Protein AF-0000000075795913 (afdb_homodimer)

Nearest PDB structures (foldseek):
  8dbe-assembly1_A  TM=9.859E-01  e=2.156E-58  Homo sapiens
  8dbo-assembly1_A  TM=9.860E-01  e=2.884E-58  Homo sapiens
  4m0p-assembly1_B-2  TM=9.835E-01  e=2.456E-53  Homo sapiens
  4f8e-assembly1_B  TM=9.807E-01  e=1.372E-53  Homo sapiens
  6asv-assembly1_C  TM=9.650E-01  e=3.425E-38  Escherichia coli O157:H7

Organism: Acinonyx jubatus (NCBI:txid32536)

Structure (mmCIF, N/CA/C/O backbone):
data_AF-0000000075795913-model_v1
#
loop_
_entity.id
_entity.type
_entity.pdbx_description
1 polymer 'Ribose-phosphate pyrophosphokinase 1'
#
loop_
_atom_site.group_PDB
_atom_site.id
_atom_site.type_symbol
_atom_site.label_atom_id
_atom_site.label_alt_id
_atom_site.label_comp_id
_atom_site.label_asym_id
_atom_site.label_entity_id
_atom_site.label_seq_id
_atom_site.pdbx_PDB_ins_code
_atom_site.Cartn_x
_atom_site.Cartn_y
_atom_site.Cartn_z
_atom_site.occupancy
_atom_site.B_iso_or_equiv
_atom_site.auth_seq_id
_atom_site.auth_comp_id
_atom_site.auth_asym_id
_atom_site.auth_atom_id
_atom_site.pdbx_PDB_model_num
ATOM 1 N N . MET A 1 1 ? -26.562 20.828 3.379 1 73.69 1 MET A N 1
ATOM 2 C CA . MET A 1 1 ? -25.797 20.5 2.191 1 73.69 1 MET A CA 1
ATOM 3 C C . MET A 1 1 ? -26.375 19.266 1.489 1 73.69 1 MET A C 1
ATOM 5 O O . MET A 1 1 ? -26.5 18.203 2.096 1 73.69 1 MET A O 1
ATOM 9 N N . ALA A 1 2 ? -26.922 19.422 0.331 1 85.81 2 ALA A N 1
ATOM 10 C CA . ALA A 1 2 ? -27.547 18.344 -0.42 1 85.81 2 ALA A CA 1
ATOM 11 C C . ALA A 1 2 ? -26.516 17.578 -1.257 1 85.81 2 ALA A C 1
ATOM 13 O O . ALA A 1 2 ? -25.516 18.156 -1.686 1 85.81 2 ALA A O 1
ATOM 14 N N . ASN A 1 3 ? -26.578 16.266 -1.287 1 95.12 3 ASN A N 1
ATOM 15 C CA . ASN A 1 3 ? -25.812 15.375 -2.158 1 95.12 3 ASN A CA 1
ATOM 16 C C . ASN A 1 3 ? -24.359 15.305 -1.746 1 95.12 3 ASN A C 1
ATOM 18 O O . ASN A 1 3 ? -23.453 15.383 -2.594 1 95.12 3 ASN A O 1
ATOM 22 N N . ILE A 1 4 ? -24.125 15.422 -0.432 1 98 4 ILE A N 1
ATOM 23 C CA . ILE A 1 4 ? -22.766 15.32 0.092 1 98 4 ILE A CA 1
ATOM 24 C C . ILE A 1 4 ? -22.656 14.094 0.998 1 98 4 ILE A C 1
ATOM 26 O O . ILE A 1 4 ? -23.562 13.797 1.769 1 98 4 ILE A O 1
ATOM 30 N N . LYS A 1 5 ? -21.578 13.312 0.869 1 98.31 5 LYS A N 1
ATOM 31 C CA . LYS A 1 5 ? -21.25 12.203 1.752 1 98.31 5 LYS A CA 1
ATOM 32 C C . LYS A 1 5 ? -19.812 12.297 2.24 1 98.31 5 LYS A C 1
ATOM 34 O O . LYS A 1 5 ? -18.906 12.672 1.478 1 98.31 5 LYS A O 1
ATOM 39 N N . ILE A 1 6 ? -19.641 12.008 3.502 1 98.75 6 ILE A N 1
ATOM 40 C CA . ILE A 1 6 ? -18.297 11.977 4.078 1 98.75 6 ILE A CA 1
ATOM 41 C C . ILE A 1 6 ? -18 10.57 4.602 1 98.75 6 ILE A C 1
ATOM 43 O O . ILE A 1 6 ? -18.781 10 5.352 1 98.75 6 ILE A O 1
ATOM 47 N N . PHE A 1 7 ? -16.953 10.031 4.133 1 98.75 7 PHE A N 1
ATOM 48 C CA . PHE A 1 7 ? -16.469 8.742 4.625 1 98.75 7 PHE A CA 1
ATOM 49 C C . PHE A 1 7 ? -15.148 8.906 5.363 1 98.75 7 PHE A C 1
ATOM 51 O O . PHE A 1 7 ? -14.359 9.805 5.051 1 98.75 7 PHE A O 1
ATOM 58 N N . GLY A 1 8 ? -14.938 8.117 6.336 1 98.56 8 GLY A N 1
ATOM 59 C CA . GLY A 1 8 ? -13.664 8.047 7.035 1 98.56 8 GLY A CA 1
ATOM 60 C C . GLY A 1 8 ? -12.938 6.734 6.824 1 98.56 8 GLY A C 1
ATOM 61 O O . GLY A 1 8 ? -13.531 5.664 6.961 1 98.56 8 GLY A O 1
ATOM 62 N N . GLY A 1 9 ? -11.703 6.832 6.379 1 97.88 9 GLY A N 1
ATOM 63 C CA . GLY A 1 9 ? -10.867 5.645 6.445 1 97.88 9 GLY A CA 1
ATOM 64 C C . GLY A 1 9 ? -10.492 5.262 7.867 1 97.88 9 GLY A C 1
ATOM 65 O O . GLY A 1 9 ? -11.039 5.801 8.828 1 97.88 9 GLY A O 1
ATOM 66 N N . SER A 1 10 ? -9.602 4.344 7.98 1 97.5 10 SER A N 1
ATOM 67 C CA . SER A 1 10 ? -9.328 3.748 9.289 1 97.5 10 SER A CA 1
ATOM 68 C C . SER A 1 10 ? -8.242 4.516 10.031 1 97.5 10 SER A C 1
ATOM 70 O O . SER A 1 10 ? -8.047 4.316 11.234 1 97.5 10 SER A O 1
ATOM 72 N N . SER A 1 11 ? -7.523 5.391 9.406 1 97.31 11 SER A N 1
ATOM 73 C CA . SER A 1 11 ? -6.309 5.965 9.969 1 97.31 11 SER A CA 1
ATOM 74 C C . SER A 1 11 ? -6.629 6.895 11.141 1 97.31 11 SER A C 1
ATOM 76 O O . SER A 1 11 ? -5.805 7.086 12.031 1 97.31 11 SER A O 1
ATOM 78 N N . HIS A 1 12 ? -7.801 7.586 11.078 1 97.88 12 HIS A N 1
ATOM 79 C CA . HIS A 1 12 ? -8.141 8.594 12.07 1 97.88 12 HIS A CA 1
ATOM 80 C C . HIS A 1 12 ? -9.648 8.812 12.141 1 97.88 12 HIS A C 1
ATOM 82 O O . HIS A 1 12 ? -10.141 9.883 11.789 1 97.88 12 HIS A O 1
ATOM 88 N N . GLN A 1 13 ? -10.328 7.957 12.742 1 96.88 13 GLN A N 1
ATOM 89 C CA . GLN A 1 13 ? -11.789 7.949 12.773 1 96.88 13 GLN A CA 1
ATOM 90 C C . GLN A 1 13 ? -12.328 9.133 13.57 1 96.88 13 GLN A C 1
ATOM 92 O O . GLN A 1 13 ? -13.367 9.695 13.227 1 96.88 13 GLN A O 1
ATOM 97 N N . ASP A 1 14 ? -11.625 9.453 14.617 1 98 14 ASP A N 1
ATOM 98 C CA . ASP A 1 14 ? -12.055 10.57 15.453 1 98 14 ASP A CA 1
ATOM 99 C C . ASP A 1 14 ? -12.102 11.867 14.648 1 98 14 ASP A C 1
ATOM 101 O O . ASP A 1 14 ? -13.055 12.641 14.766 1 98 14 ASP A O 1
ATOM 105 N N . LEU A 1 15 ? -11.094 12.148 13.883 1 98.69 15 LEU A N 1
ATOM 106 C CA . LEU A 1 15 ? -11.062 13.352 13.055 1 98.69 15 LEU A CA 1
ATOM 107 C C . LEU A 1 15 ? -12.203 13.352 12.047 1 98.69 15 LEU A C 1
ATOM 109 O O . LEU A 1 15 ? -12.859 14.375 11.844 1 98.69 15 LEU A O 1
ATOM 113 N N . SER A 1 16 ? -12.445 12.172 11.383 1 98.69 16 SER A N 1
ATOM 114 C CA . SER A 1 16 ? -13.547 12.055 10.438 1 98.69 16 SER A CA 1
ATOM 115 C C . SER A 1 16 ? -14.875 12.398 11.102 1 98.69 16 SER A C 1
ATOM 117 O O . SER A 1 16 ? -15.695 13.109 10.516 1 98.69 16 SER A O 1
ATOM 119 N N . GLN A 1 17 ? -15.055 11.883 12.297 1 98.62 17 GLN A N 1
ATOM 120 C CA . GLN A 1 17 ? -16.297 12.133 13.031 1 98.62 17 GLN A CA 1
ATOM 121 C C . GLN A 1 17 ? -16.438 13.617 13.375 1 98.62 17 GLN A C 1
ATOM 123 O O . GLN A 1 17 ? -17.516 14.188 13.242 1 98.62 17 GLN A O 1
ATOM 128 N N . LYS A 1 18 ? -15.383 14.242 13.836 1 98.5 18 LYS A N 1
ATOM 129 C CA . LYS A 1 18 ? -15.406 15.656 14.172 1 98.5 18 LYS A CA 1
ATOM 130 C C . LYS A 1 18 ? -15.781 16.516 12.961 1 98.5 18 LYS A C 1
ATOM 132 O O . LYS A 1 18 ? -16.562 17.453 13.078 1 98.5 18 LYS A O 1
ATOM 137 N N . ILE A 1 19 ? -15.188 16.172 11.82 1 98.56 19 ILE A N 1
ATOM 138 C CA . ILE A 1 19 ? -15.484 16.891 10.586 1 98.56 19 ILE A CA 1
ATOM 139 C C . ILE A 1 19 ? -16.969 16.75 10.25 1 98.56 19 ILE A C 1
ATOM 141 O O . ILE A 1 19 ? -17.641 17.734 9.961 1 98.56 19 ILE A O 1
ATOM 145 N N . ALA A 1 20 ? -17.469 15.477 10.25 1 98.5 20 ALA A N 1
ATOM 146 C CA . ALA A 1 20 ? -18.859 15.211 9.945 1 98.5 20 ALA A CA 1
ATOM 147 C C . ALA A 1 20 ? -19.781 15.977 10.891 1 98.5 20 ALA A C 1
ATOM 149 O O . ALA A 1 20 ? -20.766 16.594 10.453 1 98.5 20 ALA A O 1
ATOM 150 N N . ASP A 1 21 ? -19.453 15.977 12.172 1 98.31 21 ASP A N 1
ATOM 151 C CA . ASP A 1 21 ? -20.266 16.672 13.172 1 98.31 21 ASP A CA 1
ATOM 152 C C . ASP A 1 21 ? -20.328 18.172 12.875 1 98.31 21 ASP A C 1
ATOM 154 O O . ASP A 1 21 ? -21.406 18.766 12.969 1 98.31 21 ASP A O 1
ATOM 158 N N . ARG A 1 22 ? -19.234 18.766 12.547 1 96.88 22 ARG A N 1
ATOM 159 C CA . ARG A 1 22 ? -19.172 20.203 12.266 1 96.88 22 ARG A CA 1
ATOM 160 C C . ARG A 1 22 ? -20.016 20.562 11.047 1 96.88 22 ARG A C 1
ATOM 162 O O . ARG A 1 22 ? -20.547 21.656 10.969 1 96.88 22 ARG A O 1
ATOM 169 N N . LEU A 1 23 ? -20.141 19.578 10.148 1 97.5 23 LEU A N 1
ATOM 170 C CA . LEU A 1 23 ? -20.906 19.812 8.93 1 97.5 23 LEU A CA 1
ATOM 171 C C . LEU A 1 23 ? -22.359 19.406 9.109 1 97.5 23 LEU A C 1
ATOM 173 O O . LEU A 1 23 ? -23.172 19.578 8.195 1 97.5 23 LEU A O 1
ATOM 177 N N . GLY A 1 24 ? -22.672 18.844 10.289 1 97.44 24 GLY A N 1
ATOM 178 C CA . GLY A 1 24 ? -24.031 18.375 10.547 1 97.44 24 GLY A CA 1
ATOM 179 C C . GLY A 1 24 ? -24.391 17.125 9.75 1 97.44 24 GLY A C 1
ATOM 180 O O . GLY A 1 24 ? -25.531 16.969 9.312 1 97.44 24 GLY A O 1
ATOM 181 N N . LEU A 1 25 ? -23.406 16.312 9.469 1 97.94 25 LEU A N 1
ATOM 182 C CA . LEU A 1 25 ? -23.594 15.109 8.672 1 97.94 25 LEU A CA 1
ATOM 183 C C . LEU A 1 25 ? -23.297 13.859 9.484 1 97.94 25 LEU A C 1
ATOM 185 O O . LEU A 1 25 ? -22.625 13.93 10.516 1 97.94 25 LEU A O 1
ATOM 189 N N . GLU A 1 26 ? -23.828 12.805 9.062 1 97.25 26 GLU A N 1
ATOM 190 C CA . GLU A 1 26 ? -23.406 11.492 9.547 1 97.25 26 GLU A CA 1
ATOM 191 C C . GLU A 1 26 ? -22.328 10.898 8.664 1 97.25 26 GLU A C 1
ATOM 193 O O . GLU A 1 26 ? -22.359 11.039 7.438 1 97.25 26 GLU A O 1
ATOM 198 N N . LEU A 1 27 ? -21.391 10.258 9.312 1 97.75 27 LEU A N 1
ATOM 199 C CA . LEU A 1 27 ? -20.391 9.555 8.516 1 97.75 27 LEU A CA 1
ATOM 200 C C . LEU A 1 27 ? -21.016 8.461 7.668 1 97.75 27 LEU A C 1
ATOM 202 O O . LEU A 1 27 ? -21.922 7.75 8.133 1 97.75 27 LEU A O 1
ATOM 206 N N . GLY A 1 28 ? -20.547 8.383 6.473 1 97.69 28 GLY A N 1
ATOM 207 C CA . GLY A 1 28 ? -21.031 7.316 5.609 1 97.69 28 GLY A CA 1
ATOM 208 C C . GLY A 1 28 ? -20.688 5.93 6.129 1 97.69 28 GLY A C 1
ATOM 209 O O . GLY A 1 28 ? -19.75 5.766 6.91 1 97.69 28 GLY A O 1
ATOM 210 N N . LYS A 1 29 ? -21.5 5.023 5.699 1 97.44 29 LYS A N 1
ATOM 211 C CA . LYS A 1 29 ? -21.297 3.631 6.09 1 97.44 29 LYS A CA 1
ATOM 212 C C . LYS A 1 29 ? -20.266 2.959 5.195 1 97.44 29 LYS A C 1
ATOM 214 O O . LYS A 1 29 ? -20.438 2.883 3.977 1 97.44 29 LYS A O 1
ATOM 219 N N . VAL A 1 30 ? -19.188 2.506 5.824 1 97.06 30 VAL A N 1
ATOM 220 C CA . VAL A 1 30 ? -18.141 1.815 5.078 1 97.06 30 VAL A CA 1
ATOM 221 C C . VAL A 1 30 ? -17.531 0.727 5.949 1 97.06 30 VAL A C 1
ATOM 223 O O . VAL A 1 30 ? -17.359 0.912 7.156 1 97.06 30 VAL A O 1
ATOM 226 N N . VAL A 1 31 ? -17.344 -0.398 5.348 1 96.06 31 VAL A N 1
ATOM 227 C CA . VAL A 1 31 ? -16.609 -1.476 6.016 1 96.06 31 VAL A CA 1
ATOM 228 C C . VAL A 1 31 ? -15.172 -1.525 5.512 1 96.06 31 VAL A C 1
ATOM 230 O O . VAL A 1 31 ? -14.938 -1.575 4.305 1 96.06 31 VAL A O 1
ATOM 233 N N . THR A 1 32 ? -14.242 -1.354 6.406 1 95.81 32 THR A N 1
ATOM 234 C CA . THR A 1 32 ? -12.82 -1.49 6.105 1 95.81 32 THR A CA 1
ATOM 235 C C . THR A 1 32 ? -12.195 -2.605 6.938 1 95.81 32 THR A C 1
ATOM 237 O O . THR A 1 32 ? -12.297 -2.602 8.164 1 95.81 32 THR A O 1
ATOM 240 N N . LYS A 1 33 ? -11.672 -3.562 6.309 1 96.12 33 LYS A N 1
ATOM 241 C CA . LYS A 1 33 ? -11.023 -4.672 7.008 1 96.12 33 LYS A CA 1
ATOM 242 C C . LYS A 1 33 ? -9.875 -5.242 6.184 1 96.12 33 LYS A C 1
ATOM 244 O O . LYS A 1 33 ? -9.594 -4.766 5.082 1 96.12 33 LYS A O 1
ATOM 249 N N . LYS A 1 34 ? -9.188 -6.145 6.75 1 95.44 34 LYS A N 1
ATOM 250 C CA . LYS A 1 34 ? -8.156 -6.906 6.055 1 95.44 34 LYS A CA 1
ATOM 251 C C . LYS A 1 34 ? -8.539 -8.383 5.949 1 95.44 34 LYS A C 1
ATOM 253 O O . LYS A 1 34 ? -9.102 -8.953 6.883 1 95.44 34 LYS A O 1
ATOM 258 N N . PHE A 1 35 ? -8.312 -8.977 4.801 1 96 35 PHE A N 1
ATOM 259 C CA . PHE A 1 35 ? -8.445 -10.422 4.664 1 96 35 PHE A CA 1
ATOM 260 C C . PHE A 1 35 ? -7.297 -11.141 5.371 1 96 35 PHE A C 1
ATOM 262 O O . PHE A 1 35 ? -6.34 -10.508 5.816 1 96 35 PHE A O 1
ATOM 269 N N . SER A 1 36 ? -7.418 -12.445 5.504 1 95.12 36 SER A N 1
ATOM 270 C CA . SER A 1 36 ? -6.41 -13.25 6.18 1 95.12 36 SER A CA 1
ATOM 271 C C . SER A 1 36 ? -5.055 -13.141 5.492 1 95.12 36 SER A C 1
ATOM 273 O O . SER A 1 36 ? -4.012 -13.25 6.141 1 95.12 36 SER A O 1
ATOM 275 N N . ASN A 1 37 ? -5.062 -12.875 4.258 1 95.75 37 ASN A N 1
ATOM 276 C CA . ASN A 1 37 ? -3.814 -12.758 3.508 1 95.75 37 ASN A CA 1
ATOM 277 C C . ASN A 1 37 ? -3.266 -11.328 3.555 1 95.75 37 ASN A C 1
ATOM 279 O O . ASN A 1 37 ? -2.361 -10.984 2.793 1 95.75 37 ASN A O 1
ATOM 283 N N . GLN A 1 38 ? -3.877 -10.391 4.281 1 96.69 38 GLN A N 1
ATOM 284 C CA . GLN A 1 38 ? -3.426 -9.039 4.602 1 96.69 38 GLN A CA 1
ATOM 285 C C . GLN A 1 38 ? -3.859 -8.047 3.527 1 96.69 38 GLN A C 1
ATOM 287 O O . GLN A 1 38 ? -3.564 -6.852 3.623 1 96.69 38 GLN A O 1
ATOM 292 N N . GLU A 1 39 ? -4.582 -8.539 2.479 1 97.94 39 GLU A N 1
ATOM 293 C CA . GLU A 1 39 ? -5.152 -7.605 1.51 1 97.94 39 GLU A CA 1
ATOM 294 C C . GLU A 1 39 ? -6.227 -6.73 2.152 1 97.94 39 GLU A C 1
ATOM 296 O O . GLU A 1 39 ? -6.957 -7.184 3.035 1 97.94 39 GLU A O 1
ATOM 301 N N . THR A 1 40 ? -6.246 -5.527 1.72 1 98.06 40 THR A N 1
ATOM 302 C CA . THR A 1 40 ? -7.254 -4.578 2.184 1 98.06 40 THR A CA 1
ATOM 303 C C . THR A 1 40 ? -8.602 -4.852 1.519 1 98.06 40 THR A C 1
ATOM 305 O O . THR A 1 40 ? -8.664 -5.117 0.317 1 98.06 40 THR A O 1
ATOM 308 N N . CYS A 1 41 ? -9.609 -4.891 2.318 1 96.19 41 CYS A N 1
ATOM 309 C CA . CYS A 1 41 ? -10.977 -5.062 1.837 1 96.19 41 CYS A CA 1
ATOM 310 C C . CYS A 1 41 ? -11.844 -3.867 2.209 1 96.19 41 CYS A C 1
ATOM 312 O O . CYS A 1 41 ? -11.906 -3.479 3.377 1 96.19 41 CYS A O 1
ATOM 314 N N . VAL A 1 42 ? -12.492 -3.244 1.243 1 97.06 42 VAL A N 1
ATOM 315 C CA . VAL A 1 42 ? -13.359 -2.088 1.455 1 97.06 42 VAL A CA 1
ATOM 316 C C . VAL A 1 42 ? -14.727 -2.346 0.832 1 97.06 42 VAL A C 1
ATOM 318 O O . VAL A 1 42 ? -14.82 -2.887 -0.273 1 97.06 42 VAL A O 1
ATOM 321 N N . GLU A 1 43 ? -15.742 -2.021 1.509 1 95.75 43 GLU A N 1
ATOM 322 C CA . GLU A 1 43 ? -17.109 -2.074 0.995 1 95.75 43 GLU A CA 1
ATOM 323 C C . GLU A 1 43 ? -17.891 -0.82 1.377 1 95.75 43 GLU A C 1
ATOM 325 O O . GLU A 1 43 ? -18.109 -0.554 2.562 1 95.75 43 GLU A O 1
ATOM 330 N N . ILE A 1 44 ? -18.281 -0.069 0.381 1 96.94 44 ILE A N 1
ATOM 331 C CA . ILE A 1 44 ? -19.141 1.083 0.625 1 96.94 44 ILE A CA 1
ATOM 332 C C . ILE A 1 44 ? -20.562 0.612 0.93 1 96.94 44 ILE A C 1
ATOM 334 O O . ILE A 1 44 ? -21.172 -0.074 0.115 1 96.94 44 ILE A O 1
ATOM 338 N N . GLY A 1 45 ? -21.094 0.94 2.062 1 96.31 45 GLY A N 1
ATOM 339 C CA . GLY A 1 45 ? -22.297 0.343 2.588 1 96.31 45 GLY A CA 1
ATOM 340 C C . GLY A 1 45 ? -23.547 1.126 2.236 1 96.31 45 GLY A C 1
ATOM 341 O O . GLY A 1 45 ? -24.641 0.837 2.746 1 96.31 45 GLY A O 1
ATOM 342 N N . GLU A 1 46 ? -23.422 2.189 1.451 1 96.69 46 GLU A N 1
ATOM 343 C CA . GLU A 1 46 ? -24.562 2.994 1.021 1 96.69 46 GLU A CA 1
ATOM 344 C C . GLU A 1 46 ? -24.344 3.551 -0.384 1 96.69 46 GLU A C 1
ATOM 346 O O . GLU A 1 46 ? -23.219 3.559 -0.889 1 96.69 46 GLU A O 1
ATOM 351 N N . SER A 1 47 ? -25.453 3.922 -1.027 1 96.31 47 SER A N 1
ATOM 352 C CA . SER A 1 47 ? -25.375 4.453 -2.385 1 96.31 47 SER A CA 1
ATOM 353 C C . SER A 1 47 ? -24.641 5.793 -2.41 1 96.31 47 SER A C 1
ATOM 355 O O . SER A 1 47 ? -24.875 6.641 -1.547 1 96.31 47 SER A O 1
ATOM 357 N N . VAL A 1 48 ? -23.781 5.945 -3.412 1 97.69 48 VAL A N 1
ATOM 358 C CA . VAL A 1 48 ? -23.062 7.203 -3.584 1 97.69 48 VAL A CA 1
ATOM 359 C C . VAL A 1 48 ? -23.328 7.766 -4.98 1 97.69 48 VAL A C 1
ATOM 361 O O . VAL A 1 48 ? -22.641 8.68 -5.434 1 97.69 48 VAL A O 1
ATOM 364 N N . ARG A 1 49 ? -24.25 7.156 -5.676 1 97.19 49 ARG A N 1
ATOM 365 C CA . ARG A 1 49 ? -24.562 7.57 -7.039 1 97.19 49 ARG A CA 1
ATOM 366 C C . ARG A 1 49 ? -24.922 9.047 -7.094 1 97.19 49 ARG A C 1
ATOM 368 O O . ARG A 1 49 ? -25.844 9.492 -6.398 1 97.19 49 ARG A O 1
ATOM 375 N N . GLY A 1 50 ? -24.203 9.773 -7.871 1 97.81 50 GLY A N 1
ATOM 376 C CA . GLY A 1 50 ? -24.484 11.188 -8.086 1 97.81 50 GLY A CA 1
ATOM 377 C C . GLY A 1 50 ? -24.047 12.062 -6.922 1 97.81 50 GLY A C 1
ATOM 378 O O . GLY A 1 50 ? -24.25 13.281 -6.949 1 97.81 50 GLY A O 1
ATOM 379 N N . GLU A 1 51 ? -23.453 11.5 -5.91 1 98.31 51 GLU A N 1
ATOM 380 C CA . GLU A 1 51 ? -23.109 12.25 -4.707 1 98.31 51 GLU A CA 1
ATOM 381 C C . GLU A 1 51 ? -21.734 12.898 -4.844 1 98.31 51 GLU A C 1
ATOM 383 O O . GLU A 1 51 ? -20.906 12.461 -5.656 1 98.31 51 GLU A O 1
ATOM 388 N N . ASP A 1 52 ? -21.594 14.016 -4.113 1 98.69 52 ASP A N 1
ATOM 389 C CA . ASP A 1 52 ? -20.281 14.609 -3.846 1 98.69 52 ASP A CA 1
ATOM 390 C C . ASP A 1 52 ? -19.625 13.969 -2.625 1 98.69 52 ASP A C 1
ATOM 392 O O . ASP A 1 52 ? -20 14.258 -1.487 1 98.69 52 ASP A O 1
ATOM 396 N N . VAL A 1 53 ? -18.594 13.125 -2.871 1 98.81 53 VAL A N 1
ATOM 397 C CA . VAL A 1 53 ? -18.078 12.25 -1.825 1 98.81 53 VAL A CA 1
ATOM 398 C C . VAL A 1 53 ? -16.734 12.789 -1.32 1 98.81 53 VAL A C 1
ATOM 400 O O . VAL A 1 53 ? -15.875 13.18 -2.115 1 98.81 53 VAL A O 1
ATOM 403 N N . TYR A 1 54 ? -16.594 12.875 -0.055 1 98.94 54 TYR A N 1
ATOM 404 C CA . TYR A 1 54 ? -15.344 13.211 0.618 1 98.94 54 TYR A CA 1
ATOM 405 C C . TYR A 1 54 ? -14.844 12.047 1.461 1 98.94 54 TYR A C 1
ATOM 407 O O . TYR A 1 54 ? -15.594 11.484 2.26 1 98.94 54 TYR A O 1
ATOM 415 N N . ILE A 1 55 ? -13.609 11.648 1.262 1 98.94 55 ILE A N 1
ATOM 416 C CA . ILE A 1 55 ? -13.016 10.555 2.016 1 98.94 55 ILE A CA 1
ATOM 417 C C . ILE A 1 55 ? -11.844 11.07 2.844 1 98.94 55 ILE A C 1
ATOM 419 O O . ILE A 1 55 ? -10.852 11.555 2.293 1 98.94 55 ILE A O 1
ATOM 423 N N . VAL A 1 56 ? -11.945 10.93 4.164 1 98.94 56 VAL A N 1
ATOM 424 C CA . VAL A 1 56 ? -10.914 11.406 5.078 1 98.94 56 VAL A CA 1
ATOM 425 C C . VAL A 1 56 ? -9.961 10.266 5.43 1 98.94 56 VAL A C 1
ATOM 427 O O . VAL A 1 56 ? -10.391 9.242 5.977 1 98.94 56 VAL A O 1
ATOM 430 N N . GLN A 1 57 ? -8.734 10.359 5.117 1 98.75 57 GLN A N 1
ATOM 431 C CA . GLN A 1 57 ? -7.707 9.375 5.414 1 98.75 57 GLN A CA 1
ATOM 432 C C . GLN A 1 57 ? -6.336 10.031 5.559 1 98.75 57 GLN A C 1
ATOM 434 O O . GLN A 1 57 ? -5.832 10.641 4.613 1 98.75 57 GLN A O 1
ATOM 439 N N . SER A 1 58 ? -5.699 9.914 6.707 1 97.81 58 SER A N 1
ATOM 440 C CA . SER A 1 58 ? -4.383 10.5 6.949 1 97.81 58 SER A CA 1
ATOM 441 C C . SER A 1 58 ? -3.271 9.508 6.645 1 97.81 58 SER A C 1
ATOM 443 O O . SER A 1 58 ? -3.404 8.312 6.926 1 97.81 58 SER A O 1
ATOM 445 N N . GLY A 1 59 ? -2.178 9.984 6.051 1 95.31 59 GLY A N 1
ATOM 446 C CA . GLY A 1 59 ? -1.006 9.156 5.805 1 95.31 59 GLY A CA 1
ATOM 447 C C . GLY A 1 59 ? -0.2 8.875 7.059 1 95.31 59 GLY A C 1
ATOM 448 O O . GLY A 1 59 ? 0.905 9.398 7.223 1 95.31 59 GLY A O 1
ATOM 449 N N . CYS A 1 60 ? -0.671 8.008 7.949 1 94.75 60 CYS A N 1
ATOM 450 C CA . CYS A 1 60 ? -0.004 7.691 9.211 1 94.75 60 CYS A CA 1
ATOM 451 C C . CYS A 1 60 ? -0.192 6.223 9.57 1 94.75 60 CYS A C 1
ATOM 453 O O . CYS A 1 60 ? -0.932 5.5 8.906 1 94.75 60 CYS A O 1
ATOM 455 N N . GLY A 1 61 ? 0.602 5.785 10.617 1 94.44 61 GLY A N 1
ATOM 456 C CA . GLY A 1 61 ? 0.507 4.395 11.031 1 94.44 61 GLY A CA 1
ATOM 457 C C . GLY A 1 61 ? 1.051 3.426 10 1 94.44 61 GLY A C 1
ATOM 458 O O . GLY A 1 61 ? 2.168 3.596 9.508 1 94.44 61 GLY A O 1
ATOM 459 N N . GLU A 1 62 ? 0.218 2.309 9.789 1 95.75 62 GLU A N 1
ATOM 460 C CA . GLU A 1 62 ? 0.557 1.445 8.656 1 95.75 62 GLU A CA 1
ATOM 461 C C . GLU A 1 62 ? 0.278 2.141 7.332 1 95.75 62 GLU A C 1
ATOM 463 O O . GLU A 1 62 ? -0.746 1.885 6.691 1 95.75 62 GLU A O 1
ATOM 468 N N . ILE A 1 63 ? 1.201 2.92 7.031 1 97.5 63 ILE A N 1
ATOM 469 C CA . ILE A 1 63 ? 0.999 3.984 6.055 1 97.5 63 ILE A CA 1
ATOM 470 C C . ILE A 1 63 ? 0.575 3.383 4.719 1 97.5 63 ILE A C 1
ATOM 472 O O . ILE A 1 63 ? -0.291 3.93 4.031 1 97.5 63 ILE A O 1
ATOM 476 N N . ASN A 1 64 ? 1.162 2.244 4.309 1 98.38 64 ASN A N 1
ATOM 477 C CA . ASN A 1 64 ? 0.824 1.656 3.018 1 98.38 64 ASN A CA 1
ATOM 478 C C . ASN A 1 64 ? -0.561 1.015 3.039 1 98.38 64 ASN A C 1
ATOM 480 O O . ASN A 1 64 ? -1.268 1.018 2.029 1 98.38 64 ASN A O 1
ATOM 484 N N . ASP A 1 65 ? -0.958 0.477 4.18 1 98.25 65 ASP A N 1
ATOM 485 C CA . ASP A 1 65 ? -2.324 -0.012 4.328 1 98.25 65 ASP A CA 1
ATOM 486 C C . ASP A 1 65 ? -3.33 1.133 4.234 1 98.25 65 ASP A C 1
ATOM 488 O O . ASP A 1 65 ? -4.367 1.003 3.578 1 98.25 65 ASP A O 1
ATOM 492 N N . SER A 1 66 ? -2.99 2.236 4.922 1 98.31 66 SER A N 1
ATOM 493 C CA . SER A 1 66 ? -3.869 3.4 4.879 1 98.31 66 SER A CA 1
ATOM 494 C C . SER A 1 66 ? -3.992 3.949 3.463 1 98.31 66 SER A C 1
ATOM 496 O O . SER A 1 66 ? -5.082 4.336 3.033 1 98.31 66 SER A O 1
ATOM 498 N N . LEU A 1 67 ? -2.893 4.012 2.801 1 98.75 67 LEU A N 1
ATOM 499 C CA . LEU A 1 67 ? -2.898 4.52 1.434 1 98.75 67 LEU A CA 1
ATOM 500 C C . LEU A 1 67 ? -3.719 3.613 0.521 1 98.75 67 LEU A C 1
ATOM 502 O O . LEU A 1 67 ? -4.566 4.09 -0.235 1 98.75 67 LEU A O 1
ATOM 506 N N . MET A 1 68 ? -3.51 2.312 0.594 1 98.81 68 MET A N 1
ATOM 507 C CA . MET A 1 68 ? -4.258 1.379 -0.243 1 98.81 68 MET A CA 1
ATOM 508 C C . MET A 1 68 ? -5.75 1.444 0.069 1 98.81 68 MET A C 1
ATOM 510 O O . MET A 1 68 ? -6.582 1.384 -0.839 1 98.81 68 MET A O 1
ATOM 514 N N . GLU A 1 69 ? -6.066 1.528 1.354 1 98.69 69 GLU A N 1
ATOM 515 C CA . GLU A 1 69 ? -7.465 1.658 1.76 1 98.69 69 GLU A CA 1
ATOM 516 C C . GLU A 1 69 ? -8.109 2.883 1.118 1 98.69 69 GLU A C 1
ATOM 518 O O . GLU A 1 69 ? -9.234 2.801 0.606 1 98.69 69 GLU A O 1
ATOM 523 N N . LEU A 1 70 ? -7.398 3.988 1.136 1 98.88 70 LEU A N 1
ATOM 524 C CA . LEU A 1 70 ? -7.895 5.215 0.522 1 98.88 70 LEU A CA 1
ATOM 525 C C . LEU A 1 70 ? -8.117 5.023 -0.974 1 98.88 70 LEU A C 1
ATOM 527 O O . LEU A 1 70 ? -9.18 5.375 -1.496 1 98.88 70 LEU A O 1
ATOM 531 N N . LEU A 1 71 ? -7.152 4.48 -1.645 1 98.88 71 LEU A N 1
ATOM 532 C CA . LEU A 1 71 ? -7.234 4.281 -3.088 1 98.88 71 LEU A CA 1
ATOM 533 C C . LEU A 1 71 ? -8.414 3.381 -3.445 1 98.88 71 LEU A C 1
ATOM 535 O O . LEU A 1 71 ? -9.148 3.66 -4.395 1 98.88 71 LEU A O 1
ATOM 539 N N . ILE A 1 72 ? -8.578 2.314 -2.686 1 98.81 72 ILE A N 1
ATOM 540 C CA . ILE A 1 72 ? -9.664 1.377 -2.941 1 98.81 72 ILE A CA 1
ATOM 541 C C . ILE A 1 72 ? -11 2.057 -2.676 1 98.81 72 ILE A C 1
ATOM 543 O O . ILE A 1 72 ? -11.969 1.85 -3.414 1 98.81 72 ILE A O 1
ATOM 547 N N . MET A 1 73 ? -11.086 2.863 -1.62 1 98.75 73 MET A N 1
ATOM 548 C CA . MET A 1 73 ? -12.32 3.598 -1.332 1 98.75 73 MET A CA 1
ATOM 549 C C . MET A 1 73 ? -12.672 4.539 -2.48 1 98.75 73 MET A C 1
ATOM 551 O O . MET A 1 73 ? -13.828 4.605 -2.898 1 98.75 73 MET A O 1
ATOM 555 N N . ILE A 1 74 ? -11.695 5.289 -2.967 1 98.81 74 ILE A N 1
ATOM 556 C CA . ILE A 1 74 ? -11.906 6.199 -4.086 1 98.81 74 ILE A CA 1
ATOM 557 C C . ILE A 1 74 ? -12.43 5.426 -5.293 1 98.81 74 ILE A C 1
ATOM 559 O O . ILE A 1 74 ? -13.438 5.801 -5.887 1 98.81 74 ILE A O 1
ATOM 563 N N . ASP A 1 75 ? -11.766 4.379 -5.605 1 98.25 75 ASP A N 1
ATOM 564 C CA . ASP A 1 75 ? -12.117 3.543 -6.75 1 98.25 75 ASP A CA 1
ATOM 565 C C . ASP A 1 75 ? -13.539 3.008 -6.621 1 98.25 75 ASP A C 1
ATOM 567 O O . ASP A 1 75 ? -14.305 3.016 -7.59 1 98.25 75 ASP A O 1
ATOM 571 N N . ALA A 1 76 ? -13.867 2.475 -5.41 1 97.88 76 ALA A N 1
ATOM 572 C CA . ALA A 1 76 ? -15.195 1.939 -5.145 1 97.88 76 ALA A CA 1
ATOM 573 C C . ALA A 1 76 ? -16.266 2.998 -5.383 1 97.88 76 ALA A C 1
ATOM 575 O O . ALA A 1 76 ? -17.312 2.715 -5.988 1 97.88 76 ALA A O 1
ATOM 576 N N . CYS A 1 77 ? -16.016 4.219 -4.945 1 98.12 77 CYS A N 1
ATOM 577 C CA . CYS A 1 77 ? -16.984 5.297 -5.098 1 98.12 77 CYS A CA 1
ATOM 578 C C . CYS A 1 77 ? -17.141 5.688 -6.562 1 98.12 77 CYS A C 1
ATOM 580 O O . CYS A 1 77 ? -18.25 5.949 -7.027 1 98.12 77 CYS A O 1
ATOM 582 N N . LYS A 1 78 ? -16.047 5.723 -7.262 1 96.81 78 LYS A N 1
ATOM 583 C CA . LYS A 1 78 ? -16.094 6.07 -8.68 1 96.81 78 LYS A CA 1
ATOM 584 C C . LYS A 1 78 ? -16.875 5.027 -9.477 1 96.81 78 LYS A C 1
ATOM 586 O O . LYS A 1 78 ? -17.734 5.371 -10.297 1 96.81 78 LYS A O 1
ATOM 591 N N . ILE A 1 79 ? -16.578 3.789 -9.211 1 94.69 79 ILE A N 1
ATOM 592 C CA . ILE A 1 79 ? -17.266 2.697 -9.898 1 94.69 79 ILE A CA 1
ATOM 593 C C . ILE A 1 79 ? -18.75 2.73 -9.562 1 94.69 79 ILE A C 1
ATOM 595 O O . ILE A 1 79 ? -19.594 2.406 -10.406 1 94.69 79 ILE A O 1
ATOM 599 N N . ALA A 1 80 ? -19.062 3.211 -8.391 1 95.81 80 ALA A N 1
ATOM 600 C CA . ALA A 1 80 ? -20.453 3.287 -7.941 1 95.81 80 ALA A CA 1
ATOM 601 C C . ALA A 1 80 ? -21.109 4.586 -8.406 1 95.81 80 ALA A C 1
ATOM 603 O O . ALA A 1 80 ? -22.172 4.961 -7.906 1 95.81 80 ALA A O 1
ATOM 604 N N . SER A 1 81 ? -20.453 5.375 -9.273 1 96.12 81 SER A N 1
ATOM 605 C CA . SER A 1 81 ? -21 6.504 -10.023 1 96.12 81 SER A CA 1
ATOM 606 C C . SER A 1 81 ? -21.125 7.742 -9.141 1 96.12 81 SER A C 1
ATOM 608 O O . SER A 1 81 ? -22.078 8.508 -9.273 1 96.12 81 SER A O 1
ATOM 610 N N . ALA A 1 82 ? -20.234 7.867 -8.133 1 98.12 82 ALA A N 1
ATOM 611 C CA . ALA A 1 82 ? -20.141 9.164 -7.465 1 98.12 82 ALA A CA 1
ATOM 612 C C . ALA A 1 82 ? -19.859 10.273 -8.469 1 98.12 82 ALA A C 1
ATOM 614 O O . ALA A 1 82 ? -19.109 10.094 -9.422 1 98.12 82 ALA A O 1
ATOM 615 N N . SER A 1 83 ? -20.5 11.43 -8.281 1 98.25 83 SER A N 1
ATOM 616 C CA . SER A 1 83 ? -20.297 12.547 -9.188 1 98.25 83 SER A CA 1
ATOM 617 C C . SER A 1 83 ? -18.891 13.109 -9.055 1 98.25 83 SER A C 1
ATOM 619 O O . SER A 1 83 ? -18.234 13.414 -10.055 1 98.25 83 SER A O 1
ATOM 621 N N . ARG A 1 84 ? -18.484 13.297 -7.871 1 98.25 84 ARG A N 1
ATOM 622 C CA . ARG A 1 84 ? -17.156 13.781 -7.531 1 98.25 84 ARG A CA 1
ATOM 623 C C . ARG A 1 84 ? -16.594 13.078 -6.297 1 98.25 84 ARG A C 1
ATOM 625 O O . ARG A 1 84 ? -17.344 12.82 -5.348 1 98.25 84 ARG A O 1
ATOM 632 N N . VAL A 1 85 ? -15.352 12.742 -6.352 1 98.88 85 VAL A N 1
ATOM 633 C CA . VAL A 1 85 ? -14.688 12.148 -5.195 1 98.88 85 VAL A CA 1
ATOM 634 C C . VAL A 1 85 ? -13.492 13.008 -4.789 1 98.88 85 VAL A C 1
ATOM 636 O O . VAL A 1 85 ? -12.578 13.227 -5.586 1 98.88 85 VAL A O 1
ATOM 639 N N . THR A 1 86 ? -13.508 13.539 -3.582 1 98.88 86 THR A N 1
ATOM 640 C CA . THR A 1 86 ? -12.422 14.328 -3.014 1 98.88 86 THR A CA 1
ATOM 641 C C . THR A 1 86 ? -11.719 13.555 -1.899 1 98.88 86 THR A C 1
ATOM 643 O O . THR A 1 86 ? -12.367 13.062 -0.974 1 98.88 86 THR A O 1
ATOM 646 N N . ALA A 1 87 ? -10.438 13.391 -2.045 1 98.94 87 ALA A N 1
ATOM 647 C CA . ALA A 1 87 ? -9.641 12.805 -0.971 1 98.94 87 ALA A CA 1
ATOM 648 C C . ALA A 1 87 ? -9.148 13.875 -0.001 1 98.94 87 ALA A C 1
ATOM 650 O O . ALA A 1 87 ? -8.484 14.828 -0.405 1 98.94 87 ALA A O 1
ATOM 651 N N . VAL A 1 88 ? -9.539 13.805 1.223 1 98.94 88 VAL A N 1
ATOM 652 C CA . VAL A 1 88 ? -9.07 14.672 2.297 1 98.94 88 VAL A CA 1
ATOM 653 C C . VAL A 1 88 ? -7.945 13.977 3.068 1 98.94 88 VAL A C 1
ATOM 655 O O . VAL A 1 88 ? -8.203 13.078 3.871 1 98.94 88 VAL A O 1
ATOM 658 N N . ILE A 1 89 ? -6.754 14.438 2.826 1 98.94 89 ILE A N 1
ATOM 659 C CA . ILE A 1 89 ? -5.562 13.781 3.354 1 98.94 89 ILE A CA 1
ATOM 660 C C . ILE A 1 89 ? -4.781 14.758 4.23 1 98.94 89 ILE A C 1
ATOM 662 O O . ILE A 1 89 ? -3.791 15.344 3.785 1 98.94 89 ILE A O 1
ATOM 666 N N . PRO A 1 90 ? -5.098 14.836 5.488 1 98.75 90 PRO A N 1
ATOM 667 C CA . PRO A 1 90 ? -4.512 15.859 6.359 1 98.75 90 PRO A CA 1
ATOM 668 C C . PRO A 1 90 ? -2.988 15.781 6.414 1 98.75 90 PRO A C 1
ATOM 670 O O . PRO A 1 90 ? -2.314 16.812 6.391 1 98.75 90 PRO A O 1
ATOM 673 N N . CYS A 1 91 ? -2.422 14.641 6.543 1 98.75 91 CYS A N 1
ATOM 674 C CA . CYS A 1 91 ? -0.989 14.383 6.449 1 98.75 91 CYS A CA 1
ATOM 675 C C . CYS A 1 91 ? -0.663 13.547 5.219 1 98.75 91 CYS A C 1
ATOM 677 O O . CYS A 1 91 ? -0.9 12.336 5.211 1 98.75 91 CYS A O 1
ATOM 679 N N . PHE A 1 92 ? -0.115 14.18 4.18 1 98.75 92 PHE A N 1
ATOM 680 C CA . PHE A 1 92 ? 0.094 13.547 2.883 1 98.75 92 PHE A CA 1
ATOM 681 C C . PHE A 1 92 ? 1.224 12.531 2.955 1 98.75 92 PHE A C 1
ATOM 683 O O . PHE A 1 92 ? 2.354 12.867 3.312 1 98.75 92 PHE A O 1
ATOM 690 N N . PRO A 1 93 ? 0.972 11.258 2.582 1 98.69 93 PRO A N 1
ATOM 691 C CA . PRO A 1 93 ? 2.018 10.234 2.654 1 98.69 93 PRO A CA 1
ATOM 692 C C . PRO A 1 93 ? 3.127 10.453 1.628 1 98.69 93 PRO A C 1
ATOM 694 O O . PRO A 1 93 ? 2.857 10.883 0.503 1 98.69 93 PRO A O 1
ATOM 697 N N . TYR A 1 94 ? 4.359 10.211 2.039 1 98.5 94 TYR A N 1
ATOM 698 C CA . TYR A 1 94 ? 5.539 10.219 1.181 1 98.5 94 TYR A CA 1
ATOM 699 C C . TYR A 1 94 ? 5.918 11.641 0.79 1 98.5 94 TYR A C 1
ATOM 701 O O . TYR A 1 94 ? 6.719 11.852 -0.123 1 98.5 94 TYR A O 1
ATOM 709 N N . ALA A 1 95 ? 5.395 12.633 1.487 1 98.06 95 ALA A N 1
ATOM 710 C CA . ALA A 1 95 ? 5.598 14.039 1.143 1 98.06 95 ALA A CA 1
ATOM 711 C C . ALA A 1 95 ? 7.074 14.414 1.225 1 98.06 95 ALA A C 1
ATOM 713 O O . ALA A 1 95 ? 7.535 15.305 0.504 1 98.06 95 ALA A O 1
ATOM 714 N N . ARG A 1 96 ? 7.871 13.695 2.088 1 96.56 96 ARG A N 1
ATOM 715 C CA . ARG A 1 96 ? 9.281 14.023 2.26 1 96.56 96 ARG A CA 1
ATOM 716 C C . ARG A 1 96 ? 10.125 13.406 1.15 1 96.56 96 ARG A C 1
ATOM 718 O O . ARG A 1 96 ? 11.312 13.719 1.019 1 96.56 96 ARG A O 1
ATOM 725 N N . GLN A 1 97 ? 9.562 12.5 0.351 1 97.19 97 GLN A N 1
ATOM 726 C CA . GLN A 1 97 ? 10.219 11.93 -0.824 1 97.19 97 GLN A CA 1
ATOM 727 C C . GLN A 1 97 ? 9.812 12.672 -2.092 1 97.19 97 GLN A C 1
ATOM 729 O O . GLN A 1 97 ? 9.234 12.086 -3.008 1 97.19 97 GLN A O 1
ATOM 734 N N . ASP A 1 98 ? 10.141 14.016 -2.197 1 96.31 98 ASP A N 1
ATOM 735 C CA . ASP A 1 98 ? 9.602 14.914 -3.209 1 96.31 98 ASP A CA 1
ATOM 736 C C . ASP A 1 98 ? 10.688 15.367 -4.18 1 96.31 98 ASP A C 1
ATOM 738 O O . ASP A 1 98 ? 10.43 16.125 -5.109 1 96.31 98 ASP A O 1
ATOM 742 N N . LYS A 1 99 ? 11.867 14.938 -3.953 1 92.12 99 LYS A N 1
ATOM 743 C CA . LYS A 1 99 ? 12.961 15.297 -4.855 1 92.12 99 LYS A CA 1
ATOM 744 C C . LYS A 1 99 ? 13.953 14.141 -4.996 1 92.12 99 LYS A C 1
ATOM 746 O O . LYS A 1 99 ? 13.961 13.219 -4.176 1 92.12 99 LYS A O 1
ATOM 751 N N . LYS A 1 100 ? 14.703 14.188 -6.098 1 87.88 100 LYS A N 1
ATOM 752 C CA . LYS A 1 100 ? 15.766 13.219 -6.332 1 87.88 100 LYS A CA 1
ATOM 753 C C . LYS A 1 100 ? 17.062 13.641 -5.645 1 87.88 100 LYS A C 1
ATOM 755 O O . LYS A 1 100 ? 17.891 14.328 -6.238 1 87.88 100 LYS A O 1
ATOM 760 N N . ASP A 1 101 ? 17.281 13.234 -4.473 1 77 101 ASP A N 1
ATOM 761 C CA . ASP A 1 101 ? 18.484 13.625 -3.734 1 77 101 ASP A CA 1
ATOM 762 C C . ASP A 1 101 ? 19.703 12.859 -4.238 1 77 101 ASP A C 1
ATOM 764 O O . ASP A 1 101 ? 20.812 13.391 -4.25 1 77 101 ASP A O 1
ATOM 768 N N . LYS A 1 102 ? 19.531 11.594 -4.555 1 77.44 102 LYS A N 1
ATOM 769 C CA . LYS A 1 102 ? 20.609 10.734 -5.066 1 77.44 102 LYS A CA 1
ATOM 770 C C . LYS A 1 102 ? 20.188 10.07 -6.371 1 77.44 102 LYS A C 1
ATOM 772 O O . LYS A 1 102 ? 19 9.914 -6.648 1 77.44 102 LYS A O 1
ATOM 777 N N . GLY A 1 103 ? 21.203 9.828 -7.164 1 77.12 103 GLY A N 1
ATOM 778 C CA . GLY A 1 103 ? 20.938 9.086 -8.383 1 77.12 103 GLY A CA 1
ATOM 779 C C . GLY A 1 103 ? 20.156 7.809 -8.148 1 77.12 103 GLY A C 1
ATOM 780 O O . GLY A 1 103 ? 20.438 7.066 -7.203 1 77.12 103 GLY A O 1
ATOM 781 N N . GLY A 1 104 ? 19 7.633 -8.781 1 83.69 104 GLY A N 1
ATOM 782 C CA . GLY A 1 104 ? 18.25 6.387 -8.711 1 83.69 104 GLY A CA 1
ATOM 783 C C . GLY A 1 104 ? 17.109 6.43 -7.707 1 83.69 104 GLY A C 1
ATOM 784 O O . GLY A 1 104 ? 16.391 5.445 -7.539 1 83.69 104 GLY A O 1
ATOM 785 N N . ALA A 1 105 ? 17.047 7.57 -6.984 1 88.56 105 ALA A N 1
ATOM 786 C CA . ALA A 1 105 ? 15.961 7.684 -6.016 1 88.56 105 ALA A CA 1
ATOM 787 C C . ALA A 1 105 ? 14.656 8.062 -6.703 1 88.56 105 ALA A C 1
ATOM 789 O O . ALA A 1 105 ? 14.648 8.836 -7.66 1 88.56 105 ALA A O 1
ATOM 790 N N . PRO A 1 106 ? 13.594 7.504 -6.211 1 92.75 106 PRO A N 1
ATOM 791 C CA . PRO A 1 106 ? 12.273 7.852 -6.75 1 92.75 106 PRO A CA 1
ATOM 792 C C . PRO A 1 106 ? 11.742 9.172 -6.207 1 92.75 106 PRO A C 1
ATOM 794 O O . PRO A 1 106 ? 12.328 9.75 -5.285 1 92.75 106 PRO A O 1
ATOM 797 N N . ILE A 1 107 ? 10.828 9.727 -6.855 1 96.81 107 ILE A N 1
ATOM 798 C CA . ILE A 1 107 ? 9.984 10.773 -6.297 1 96.81 107 ILE A CA 1
ATOM 799 C C . ILE A 1 107 ? 8.633 10.195 -5.898 1 96.81 107 ILE A C 1
ATOM 801 O O . ILE A 1 107 ? 7.637 10.383 -6.605 1 96.81 107 ILE A O 1
ATOM 805 N N . SER A 1 108 ? 8.617 9.57 -4.797 1 98.12 108 SER A N 1
ATOM 806 C CA . SER A 1 108 ? 7.473 8.766 -4.371 1 98.12 108 SER A CA 1
ATOM 807 C C . SER A 1 108 ? 6.238 9.641 -4.168 1 98.12 108 SER A C 1
ATOM 809 O O . SER A 1 108 ? 5.113 9.188 -4.402 1 98.12 108 SER A O 1
ATOM 811 N N . ALA A 1 109 ? 6.438 10.891 -3.76 1 98.5 109 ALA A N 1
ATOM 812 C CA . ALA A 1 109 ? 5.305 11.805 -3.602 1 98.5 109 ALA A CA 1
ATOM 813 C C . ALA A 1 109 ? 4.543 11.969 -4.914 1 98.5 109 ALA A C 1
ATOM 815 O O . ALA A 1 109 ? 3.311 12 -4.926 1 98.5 109 ALA A O 1
ATOM 816 N N . LYS A 1 110 ? 5.266 12.109 -6.004 1 98.38 110 LYS A N 1
ATOM 817 C CA . LYS A 1 110 ? 4.625 12.227 -7.312 1 98.38 110 LYS A CA 1
ATOM 818 C C . LYS A 1 110 ? 3.912 10.938 -7.695 1 98.38 110 LYS A C 1
ATOM 820 O O . LYS A 1 110 ? 2.799 10.969 -8.227 1 98.38 110 LYS A O 1
ATOM 825 N N . LEU A 1 111 ? 4.562 9.812 -7.445 1 98.62 111 LEU A N 1
ATOM 826 C CA . LEU A 1 111 ? 3.926 8.531 -7.699 1 98.62 111 LEU A CA 1
ATOM 827 C C . LEU A 1 111 ? 2.59 8.43 -6.973 1 98.62 111 LEU A C 1
ATOM 829 O O . LEU A 1 111 ? 1.585 8.023 -7.562 1 98.62 111 LEU A O 1
ATOM 833 N N . VAL A 1 112 ? 2.564 8.781 -5.703 1 98.81 112 VAL A N 1
ATOM 834 C CA . VAL A 1 112 ? 1.346 8.734 -4.902 1 98.81 112 VAL A CA 1
ATOM 835 C C . VAL A 1 112 ? 0.291 9.656 -5.508 1 98.81 112 VAL A C 1
ATOM 837 O O . VAL A 1 112 ? -0.879 9.281 -5.617 1 98.81 112 VAL A O 1
ATOM 840 N N . ALA A 1 113 ? 0.703 10.875 -5.883 1 98.81 113 ALA A N 1
ATOM 841 C CA . ALA A 1 113 ? -0.217 11.805 -6.539 1 98.81 113 ALA A CA 1
ATOM 842 C C . ALA A 1 113 ? -0.852 11.164 -7.773 1 98.81 113 ALA A C 1
ATOM 844 O O . ALA A 1 113 ? -2.068 11.242 -7.965 1 98.81 113 ALA A O 1
ATOM 845 N N . ASN A 1 114 ? -0.048 10.508 -8.602 1 98.62 114 ASN A N 1
ATOM 846 C CA . ASN A 1 114 ? -0.538 9.844 -9.805 1 98.62 114 ASN A CA 1
ATOM 847 C C . ASN A 1 114 ? -1.493 8.703 -9.461 1 98.62 114 ASN A C 1
ATOM 849 O O . ASN A 1 114 ? -2.496 8.5 -10.148 1 98.62 114 ASN A O 1
ATOM 853 N N . MET A 1 115 ? -1.182 7.973 -8.43 1 98.81 115 MET A N 1
ATOM 854 C CA . MET A 1 115 ? -2.021 6.855 -8.008 1 98.81 115 MET A CA 1
ATOM 855 C C . MET A 1 115 ? -3.398 7.34 -7.57 1 98.81 115 MET A C 1
ATOM 857 O O . MET A 1 115 ? -4.41 6.699 -7.859 1 98.81 115 MET A O 1
ATOM 861 N N . LEU A 1 116 ? -3.43 8.469 -6.879 1 98.88 116 LEU A N 1
ATOM 862 C CA . LEU A 1 116 ? -4.707 9.039 -6.453 1 98.88 116 LEU A CA 1
ATOM 863 C C . LEU A 1 116 ? -5.566 9.406 -7.652 1 98.88 116 LEU A C 1
ATOM 865 O O . LEU A 1 116 ? -6.77 9.133 -7.672 1 98.88 116 LEU A O 1
ATOM 869 N N . SER A 1 117 ? -4.945 9.969 -8.633 1 98.56 117 SER A N 1
ATOM 870 C CA . SER A 1 117 ? -5.66 10.352 -9.844 1 98.56 117 SER A CA 1
ATOM 871 C C . SER A 1 117 ? -6.195 9.125 -10.578 1 98.56 117 SER A C 1
ATOM 873 O O . SER A 1 117 ? -7.352 9.102 -11 1 98.56 117 SER A O 1
ATOM 875 N N . VAL A 1 118 ? -5.43 8.086 -10.688 1 98.19 118 VAL A N 1
ATOM 876 C CA . VAL A 1 118 ? -5.832 6.914 -11.453 1 98.19 118 VAL A CA 1
ATOM 877 C C . VAL A 1 118 ? -6.918 6.152 -10.695 1 98.19 118 VAL A C 1
ATOM 879 O O . VAL A 1 118 ? -7.785 5.523 -11.305 1 98.19 118 VAL A O 1
ATOM 882 N N . ALA A 1 119 ? -6.867 6.242 -9.352 1 98.62 119 ALA A N 1
ATOM 883 C CA . ALA A 1 119 ? -7.922 5.633 -8.547 1 98.62 119 ALA A CA 1
ATOM 884 C C . ALA A 1 119 ? -9.258 6.32 -8.781 1 98.62 119 ALA A C 1
ATOM 886 O O . ALA A 1 119 ? -10.32 5.746 -8.508 1 98.62 119 ALA A O 1
ATOM 887 N N . GLY A 1 120 ? -9.195 7.633 -9.203 1 98.62 120 GLY A N 1
ATOM 888 C CA . GLY A 1 120 ? -10.422 8.305 -9.594 1 98.62 120 GLY A CA 1
ATOM 889 C C . GLY A 1 120 ? -10.688 9.578 -8.805 1 98.62 120 GLY A C 1
ATOM 890 O O . GLY A 1 120 ? -11.742 10.188 -8.938 1 98.62 120 GLY A O 1
ATOM 891 N N . ALA A 1 121 ? -9.727 9.984 -7.949 1 98.88 121 ALA A N 1
ATOM 892 C CA . ALA A 1 121 ? -9.93 11.227 -7.207 1 98.88 121 ALA A CA 1
ATOM 893 C C . ALA A 1 121 ? -10.062 12.414 -8.156 1 98.88 121 ALA A C 1
ATOM 895 O O . ALA A 1 121 ? -9.32 12.516 -9.141 1 98.88 121 ALA A O 1
ATOM 896 N N . ASP A 1 122 ? -10.969 13.289 -7.84 1 98.69 122 ASP A N 1
ATOM 897 C CA . ASP A 1 122 ? -11.188 14.492 -8.641 1 98.69 122 ASP A CA 1
ATOM 898 C C . ASP A 1 122 ? -10.547 15.711 -7.98 1 98.69 122 ASP A C 1
ATOM 900 O O . ASP A 1 122 ? -10.32 16.734 -8.641 1 98.69 122 ASP A O 1
ATOM 904 N N . HIS A 1 123 ? -10.359 15.609 -6.723 1 98.69 123 HIS A N 1
ATOM 905 C CA . HIS A 1 123 ? -9.883 16.734 -5.922 1 98.69 123 HIS A CA 1
ATOM 906 C C . HIS A 1 123 ? -9.133 16.25 -4.684 1 98.69 123 HIS A C 1
ATOM 908 O O . HIS A 1 123 ? -9.453 15.195 -4.133 1 98.69 123 HIS A O 1
ATOM 914 N N . ILE A 1 124 ? -8.086 17.016 -4.316 1 98.81 124 ILE A N 1
ATOM 915 C CA . ILE A 1 124 ? -7.316 16.688 -3.121 1 98.81 124 ILE A CA 1
ATOM 916 C C . ILE A 1 124 ? -7.371 17.859 -2.139 1 98.81 124 ILE A C 1
ATOM 918 O O . ILE A 1 124 ? -7.203 19.016 -2.531 1 98.81 124 ILE A O 1
ATOM 922 N N . ILE A 1 125 ? -7.66 17.578 -0.909 1 98.62 125 ILE A N 1
ATOM 923 C CA . ILE A 1 125 ? -7.492 18.516 0.192 1 98.62 125 ILE A CA 1
ATOM 924 C C . ILE A 1 125 ? -6.445 17.984 1.171 1 98.62 125 ILE A C 1
ATOM 926 O O . ILE A 1 125 ? -6.539 16.844 1.63 1 98.62 125 ILE A O 1
ATOM 930 N N . THR A 1 126 ? -5.465 18.734 1.388 1 98.62 126 THR A N 1
ATOM 931 C CA . THR A 1 126 ? -4.402 18.359 2.318 1 98.62 126 THR A CA 1
ATOM 932 C C . THR A 1 126 ? -3.975 19.562 3.154 1 98.62 126 THR A C 1
ATOM 934 O O . THR A 1 126 ? -4.609 20.609 3.105 1 98.62 126 THR A O 1
ATOM 937 N N . MET A 1 127 ? -2.971 19.328 4.09 1 98 127 MET A N 1
ATOM 938 C CA . MET A 1 127 ? -2.555 20.406 4.977 1 98 127 MET A CA 1
ATOM 939 C C . MET A 1 127 ? -1.036 20.438 5.121 1 98 127 MET A C 1
ATOM 941 O O . MET A 1 127 ? -0.413 19.422 5.395 1 98 127 MET A O 1
ATOM 945 N N . ASP A 1 128 ? -0.476 21.641 4.898 1 97.19 128 ASP A N 1
ATOM 946 C CA . ASP A 1 128 ? 0.937 21.922 5.133 1 97.19 128 ASP A CA 1
ATOM 947 C C . ASP A 1 128 ? 1.824 20.859 4.492 1 97.19 128 ASP A C 1
ATOM 949 O O . ASP A 1 128 ? 2.609 20.203 5.18 1 97.19 128 ASP A O 1
ATOM 953 N N . LEU A 1 129 ? 1.703 20.766 3.152 1 97.88 129 LEU A N 1
ATOM 954 C CA . LEU A 1 129 ? 2.631 19.906 2.432 1 97.88 129 LEU A CA 1
ATOM 955 C C . LEU A 1 129 ? 4.074 20.219 2.812 1 97.88 129 LEU A C 1
ATOM 957 O O . LEU A 1 129 ? 4.438 21.391 2.979 1 97.88 129 LEU A O 1
ATOM 961 N N . HIS A 1 130 ? 4.918 19.188 2.912 1 97.25 130 HIS A N 1
ATOM 962 C CA . HIS A 1 130 ? 6.328 19.344 3.254 1 97.25 130 HIS A CA 1
ATOM 963 C C . HIS A 1 130 ? 7.012 20.344 2.342 1 97.25 130 HIS A C 1
ATOM 965 O O . HIS A 1 130 ? 7.852 21.141 2.793 1 97.25 130 HIS A O 1
ATOM 971 N N . ALA A 1 131 ? 6.699 20.312 1.131 1 95.88 131 ALA A N 1
ATOM 972 C CA . ALA A 1 131 ? 7.121 21.281 0.122 1 95.88 131 ALA A CA 1
ATOM 973 C C . ALA A 1 131 ? 5.945 21.719 -0.737 1 95.88 131 ALA A C 1
ATOM 975 O O . ALA A 1 131 ? 5.211 20.891 -1.278 1 95.88 131 ALA A O 1
ATOM 976 N N . SER A 1 132 ? 5.832 23.016 -0.915 1 93.25 132 SER A N 1
ATOM 977 C CA . SER A 1 132 ? 4.695 23.562 -1.66 1 93.25 132 SER A CA 1
ATOM 978 C C . SER A 1 132 ? 4.719 23.094 -3.111 1 93.25 132 SER A C 1
ATOM 980 O O . SER A 1 132 ? 3.672 22.984 -3.754 1 93.25 132 SER A O 1
ATOM 982 N N . GLN A 1 133 ? 5.91 22.781 -3.65 1 95.38 133 GLN A N 1
ATOM 983 C CA . GLN A 1 133 ? 6.098 22.359 -5.031 1 95.38 133 GLN A CA 1
ATOM 984 C C . GLN A 1 133 ? 5.359 21.047 -5.305 1 95.38 133 GLN A C 1
ATOM 986 O O . GLN A 1 133 ? 5.043 20.734 -6.457 1 95.38 133 GLN A O 1
ATOM 991 N N . ILE A 1 134 ? 5.035 20.297 -4.281 1 97.69 134 ILE A N 1
ATOM 992 C CA . ILE A 1 134 ? 4.34 19.016 -4.418 1 97.69 134 ILE A CA 1
ATOM 993 C C . ILE A 1 134 ? 2.977 19.234 -5.07 1 97.69 134 ILE A C 1
ATOM 995 O O . ILE A 1 134 ? 2.451 18.344 -5.742 1 97.69 134 ILE A O 1
ATOM 999 N N . GLN A 1 135 ? 2.387 20.406 -4.883 1 97.75 135 GLN A N 1
ATOM 1000 C CA . GLN A 1 135 ? 1.11 20.734 -5.512 1 97.75 135 GLN A CA 1
ATOM 1001 C C . GLN A 1 135 ? 1.176 20.562 -7.023 1 97.75 135 GLN A C 1
ATOM 1003 O O . GLN A 1 135 ? 0.176 20.219 -7.656 1 97.75 135 GLN A O 1
ATOM 1008 N N . GLY A 1 136 ? 2.307 20.734 -7.617 1 97.94 136 GLY A N 1
ATOM 1009 C CA . GLY A 1 136 ? 2.498 20.578 -9.047 1 97.94 136 GLY A CA 1
ATOM 1010 C C . GLY A 1 136 ? 2.551 19.125 -9.492 1 97.94 136 GLY A C 1
ATOM 1011 O O . GLY A 1 136 ? 2.535 18.844 -10.695 1 97.94 136 GLY A O 1
ATOM 1012 N N . PHE A 1 137 ? 2.65 18.172 -8.555 1 98.19 137 PHE A N 1
ATOM 1013 C CA . PHE A 1 137 ? 2.713 16.75 -8.883 1 98.19 137 PHE A CA 1
ATOM 1014 C C . PHE A 1 137 ? 1.343 16.234 -9.297 1 98.19 137 PHE A C 1
ATOM 1016 O O . PHE A 1 137 ? 1.237 15.164 -9.906 1 98.19 137 PHE A O 1
ATOM 1023 N N . PHE A 1 138 ? 0.271 16.969 -8.883 1 98.25 138 PHE A N 1
ATOM 1024 C CA . PHE A 1 138 ? -1.091 16.5 -9.102 1 98.25 138 PHE A CA 1
ATOM 1025 C C . PHE A 1 138 ? -1.605 16.953 -10.461 1 98.25 138 PHE A C 1
ATOM 1027 O O . PHE A 1 138 ? -1.388 18.109 -10.859 1 98.25 138 PHE A O 1
ATOM 1034 N N . ASP A 1 139 ? -2.295 16.109 -11.195 1 96.94 139 ASP A N 1
ATOM 1035 C CA . ASP A 1 139 ? -2.977 16.469 -12.438 1 96.94 139 ASP A CA 1
ATOM 1036 C C . ASP A 1 139 ? -4.434 16.844 -12.18 1 96.94 139 ASP A C 1
ATOM 1038 O O . ASP A 1 139 ? -5.219 16.984 -13.125 1 96.94 139 ASP A O 1
ATOM 1042 N N . ILE A 1 140 ? -4.805 16.938 -10.953 1 98.06 140 ILE A N 1
ATOM 1043 C CA . ILE A 1 140 ? -6.133 17.328 -10.5 1 98.06 140 ILE A CA 1
ATOM 1044 C C . ILE A 1 140 ? -6.012 18.453 -9.469 1 98.06 140 ILE A C 1
ATOM 1046 O O . ILE A 1 140 ? -4.938 18.672 -8.906 1 98.06 140 ILE A O 1
ATOM 1050 N N . PRO A 1 141 ? -7.105 19.188 -9.227 1 97.62 141 PRO A N 1
ATOM 1051 C CA . PRO A 1 141 ? -7.016 20.297 -8.266 1 97.62 141 PRO A CA 1
ATOM 1052 C C . PRO A 1 141 ? -6.605 19.828 -6.871 1 97.62 141 PRO A C 1
ATOM 1054 O O . PRO A 1 141 ? -7.043 18.766 -6.418 1 97.62 141 PRO A O 1
ATOM 1057 N N . VAL A 1 142 ? -5.77 20.641 -6.277 1 98.06 142 VAL A N 1
ATOM 1058 C CA . VAL A 1 142 ? -5.309 20.359 -4.922 1 98.06 142 VAL A CA 1
ATOM 1059 C C . VAL A 1 142 ? -5.414 21.625 -4.066 1 98.06 142 VAL A C 1
ATOM 1061 O O . VAL A 1 142 ? -5.012 22.703 -4.5 1 98.06 142 VAL A O 1
ATOM 1064 N N . ASP A 1 143 ? -6.012 21.516 -2.932 1 97.56 143 ASP A N 1
ATOM 1065 C CA . ASP A 1 143 ? -6.012 22.562 -1.915 1 97.56 143 ASP A CA 1
ATOM 1066 C C . ASP A 1 143 ? -5.066 22.219 -0.766 1 97.56 143 ASP A C 1
ATOM 1068 O O . ASP A 1 143 ? -5.379 21.359 0.062 1 97.56 143 ASP A O 1
ATOM 1072 N N . ASN A 1 144 ? -3.945 22.875 -0.736 1 97.38 144 ASN A N 1
ATOM 1073 C CA . ASN A 1 144 ? -3.037 22.781 0.402 1 97.38 144 ASN A CA 1
ATOM 1074 C C . ASN A 1 144 ? -3.398 23.766 1.5 1 97.38 144 ASN A C 1
ATOM 1076 O O . ASN A 1 144 ? -2.965 24.922 1.465 1 97.38 144 ASN A O 1
ATOM 1080 N N . LEU A 1 145 ? -4.066 23.312 2.506 1 96.75 145 LEU A N 1
ATOM 1081 C CA . LEU A 1 145 ? -4.473 24.172 3.619 1 96.75 145 LEU A CA 1
ATOM 1082 C C . LEU A 1 145 ? -3.303 24.422 4.566 1 96.75 145 LEU A C 1
ATOM 1084 O O . LEU A 1 145 ? -2.295 23.703 4.516 1 96.75 145 LEU A O 1
ATOM 1088 N N . TYR A 1 146 ? -3.455 25.453 5.371 1 95.19 146 TYR A N 1
ATOM 1089 C CA . TYR A 1 146 ? -2.408 25.812 6.324 1 95.19 146 TYR A CA 1
ATOM 1090 C C . TYR A 1 146 ? -2.945 25.797 7.75 1 95.19 146 TYR A C 1
ATOM 1092 O O . TYR A 1 146 ? -4.035 26.312 8.016 1 95.19 146 TYR A O 1
ATOM 1100 N N . ALA A 1 147 ? -2.152 25.25 8.594 1 95.19 147 ALA A N 1
ATOM 1101 C CA . ALA A 1 147 ? -2.516 25.219 10.008 1 95.19 147 ALA A CA 1
ATOM 1102 C C . ALA A 1 147 ? -2.162 26.547 10.688 1 95.19 147 ALA A C 1
ATOM 1104 O O . ALA A 1 147 ? -2.52 26.766 11.844 1 95.19 147 ALA A O 1
ATOM 1105 N N . GLU A 1 148 ? -1.521 27.422 10.031 1 94.56 148 GLU A N 1
ATOM 1106 C CA . GLU A 1 148 ? -0.918 28.641 10.562 1 94.56 148 GLU A CA 1
ATOM 1107 C C . GLU A 1 148 ? -1.927 29.453 11.375 1 94.56 148 GLU A C 1
ATOM 1109 O O . GLU A 1 148 ? -1.627 29.891 12.492 1 94.56 148 GLU A O 1
ATOM 1114 N N . PRO A 1 149 ? -3.166 29.641 10.875 1 93.25 149 PRO A N 1
ATOM 1115 C CA . PRO A 1 149 ? -4.113 30.422 11.672 1 93.25 149 PRO A CA 1
ATOM 1116 C C . PRO A 1 149 ? -4.391 29.797 13.039 1 93.25 149 PRO A C 1
ATOM 1118 O O . PRO A 1 149 ? -4.492 30.516 14.031 1 93.25 149 PRO A O 1
ATOM 1121 N N . ALA A 1 150 ? -4.508 28.516 13.031 1 94.5 150 ALA A N 1
ATOM 1122 C CA . ALA A 1 150 ? -4.742 27.812 14.297 1 94.5 150 ALA A CA 1
ATOM 1123 C C . ALA A 1 150 ? -3.518 27.891 15.203 1 94.5 150 ALA A C 1
ATOM 1125 O O . ALA A 1 150 ? -3.648 28 16.422 1 94.5 150 ALA A O 1
ATOM 1126 N N . VAL A 1 151 ? -2.355 27.844 14.633 1 96 151 VAL A N 1
ATOM 1127 C CA . VAL A 1 151 ? -1.101 27.938 15.375 1 96 151 VAL A CA 1
ATOM 1128 C C . VAL A 1 151 ? -0.979 29.328 16.016 1 96 151 VAL A C 1
ATOM 1130 O O . VAL A 1 151 ? -0.643 29.453 17.188 1 96 151 VAL A O 1
ATOM 1133 N N . LEU A 1 152 ? -1.258 30.391 15.242 1 95.56 152 LEU A N 1
ATOM 1134 C CA . LEU A 1 152 ? -1.212 31.75 15.742 1 95.56 152 LEU A CA 1
ATOM 1135 C C . LEU A 1 152 ? -2.17 31.953 16.906 1 95.56 152 LEU A C 1
ATOM 1137 O O . LEU A 1 152 ? -1.803 32.531 17.922 1 95.56 152 LEU A O 1
ATOM 1141 N N . LYS A 1 153 ? -3.359 31.406 16.703 1 94.88 153 LYS A N 1
ATOM 1142 C CA . LYS A 1 153 ? -4.352 31.484 17.766 1 94.88 153 LYS A CA 1
ATOM 1143 C C . LYS A 1 153 ? -3.855 30.781 19.031 1 94.88 153 LYS A C 1
ATOM 1145 O O . LYS A 1 153 ? -3.979 31.328 20.141 1 94.88 153 LYS A O 1
ATOM 1150 N N . TRP A 1 154 ? -3.316 29.641 18.875 1 96.88 154 TRP A N 1
ATOM 1151 C CA . TRP A 1 154 ? -2.811 28.891 20.031 1 96.88 154 TRP A CA 1
ATOM 1152 C C . TRP A 1 154 ? -1.722 29.672 20.75 1 96.88 154 TRP A C 1
ATOM 1154 O O . TRP A 1 154 ? -1.715 29.75 21.984 1 96.88 154 TRP A O 1
ATOM 1164 N N . ILE A 1 155 ? -0.775 30.219 20.016 1 97.81 155 ILE A N 1
ATOM 1165 C CA . ILE A 1 155 ? 0.332 30.984 20.594 1 97.81 155 ILE A CA 1
ATOM 1166 C C . ILE A 1 155 ? -0.213 32.125 21.438 1 97.81 155 ILE A C 1
ATOM 1168 O O . ILE A 1 155 ? 0.165 32.281 22.594 1 97.81 155 ILE A O 1
ATOM 1172 N N . ARG A 1 156 ? -1.138 32.906 20.906 1 97.06 156 ARG A N 1
ATOM 1173 C CA . ARG A 1 156 ? -1.702 34.062 21.578 1 97.06 156 ARG A CA 1
ATOM 1174 C C . ARG A 1 156 ? -2.455 33.688 22.844 1 97.06 156 ARG A C 1
ATOM 1176 O O . ARG A 1 156 ? -2.441 34.406 23.844 1 97.06 156 ARG A O 1
ATOM 1183 N N . GLU A 1 157 ? -3.037 32.5 22.797 1 97.25 157 GLU A N 1
ATOM 1184 C CA . GLU A 1 157 ? -3.914 32.094 23.891 1 97.25 157 GLU A CA 1
ATOM 1185 C C . GLU A 1 157 ? -3.141 31.344 24.969 1 97.25 157 GLU A C 1
ATOM 1187 O O . GLU A 1 157 ? -3.555 31.312 26.141 1 97.25 157 GLU A O 1
ATOM 1192 N N . ASN A 1 158 ? -2.002 30.734 24.609 1 97.81 158 ASN A N 1
ATOM 1193 C CA . ASN A 1 158 ? -1.405 29.797 25.562 1 97.81 158 ASN A CA 1
ATOM 1194 C C . ASN A 1 158 ? -0.027 30.266 26.016 1 97.81 158 ASN A C 1
ATOM 1196 O O . ASN A 1 158 ? 0.513 29.75 27 1 97.81 158 ASN A O 1
ATOM 1200 N N . ILE A 1 159 ? 0.564 31.188 25.297 1 97.88 159 ILE A N 1
ATOM 1201 C CA . ILE A 1 159 ? 1.861 31.719 25.688 1 97.88 159 ILE A CA 1
ATOM 1202 C C . ILE A 1 159 ? 1.702 33.188 26.156 1 97.88 159 ILE A C 1
ATOM 1204 O O . ILE A 1 159 ? 1.539 34.062 25.328 1 97.88 159 ILE A O 1
ATOM 1208 N N . SER A 1 160 ? 1.805 33.438 27.422 1 95.88 160 SER A N 1
ATOM 1209 C CA . SER A 1 160 ? 1.541 34.75 28.016 1 95.88 160 SER A CA 1
ATOM 1210 C C . SER A 1 160 ? 2.518 35.781 27.484 1 95.88 160 SER A C 1
ATOM 1212 O O . SER A 1 160 ? 2.135 36.938 27.25 1 95.88 160 SER A O 1
ATOM 1214 N N . GLU A 1 161 ? 3.732 35.406 27.281 1 95.12 161 GLU A N 1
ATOM 1215 C CA . GLU A 1 161 ? 4.777 36.344 26.875 1 95.12 161 GLU A CA 1
ATOM 1216 C C . GLU A 1 161 ? 5.031 36.25 25.375 1 95.12 161 GLU A C 1
ATOM 1218 O O . GLU A 1 161 ? 6.164 36.438 24.922 1 95.12 161 GLU A O 1
ATOM 1223 N N . TRP A 1 162 ? 3.955 35.938 24.641 1 95.88 162 TRP A N 1
ATOM 1224 C CA . TRP A 1 162 ? 4.176 35.688 23.219 1 95.88 162 TRP A CA 1
ATOM 1225 C C . TRP A 1 162 ? 4.672 36.938 22.5 1 95.88 162 TRP A C 1
ATOM 1227 O O . TRP A 1 162 ? 5.332 36.844 21.469 1 95.88 162 TRP A O 1
ATOM 1237 N N . ARG A 1 163 ? 4.441 38.156 23.062 1 96.12 163 ARG A N 1
ATOM 1238 C CA . ARG A 1 163 ? 4.855 39.406 22.422 1 96.12 163 ARG A CA 1
ATOM 1239 C C . ARG A 1 163 ? 6.375 39.562 22.469 1 96.12 163 ARG A C 1
ATOM 1241 O O . ARG A 1 163 ? 6.945 40.312 21.703 1 96.12 163 ARG A O 1
ATOM 1248 N N . ASN A 1 164 ? 6.996 38.906 23.438 1 94.75 164 ASN A N 1
ATOM 1249 C CA . ASN A 1 164 ? 8.453 38.938 23.578 1 94.75 164 ASN A CA 1
ATOM 1250 C C . ASN A 1 164 ? 9.07 37.594 23.188 1 94.75 164 ASN A C 1
ATOM 1252 O O . ASN A 1 164 ? 9.984 37.125 23.859 1 94.75 164 ASN A O 1
ATOM 1256 N N . CYS A 1 165 ? 8.531 36.969 22.188 1 98.12 165 CYS A N 1
ATOM 1257 C CA . CYS A 1 165 ? 9.078 35.688 21.766 1 98.12 165 CYS A CA 1
ATOM 1258 C C . CYS A 1 165 ? 9.891 35.844 20.5 1 98.12 165 CYS A C 1
ATOM 1260 O O . CYS A 1 165 ? 9.867 36.875 19.844 1 98.12 165 CYS A O 1
ATOM 1262 N N . THR A 1 166 ? 10.711 34.875 20.219 1 98.69 166 THR A N 1
ATOM 1263 C CA . THR A 1 166 ? 11.406 34.688 18.953 1 98.69 166 THR A CA 1
ATOM 1264 C C . THR A 1 166 ? 10.953 33.406 18.281 1 98.69 166 THR A C 1
ATOM 1266 O O . THR A 1 166 ? 11.016 32.312 18.891 1 98.69 166 THR A O 1
ATOM 1269 N N . VAL A 1 167 ? 10.414 33.531 17.047 1 98.81 167 VAL A N 1
ATOM 1270 C CA . VAL A 1 167 ? 10.062 32.344 16.281 1 98.81 167 VAL A CA 1
ATOM 1271 C C . VAL A 1 167 ? 11.305 31.781 15.586 1 98.81 167 VAL A C 1
ATOM 1273 O O . VAL A 1 167 ? 12.07 32.531 14.969 1 98.81 167 VAL A O 1
ATOM 1276 N N . VAL A 1 168 ? 11.531 30.5 15.758 1 98.75 168 VAL A N 1
ATOM 1277 C CA . VAL A 1 168 ? 12.797 29.906 15.336 1 98.75 168 VAL A CA 1
ATOM 1278 C C . VAL A 1 168 ? 12.531 28.781 14.336 1 98.75 168 VAL A C 1
ATOM 1280 O O . VAL A 1 168 ? 11.664 27.922 14.562 1 98.75 168 VAL A O 1
ATOM 1283 N N . SER A 1 169 ? 13.172 28.781 13.203 1 98.38 169 SER A N 1
ATOM 1284 C CA . SER A 1 169 ? 13.188 27.641 12.289 1 98.38 169 SER A CA 1
ATOM 1285 C C . SER A 1 169 ? 14.32 26.672 12.633 1 98.38 169 SER A C 1
ATOM 1287 O O . SER A 1 169 ? 15.469 27.094 12.781 1 98.38 169 SER A O 1
ATOM 1289 N N . PRO A 1 170 ? 13.984 25.391 12.773 1 96.56 170 PRO A N 1
ATOM 1290 C CA . PRO A 1 170 ? 15.039 24.453 13.164 1 96.56 170 PRO A CA 1
ATOM 1291 C C . PRO A 1 170 ? 16.031 24.172 12.039 1 96.56 170 PRO A C 1
ATOM 1293 O O . PRO A 1 170 ? 17.109 23.625 12.281 1 96.56 170 PRO A O 1
ATOM 1296 N N . ASP A 1 171 ? 15.672 24.469 10.805 1 92.12 171 ASP A N 1
ATOM 1297 C CA . ASP A 1 171 ? 16.562 24.312 9.656 1 92.12 171 ASP A CA 1
ATOM 1298 C C . ASP A 1 171 ? 16.234 25.328 8.562 1 92.12 171 ASP A C 1
ATOM 1300 O O . ASP A 1 171 ? 15.273 26.078 8.68 1 92.12 171 ASP A O 1
ATOM 1304 N N . ALA A 1 172 ? 17.062 25.391 7.59 1 90.69 172 ALA A N 1
ATOM 1305 C CA . ALA A 1 172 ? 16.922 26.375 6.523 1 90.69 172 ALA A CA 1
ATOM 1306 C C . ALA A 1 172 ? 15.656 26.109 5.699 1 90.69 172 ALA A C 1
ATOM 1308 O O . ALA A 1 172 ? 15.031 27.047 5.199 1 90.69 172 ALA A O 1
ATOM 1309 N N . GLY A 1 173 ? 15.234 24.906 5.566 1 89.19 173 GLY A N 1
ATOM 1310 C CA . GLY A 1 173 ? 14.102 24.531 4.742 1 89.19 173 GLY A CA 1
ATOM 1311 C C . GLY A 1 173 ? 12.781 25.047 5.281 1 89.19 173 GLY A C 1
ATOM 1312 O O . GLY A 1 173 ? 11.844 25.297 4.516 1 89.19 173 GLY A O 1
ATOM 1313 N N . GLY A 1 174 ? 12.68 25.219 6.594 1 93.06 174 GLY A N 1
ATOM 1314 C CA . GLY A 1 174 ? 11.445 25.656 7.23 1 93.06 174 GLY A CA 1
ATOM 1315 C C . GLY A 1 174 ? 11.391 27.156 7.473 1 93.06 174 GLY A C 1
ATOM 1316 O O . GLY A 1 174 ? 10.445 27.656 8.086 1 93.06 174 GLY A O 1
ATOM 1317 N N . ALA A 1 175 ? 12.414 27.875 7 1 94.88 175 ALA A N 1
ATOM 1318 C CA . ALA A 1 175 ? 12.562 29.297 7.305 1 94.88 175 ALA A CA 1
ATOM 1319 C C . ALA A 1 175 ? 11.336 30.094 6.863 1 94.88 175 ALA A C 1
ATOM 1321 O O . ALA A 1 175 ? 10.891 31 7.562 1 94.88 175 ALA A O 1
ATOM 1322 N N . LYS A 1 176 ? 10.805 29.781 5.738 1 94.69 176 LYS A N 1
ATOM 1323 C CA . LYS A 1 176 ? 9.664 30.516 5.203 1 94.69 176 LYS A CA 1
ATOM 1324 C C . LYS A 1 176 ? 8.461 30.406 6.133 1 94.69 176 LYS A C 1
ATOM 1326 O O . LYS A 1 176 ? 7.773 31.391 6.391 1 94.69 176 LYS A O 1
ATOM 1331 N N . ARG A 1 177 ? 8.188 29.234 6.605 1 94.94 177 ARG A N 1
ATOM 1332 C CA . ARG A 1 177 ? 7.086 29 7.535 1 94.94 177 ARG A CA 1
ATOM 1333 C C . ARG A 1 177 ? 7.277 29.797 8.82 1 94.94 177 ARG A C 1
ATOM 1335 O O . ARG A 1 177 ? 6.348 30.453 9.297 1 94.94 177 ARG A O 1
ATOM 1342 N N . ALA A 1 178 ? 8.453 29.734 9.383 1 97.12 178 ALA A N 1
ATOM 1343 C CA . ALA A 1 178 ? 8.766 30.422 10.633 1 97.12 178 ALA A CA 1
ATOM 1344 C C . ALA A 1 178 ? 8.664 31.938 10.453 1 97.12 178 ALA A C 1
ATOM 1346 O O . ALA A 1 178 ? 8.141 32.625 11.32 1 97.12 178 ALA A O 1
ATOM 1347 N N . THR A 1 179 ? 9.188 32.406 9.32 1 97.12 179 THR A N 1
ATOM 1348 C CA . THR A 1 179 ? 9.148 33.844 9.055 1 97.12 179 THR A CA 1
ATOM 1349 C C . THR A 1 179 ? 7.711 34.312 8.922 1 97.12 179 THR A C 1
ATOM 1351 O O . THR A 1 179 ? 7.383 35.438 9.352 1 97.12 179 THR A O 1
ATOM 1354 N N . SER A 1 180 ? 6.891 33.562 8.289 1 95.69 180 SER A N 1
ATOM 1355 C CA . SER A 1 180 ? 5.484 33.938 8.141 1 95.69 180 SER A CA 1
ATOM 1356 C C . SER A 1 180 ? 4.812 34.094 9.5 1 95.69 180 SER A C 1
ATOM 1358 O O . SER A 1 180 ? 4.109 35.094 9.727 1 95.69 180 SER A O 1
ATOM 1360 N N . ILE A 1 181 ? 5.031 33.219 10.359 1 96.44 181 ILE A N 1
ATOM 1361 C CA . ILE A 1 181 ? 4.445 33.25 11.695 1 96.44 181 ILE A CA 1
ATOM 1362 C C . ILE A 1 181 ? 5 34.438 12.461 1 96.44 181 ILE A C 1
ATOM 1364 O O . ILE A 1 181 ? 4.242 35.188 13.094 1 96.44 181 ILE A O 1
ATOM 1368 N N . ALA A 1 182 ? 6.328 34.625 12.414 1 98.12 182 ALA A N 1
ATOM 1369 C CA . ALA A 1 182 ? 6.961 35.75 13.086 1 98.12 182 ALA A CA 1
ATOM 1370 C C . ALA A 1 182 ? 6.375 37.094 12.602 1 98.12 182 ALA A C 1
ATOM 1372 O O . ALA A 1 182 ? 6.109 37.969 13.406 1 98.12 182 ALA A O 1
ATOM 1373 N N . HIS A 1 183 ? 6.203 37.125 11.305 1 97.44 183 HIS A N 1
ATOM 1374 C CA . HIS A 1 183 ? 5.664 38.344 10.695 1 97.44 183 HIS A CA 1
ATOM 1375 C C . HIS A 1 183 ? 4.25 38.625 11.188 1 97.44 183 HIS A C 1
ATOM 1377 O O . HIS A 1 183 ? 3.92 39.75 11.531 1 97.44 183 HIS A O 1
ATOM 1383 N N . ARG A 1 184 ? 3.412 37.688 11.273 1 95.12 184 ARG A N 1
ATOM 1384 C CA . ARG A 1 184 ? 2.02 37.844 11.68 1 95.12 184 ARG A CA 1
ATOM 1385 C C . ARG A 1 184 ? 1.916 38.188 13.156 1 95.12 184 ARG A C 1
ATOM 1387 O O . ARG A 1 184 ? 0.987 38.906 13.57 1 95.12 184 ARG A O 1
ATOM 1394 N N . LEU A 1 185 ? 2.879 37.75 13.922 1 96.88 185 LEU A N 1
ATOM 1395 C CA . LEU A 1 185 ? 2.9 38.031 15.352 1 96.88 185 LEU A CA 1
ATOM 1396 C C . LEU A 1 185 ? 3.646 39.344 15.633 1 96.88 185 LEU A C 1
ATOM 1398 O O . LEU A 1 185 ? 3.592 39.844 16.75 1 96.88 185 LEU A O 1
ATOM 1402 N N . HIS A 1 186 ? 4.383 39.812 14.664 1 97.69 186 HIS A N 1
ATOM 1403 C CA . HIS A 1 186 ? 5.238 40.969 14.812 1 97.69 186 HIS A CA 1
ATOM 1404 C C . HIS A 1 186 ? 6.301 40.75 15.891 1 97.69 186 HIS A C 1
ATOM 1406 O O . HIS A 1 186 ? 6.473 41.562 16.781 1 97.69 186 HIS A O 1
ATOM 1412 N N . VAL A 1 187 ? 6.941 39.625 15.727 1 98.25 187 VAL A N 1
ATOM 1413 C CA . VAL A 1 187 ? 7.988 39.281 16.688 1 98.25 187 VAL A CA 1
ATOM 1414 C C . VAL A 1 187 ? 9.266 38.906 15.93 1 98.25 187 VAL A C 1
ATOM 1416 O O . VAL A 1 187 ? 9.289 38.906 14.695 1 98.25 187 VAL A O 1
ATOM 1419 N N . ALA A 1 188 ? 10.344 38.656 16.688 1 98.12 188 ALA A N 1
ATOM 1420 C CA . ALA A 1 188 ? 11.656 38.375 16.094 1 98.12 188 ALA A CA 1
ATOM 1421 C C . ALA A 1 188 ? 11.688 36.969 15.484 1 98.12 188 ALA A C 1
ATOM 1423 O O . ALA A 1 188 ? 10.875 36.125 15.844 1 98.12 188 ALA A O 1
ATOM 1424 N N . PHE A 1 189 ? 12.539 36.906 14.523 1 97.88 189 PHE A N 1
ATOM 1425 C CA . PHE A 1 189 ? 12.797 35.656 13.836 1 97.88 189 PHE A CA 1
ATOM 1426 C C . PHE A 1 189 ? 14.234 35.219 14.039 1 97.88 189 PHE A C 1
ATOM 1428 O O . PHE A 1 189 ? 15.148 36.031 14.094 1 97.88 189 PHE A O 1
ATOM 1435 N N . ALA A 1 190 ? 14.438 33.875 14.211 1 98.31 190 ALA A N 1
ATOM 1436 C CA . ALA A 1 190 ? 15.766 33.25 14.258 1 98.31 190 ALA A CA 1
ATOM 1437 C C . ALA A 1 190 ? 15.789 31.938 13.484 1 98.31 190 ALA A C 1
ATOM 1439 O O . ALA A 1 190 ? 14.734 31.406 13.117 1 98.31 190 ALA A O 1
ATOM 1440 N N . LEU A 1 191 ? 16.984 31.469 13.156 1 97.12 191 LEU A N 1
ATOM 1441 C CA . LEU A 1 191 ? 17.172 30.266 12.352 1 97.12 191 LEU A CA 1
ATOM 1442 C C . LEU A 1 191 ? 18.359 29.469 12.852 1 97.12 191 LEU A C 1
ATOM 1444 O O . LEU A 1 191 ? 19.406 30.031 13.203 1 97.12 191 LEU A O 1
ATOM 1448 N N . ILE A 1 192 ? 18.109 28.203 12.953 1 96 192 ILE A N 1
ATOM 1449 C CA . ILE A 1 192 ? 19.234 27.312 13.234 1 96 192 ILE A CA 1
ATOM 1450 C C . ILE A 1 192 ? 19.672 26.609 11.945 1 96 192 ILE A C 1
ATOM 1452 O O . ILE A 1 192 ? 18.828 26.109 11.188 1 96 192 ILE A O 1
ATOM 1456 N N . HIS A 1 193 ? 20.781 26.656 11.602 1 90.44 193 HIS A N 1
ATOM 1457 C CA . HIS A 1 193 ? 21.219 25.922 10.422 1 90.44 193 HIS A CA 1
ATOM 1458 C C . HIS A 1 193 ? 22.453 25.078 10.727 1 90.44 193 HIS A C 1
ATOM 1460 O O . HIS A 1 193 ? 23.219 25.406 11.633 1 90.44 193 HIS A O 1
ATOM 1466 N N . LYS A 1 194 ? 22.438 23.891 10.078 1 79.44 194 LYS A N 1
ATOM 1467 C CA . LYS A 1 194 ? 23.531 22.938 10.25 1 79.44 194 LYS A CA 1
ATOM 1468 C C . LYS A 1 194 ? 24.734 23.328 9.383 1 79.44 194 LYS A C 1
ATOM 1470 O O . LYS A 1 194 ? 24.609 23.453 8.164 1 79.44 194 LYS A O 1
ATOM 1475 N N . GLU A 1 195 ? 25.781 23.688 10.023 1 79.38 195 GLU A N 1
ATOM 1476 C CA . GLU A 1 195 ? 27.016 23.984 9.305 1 79.38 195 GLU A CA 1
ATOM 1477 C C . GLU A 1 195 ? 27.875 22.734 9.141 1 79.38 195 GLU A C 1
ATOM 1479 O O . GLU A 1 195 ? 28.25 22.094 10.133 1 79.38 195 GLU A O 1
ATOM 1484 N N . ARG A 1 196 ? 28.094 22.344 7.859 1 70.06 196 ARG A N 1
ATOM 1485 C CA . ARG A 1 196 ? 28.922 21.172 7.582 1 70.06 196 ARG A CA 1
ATOM 1486 C C . ARG A 1 196 ? 30.406 21.516 7.691 1 70.06 196 ARG A C 1
ATOM 1488 O O . ARG A 1 196 ? 30.875 22.469 7.059 1 70.06 196 ARG A O 1
ATOM 1495 N N . LYS A 1 197 ? 30.969 21.016 8.617 1 62.22 197 LYS A N 1
ATOM 1496 C CA . LYS A 1 197 ? 32.406 21.25 8.656 1 62.22 197 LYS A CA 1
ATOM 1497 C C . LYS A 1 197 ? 33.156 20.266 7.754 1 62.22 197 LYS A C 1
ATOM 1499 O O . LYS A 1 197 ? 32.594 19.25 7.34 1 62.22 197 LYS A O 1
ATOM 1504 N N . LYS A 1 198 ? 34.531 20.641 7.594 1 57.25 198 LYS A N 1
ATOM 1505 C CA . LYS A 1 198 ? 35.469 19.828 6.844 1 57.25 198 LYS A CA 1
ATOM 1506 C C . LYS A 1 198 ? 35.531 18.406 7.395 1 57.25 198 LYS A C 1
ATOM 1508 O O . LYS A 1 198 ? 35.031 18.141 8.492 1 57.25 198 LYS A O 1
ATOM 1513 N N . ALA A 1 199 ? 36.25 17.672 6.629 1 56.22 199 ALA A N 1
ATOM 1514 C CA . ALA A 1 199 ? 36.562 16.281 6.965 1 56.22 199 ALA A CA 1
ATOM 1515 C C . ALA A 1 199 ? 37.062 16.172 8.398 1 56.22 199 ALA A C 1
ATOM 1517 O O . ALA A 1 199 ? 37.875 16.984 8.852 1 56.22 199 ALA A O 1
ATOM 1518 N N . ASN A 1 200 ? 36.469 15.32 9.32 1 59.88 200 ASN A N 1
ATOM 1519 C CA . ASN A 1 200 ? 36.906 14.953 10.664 1 59.88 200 ASN A CA 1
ATOM 1520 C C . ASN A 1 200 ? 36.25 15.844 11.727 1 59.88 200 ASN A C 1
ATOM 1522 O O . ASN A 1 200 ? 36.625 15.797 12.898 1 59.88 200 ASN A O 1
ATOM 1526 N N . GLU A 1 201 ? 35.5 16.703 11.141 1 57 201 GLU A N 1
ATOM 1527 C CA . GLU A 1 201 ? 34.844 17.516 12.172 1 57 201 GLU A CA 1
ATOM 1528 C C . GLU A 1 201 ? 33.344 17.25 12.227 1 57 201 GLU A C 1
ATOM 1530 O O . GLU A 1 201 ? 32.75 16.828 11.234 1 57 201 GLU A O 1
ATOM 1535 N N . VAL A 1 202 ? 32.781 17.344 13.531 1 63.34 202 VAL A N 1
ATOM 1536 C CA . VAL A 1 202 ? 31.375 17.094 13.797 1 63.34 202 VAL A CA 1
ATOM 1537 C C . VAL A 1 202 ? 30.547 18.281 13.305 1 63.34 202 VAL A C 1
ATOM 1539 O O . VAL A 1 202 ? 30.922 19.438 13.516 1 63.34 202 VAL A O 1
ATOM 1542 N N . ASP A 1 203 ? 29.516 18.016 12.547 1 67.38 203 ASP A N 1
ATOM 1543 C CA . ASP A 1 203 ? 28.547 19.031 12.117 1 67.38 203 ASP A CA 1
ATOM 1544 C C . ASP A 1 203 ? 28.094 19.891 13.297 1 67.38 203 ASP A C 1
ATOM 1546 O O . ASP A 1 203 ? 27.906 19.375 14.406 1 67.38 203 ASP A O 1
ATOM 1550 N N . ARG A 1 204 ? 28.281 21.25 13.078 1 79.38 204 ARG A N 1
ATOM 1551 C CA . ARG A 1 204 ? 27.891 22.156 14.141 1 79.38 204 ARG A CA 1
ATOM 1552 C C . ARG A 1 204 ? 26.578 22.859 13.805 1 79.38 204 ARG A C 1
ATOM 1554 O O . ARG A 1 204 ? 26.359 23.25 12.656 1 79.38 204 ARG A O 1
ATOM 1561 N N . MET A 1 205 ? 25.594 22.953 14.883 1 86.56 205 MET A N 1
ATOM 1562 C CA . MET A 1 205 ? 24.375 23.75 14.773 1 86.56 205 MET A CA 1
ATOM 1563 C C . MET A 1 205 ? 24.625 25.188 15.188 1 86.56 205 MET A C 1
ATOM 1565 O O . MET A 1 205 ? 25.188 25.453 16.25 1 86.56 205 MET A O 1
ATOM 1569 N N . VAL A 1 206 ? 24.344 26.094 14.25 1 91.19 206 VAL A N 1
ATOM 1570 C CA . VAL A 1 206 ? 24.578 27.516 14.523 1 91.19 206 VAL A CA 1
ATOM 1571 C C . VAL A 1 206 ? 23.25 28.266 14.586 1 91.19 206 VAL A C 1
ATOM 1573 O O . VAL A 1 206 ? 22.406 28.094 13.711 1 91.19 206 VAL A O 1
ATOM 1576 N N . LEU A 1 207 ? 23.078 29.062 15.625 1 96.19 207 LEU A N 1
ATOM 1577 C CA . LEU A 1 207 ? 21.891 29.891 15.797 1 96.19 207 LEU A CA 1
ATOM 1578 C C . LEU A 1 207 ? 22.109 31.281 15.188 1 96.19 207 LEU A C 1
ATOM 1580 O O . LEU A 1 207 ? 23.094 31.953 15.508 1 96.19 207 LEU A O 1
ATOM 1584 N N . VAL A 1 208 ? 21.328 31.656 14.234 1 95.88 208 VAL A N 1
ATOM 1585 C CA . VAL A 1 208 ? 21.328 33 13.664 1 95.88 208 VAL A CA 1
ATOM 1586 C C . VAL A 1 208 ? 20.109 33.781 14.195 1 95.88 208 VAL A C 1
ATOM 1588 O O . VAL A 1 208 ? 18.969 33.469 13.844 1 95.88 208 VAL A O 1
ATOM 1591 N N . GLY A 1 209 ? 20.359 34.844 14.93 1 96.75 209 GLY A N 1
ATOM 1592 C CA . GLY A 1 209 ? 19.328 35.594 15.617 1 96.75 209 GLY A CA 1
ATOM 1593 C C . GLY A 1 209 ? 19.484 35.562 17.125 1 96.75 209 GLY A C 1
ATOM 1594 O O . GLY A 1 209 ? 20.406 34.969 17.656 1 96.75 209 GLY A O 1
ATOM 1595 N N . ASP A 1 210 ? 18.656 36.312 17.859 1 96.94 210 ASP A N 1
ATOM 1596 C CA . ASP A 1 210 ? 18.75 36.469 19.312 1 96.94 210 ASP A CA 1
ATOM 1597 C C . ASP A 1 210 ? 17.531 35.875 20 1 96.94 210 ASP A C 1
ATOM 1599 O O . ASP A 1 210 ? 16.391 36.125 19.609 1 96.94 210 ASP A O 1
ATOM 1603 N N . VAL A 1 211 ? 17.797 35 21 1 98.19 211 VAL A N 1
ATOM 1604 C CA . VAL A 1 211 ? 16.719 34.375 21.75 1 98.19 211 VAL A CA 1
ATOM 1605 C C . VAL A 1 211 ? 16.922 34.625 23.25 1 98.19 211 VAL A C 1
ATOM 1607 O O . VAL A 1 211 ? 16.188 34.094 24.078 1 98.19 211 VAL A O 1
ATOM 1610 N N . LYS A 1 212 ? 17.969 35.375 23.594 1 98 212 LYS A N 1
ATOM 1611 C CA . LYS A 1 212 ? 18.344 35.562 25 1 98 212 LYS A CA 1
ATOM 1612 C C . LYS A 1 212 ? 17.203 36.219 25.781 1 98 212 LYS A C 1
ATOM 1614 O O . LYS A 1 212 ? 16.656 37.25 25.391 1 98 212 LYS A O 1
ATOM 1619 N N . ASP A 1 213 ? 16.859 35.594 26.859 1 97.38 213 ASP A N 1
ATOM 1620 C CA . ASP A 1 213 ? 15.852 36.031 27.812 1 97.38 213 ASP A CA 1
ATOM 1621 C C . ASP A 1 213 ? 14.477 36.156 27.156 1 97.38 213 ASP A C 1
ATOM 1623 O O . ASP A 1 213 ? 13.656 36.969 27.578 1 97.38 213 ASP A O 1
ATOM 1627 N N . ARG A 1 214 ? 14.203 35.438 26.125 1 97.81 214 ARG A N 1
ATOM 1628 C CA . ARG A 1 214 ? 12.938 35.406 25.406 1 97.81 214 ARG A CA 1
ATOM 1629 C C . ARG A 1 214 ? 12.352 34.031 25.344 1 97.81 214 ARG A C 1
ATOM 1631 O O . ARG A 1 214 ? 13.055 33.031 25.578 1 97.81 214 ARG A O 1
ATOM 1638 N N . VAL A 1 215 ? 11.039 34 25.109 1 98.31 215 VAL A N 1
ATOM 1639 C CA . VAL A 1 215 ? 10.422 32.719 24.75 1 98.31 215 VAL A CA 1
ATOM 1640 C C . VAL A 1 215 ? 10.789 32.344 23.328 1 98.31 215 VAL A C 1
ATOM 1642 O O . VAL A 1 215 ? 10.609 33.156 22.406 1 98.31 215 VAL A O 1
ATOM 1645 N N . ALA A 1 216 ? 11.406 31.188 23.125 1 98.69 216 ALA A N 1
ATOM 1646 C CA . ALA A 1 216 ? 11.727 30.688 21.797 1 98.69 216 ALA A CA 1
ATOM 1647 C C . ALA A 1 216 ? 10.68 29.672 21.328 1 98.69 216 ALA A C 1
ATOM 1649 O O . ALA A 1 216 ? 10.359 28.719 22.047 1 98.69 216 ALA A O 1
ATOM 1650 N N . ILE A 1 217 ? 10.109 29.875 20.156 1 98.81 217 ILE A N 1
ATOM 1651 C CA . ILE A 1 217 ? 9.102 28.984 19.594 1 98.81 217 ILE A CA 1
ATOM 1652 C C . ILE A 1 217 ? 9.617 28.359 18.297 1 98.81 217 ILE A C 1
ATOM 1654 O O . ILE A 1 217 ? 9.625 29 17.25 1 98.81 217 ILE A O 1
ATOM 1658 N N . LEU A 1 218 ? 10.023 27.094 18.375 1 98.56 218 LEU A N 1
ATOM 1659 C CA . LEU A 1 218 ? 10.398 26.328 17.188 1 98.56 218 LEU A CA 1
ATOM 1660 C C . LEU A 1 218 ? 9.172 26 16.344 1 98.56 218 LEU A C 1
ATOM 1662 O O . LEU A 1 218 ? 8.164 25.516 16.875 1 98.56 218 LEU A O 1
ATOM 1666 N N . VAL A 1 219 ? 9.234 26.266 15.055 1 98.25 219 VAL A N 1
ATOM 1667 C CA . VAL A 1 219 ? 8.109 25.938 14.188 1 98.25 219 VAL A CA 1
ATOM 1668 C C . VAL A 1 219 ? 8.594 25.094 13.008 1 98.25 219 VAL A C 1
ATOM 1670 O O . VAL A 1 219 ? 9.672 25.344 12.461 1 98.25 219 VAL A O 1
ATOM 1673 N N . ASP A 1 220 ? 7.895 24.078 12.641 1 97.31 220 ASP A N 1
ATOM 1674 C CA . ASP A 1 220 ? 8.188 23.219 11.5 1 97.31 220 ASP A CA 1
ATOM 1675 C C . ASP A 1 220 ? 6.918 22.531 10.992 1 97.31 220 ASP A C 1
ATOM 1677 O O . ASP A 1 220 ? 5.844 22.688 11.578 1 97.31 220 ASP A O 1
ATOM 1681 N N . ASP A 1 221 ? 6.973 21.938 9.836 1 97.62 221 ASP A N 1
ATOM 1682 C CA . ASP A 1 221 ? 5.801 21.25 9.297 1 97.62 221 ASP A CA 1
ATOM 1683 C C . ASP A 1 221 ? 5.586 19.906 9.992 1 97.62 221 ASP A C 1
ATOM 1685 O O . ASP A 1 221 ? 4.449 19.531 10.273 1 97.62 221 ASP A O 1
ATOM 1689 N N . MET A 1 222 ? 6.668 19.188 10.266 1 98.12 222 MET A N 1
ATOM 1690 C CA . MET A 1 222 ? 6.465 17.875 10.875 1 98.12 222 MET A CA 1
ATOM 1691 C C . MET A 1 222 ? 7.664 17.484 11.734 1 98.12 222 MET A C 1
ATOM 1693 O O . MET A 1 222 ? 8.75 18.047 11.586 1 98.12 222 MET A O 1
ATOM 1697 N N . ALA A 1 223 ? 7.496 16.641 12.68 1 98.06 223 ALA A N 1
ATOM 1698 C CA . ALA A 1 223 ? 8.539 15.969 13.461 1 98.06 223 ALA A CA 1
ATOM 1699 C C . ALA A 1 223 ? 8.305 14.461 13.5 1 98.06 223 ALA A C 1
ATOM 1701 O O . ALA A 1 223 ? 7.188 14.008 13.75 1 98.06 223 ALA A O 1
ATOM 1702 N N . ASP A 1 224 ? 9.344 13.766 13.219 1 97.62 224 ASP A N 1
ATOM 1703 C CA . ASP A 1 224 ? 9.273 12.305 13.148 1 97.62 224 ASP A CA 1
ATOM 1704 C C . ASP A 1 224 ? 9.945 11.664 14.359 1 97.62 224 ASP A C 1
ATOM 1706 O O . ASP A 1 224 ? 9.32 11.5 15.406 1 97.62 224 ASP A O 1
ATOM 1710 N N . THR A 1 225 ? 11.219 11.531 14.406 1 97.69 225 THR A N 1
ATOM 1711 C CA . THR A 1 225 ? 11.93 10.953 15.539 1 97.69 225 THR A CA 1
ATOM 1712 C C . THR A 1 225 ? 12.289 12.031 16.562 1 97.69 225 THR A C 1
ATOM 1714 O O . THR A 1 225 ? 12.719 11.719 17.672 1 97.69 225 THR A O 1
ATOM 1717 N N . CYS A 1 226 ? 12.195 13.273 16.172 1 97.88 226 CYS A N 1
ATOM 1718 C CA . CYS A 1 226 ? 12.297 14.469 17 1 97.88 226 CYS A CA 1
ATOM 1719 C C . CYS A 1 226 ? 13.75 14.773 17.344 1 97.88 226 CYS A C 1
ATOM 1721 O O . CYS A 1 226 ? 14.031 15.594 18.219 1 97.88 226 CYS A O 1
ATOM 1723 N N . GLY A 1 227 ? 14.695 14.148 16.641 1 95.69 227 GLY A N 1
ATOM 1724 C CA . GLY A 1 227 ? 16.094 14.461 16.844 1 95.69 227 GLY A CA 1
ATOM 1725 C C . GLY A 1 227 ? 16.438 15.914 16.578 1 95.69 227 GLY A C 1
ATOM 1726 O O . GLY A 1 227 ? 17.078 16.578 17.391 1 95.69 227 GLY A O 1
ATOM 1727 N N . THR A 1 228 ? 15.992 16.438 15.477 1 94.31 228 THR A N 1
ATOM 1728 C CA . THR A 1 228 ? 16.312 17.797 15.023 1 94.31 228 THR A CA 1
ATOM 1729 C C . THR A 1 228 ? 15.734 18.828 15.984 1 94.31 228 THR A C 1
ATOM 1731 O O . THR A 1 228 ? 16.438 19.734 16.422 1 94.31 228 THR A O 1
ATOM 1734 N N . ILE A 1 229 ? 14.492 18.672 16.391 1 96.88 229 ILE A N 1
ATOM 1735 C CA . ILE A 1 229 ? 13.883 19.719 17.203 1 96.88 229 ILE A CA 1
ATOM 1736 C C . ILE A 1 229 ? 14.438 19.656 18.625 1 96.88 229 ILE A C 1
ATOM 1738 O O . ILE A 1 229 ? 14.562 20.688 19.281 1 96.88 229 ILE A O 1
ATOM 1742 N N . CYS A 1 230 ? 14.781 18.5 19.094 1 97.31 230 CYS A N 1
ATOM 1743 C CA . CYS A 1 230 ? 15.359 18.406 20.438 1 97.31 230 CYS A CA 1
ATOM 1744 C C . CYS A 1 230 ? 16.75 19.016 20.469 1 97.31 230 CYS A C 1
ATOM 1746 O O . CYS A 1 230 ? 17.094 19.719 21.422 1 97.31 230 CYS A O 1
ATOM 1748 N N . HIS A 1 231 ? 17.547 18.781 19.469 1 95 231 HIS A N 1
ATOM 1749 C CA . HIS A 1 231 ? 18.844 19.422 19.375 1 95 231 HIS A CA 1
ATOM 1750 C C . HIS A 1 231 ? 18.719 20.938 19.281 1 95 231 HIS A C 1
ATOM 1752 O O . HIS A 1 231 ? 19.5 21.672 19.891 1 95 231 HIS A O 1
ATOM 1758 N N . ALA A 1 232 ? 17.781 21.297 18.5 1 96.62 232 ALA A N 1
ATOM 1759 C CA . ALA A 1 232 ? 17.516 22.734 18.375 1 96.62 232 ALA A CA 1
ATOM 1760 C C . ALA A 1 232 ? 17.125 23.344 19.719 1 96.62 232 ALA A C 1
ATOM 1762 O O . ALA A 1 232 ? 17.578 24.438 20.062 1 96.62 232 ALA A O 1
ATOM 1763 N N . ALA A 1 233 ? 16.281 22.672 20.484 1 97.38 233 ALA A N 1
ATOM 1764 C CA . ALA A 1 233 ? 15.852 23.141 21.797 1 97.38 233 ALA A CA 1
ATOM 1765 C C . ALA A 1 233 ? 17.047 23.328 22.719 1 97.38 233 ALA A C 1
ATOM 1767 O O . ALA A 1 233 ? 17.125 24.328 23.438 1 97.38 233 ALA A O 1
ATOM 1768 N N . ASP A 1 234 ? 17.953 22.391 22.656 1 96 234 ASP A N 1
ATOM 1769 C CA . ASP A 1 234 ? 19.156 22.484 23.469 1 96 234 ASP A CA 1
ATOM 1770 C C . ASP A 1 234 ? 19.969 23.719 23.109 1 96 234 ASP A C 1
ATOM 1772 O O . ASP A 1 234 ? 20.484 24.406 24 1 96 234 ASP A O 1
ATOM 1776 N N . LYS A 1 235 ? 20.141 23.922 21.844 1 96.06 235 LYS A N 1
ATOM 1777 C CA . LYS A 1 235 ? 20.891 25.078 21.375 1 96.06 235 LYS A CA 1
ATOM 1778 C C . LYS A 1 235 ? 20.25 26.391 21.828 1 96.06 235 LYS A C 1
ATOM 1780 O O . LYS A 1 235 ? 20.953 27.344 22.172 1 96.06 235 LYS A O 1
ATOM 1785 N N . LEU A 1 236 ? 18.922 26.438 21.812 1 98 236 LEU A N 1
ATOM 1786 C CA . LEU A 1 236 ? 18.203 27.641 22.219 1 98 236 LEU A CA 1
ATOM 1787 C C . LEU A 1 236 ? 18.375 27.891 23.703 1 98 236 LEU A C 1
ATOM 1789 O O . LEU A 1 236 ? 18.562 29.047 24.125 1 98 236 LEU A O 1
ATOM 1793 N N . LEU A 1 237 ? 18.328 26.859 24.453 1 97.12 237 LEU A N 1
ATOM 1794 C CA . LEU A 1 237 ? 18.531 27 25.891 1 97.12 237 LEU A CA 1
ATOM 1795 C C . LEU A 1 237 ? 19.938 27.5 26.188 1 97.12 237 LEU A C 1
ATOM 1797 O O . LEU A 1 237 ? 20.125 28.375 27.031 1 97.12 237 LEU A O 1
ATOM 1801 N N . THR A 1 238 ? 20.891 26.906 25.547 1 96.25 238 THR A N 1
ATOM 1802 C CA . THR A 1 238 ? 22.281 27.312 25.734 1 96.25 238 THR A CA 1
ATOM 1803 C C . THR A 1 238 ? 22.484 28.766 25.328 1 96.25 238 THR A C 1
ATOM 1805 O O . THR A 1 238 ? 23.312 29.469 25.922 1 96.25 238 THR A O 1
ATOM 1808 N N . ALA A 1 239 ? 21.734 29.219 24.406 1 97.38 239 ALA A N 1
ATOM 1809 C CA . ALA A 1 239 ? 21.828 30.578 23.922 1 97.38 239 ALA A CA 1
ATOM 1810 C C . ALA A 1 239 ? 21.078 31.547 24.844 1 97.38 239 ALA A C 1
ATOM 1812 O O . ALA A 1 239 ? 21.094 32.75 24.609 1 97.38 239 ALA A O 1
ATOM 1813 N N . GLY A 1 240 ? 20.375 31.016 25.828 1 97.81 240 GLY A N 1
ATOM 1814 C CA . GLY A 1 240 ? 19.812 31.875 26.875 1 97.81 240 GLY A CA 1
ATOM 1815 C C . GLY A 1 240 ? 18.312 32.031 26.766 1 97.81 240 GLY A C 1
ATOM 1816 O O . GLY A 1 240 ? 17.734 32.906 27.406 1 97.81 240 GLY A O 1
ATOM 1817 N N . ALA A 1 241 ? 17.625 31.266 25.938 1 98.06 241 ALA A N 1
ATOM 1818 C CA . ALA A 1 241 ? 16.172 31.328 25.875 1 98.06 241 ALA A CA 1
ATOM 1819 C C . ALA A 1 241 ? 15.547 31.062 27.234 1 98.06 241 ALA A C 1
ATOM 1821 O O . ALA A 1 241 ? 16 30.188 27.969 1 98.06 241 ALA A O 1
ATOM 1822 N N . ALA A 1 242 ? 14.602 31.828 27.609 1 97.62 242 ALA A N 1
ATOM 1823 C CA . ALA A 1 242 ? 13.922 31.672 28.891 1 97.62 242 ALA A CA 1
ATOM 1824 C C . ALA A 1 242 ? 13.086 30.391 28.906 1 97.62 242 ALA A C 1
ATOM 1826 O O . ALA A 1 242 ? 13.062 29.672 29.922 1 97.62 242 ALA A O 1
ATOM 1827 N N . ARG A 1 243 ? 12.344 30.156 27.844 1 97.81 243 ARG A N 1
ATOM 1828 C CA . ARG A 1 243 ? 11.508 28.969 27.625 1 97.81 243 ARG A CA 1
ATOM 1829 C C . ARG A 1 243 ? 11.531 28.562 26.156 1 97.81 243 ARG A C 1
ATOM 1831 O O . ARG A 1 243 ? 11.734 29.391 25.266 1 97.81 243 ARG A O 1
ATOM 1838 N N . VAL A 1 244 ? 11.281 27.281 25.938 1 98.38 244 VAL A N 1
ATOM 1839 C CA . VAL A 1 244 ? 11.312 26.781 24.562 1 98.38 244 VAL A CA 1
ATOM 1840 C C . VAL A 1 244 ? 10.039 26 24.266 1 98.38 244 VAL A C 1
ATOM 1842 O O . VAL A 1 244 ? 9.648 25.125 25.047 1 98.38 244 VAL A O 1
ATOM 1845 N N . TYR A 1 245 ? 9.297 26.375 23.234 1 98.75 245 TYR A N 1
ATOM 1846 C CA . TYR A 1 245 ? 8.164 25.641 22.672 1 98.75 245 TYR A CA 1
ATOM 1847 C C . TYR A 1 245 ? 8.5 25.078 21.297 1 98.75 245 TYR A C 1
ATOM 1849 O O . TYR A 1 245 ? 9.359 25.625 20.594 1 98.75 245 TYR A O 1
ATOM 1857 N N . ALA A 1 246 ? 7.918 24.016 20.938 1 98.81 246 ALA A N 1
ATOM 1858 C CA . ALA A 1 246 ? 7.895 23.531 19.562 1 98.81 246 ALA A CA 1
ATOM 1859 C C . ALA A 1 246 ? 6.461 23.406 19.047 1 98.81 246 ALA A C 1
ATOM 1861 O O . ALA A 1 246 ? 5.594 22.875 19.75 1 98.81 246 ALA A O 1
ATOM 1862 N N . ILE A 1 247 ? 6.188 23.953 17.922 1 98.69 247 ILE A N 1
ATOM 1863 C CA . ILE A 1 247 ? 4.871 23.859 17.297 1 98.69 247 ILE A CA 1
ATOM 1864 C C . ILE A 1 247 ? 5.008 23.328 15.883 1 98.69 247 ILE A C 1
ATOM 1866 O O . ILE A 1 247 ? 5.645 23.953 15.031 1 98.69 247 ILE A O 1
ATOM 1870 N N . LEU A 1 248 ? 4.465 22.203 15.641 1 98.19 248 LEU A N 1
ATOM 1871 C CA . LEU A 1 248 ? 4.516 21.531 14.352 1 98.19 248 LEU A CA 1
ATOM 1872 C C . LEU A 1 248 ? 3.111 21.172 13.867 1 98.19 248 LEU A C 1
ATOM 1874 O O . LEU A 1 248 ? 2.205 20.969 14.672 1 98.19 248 LEU A O 1
ATOM 1878 N N . THR A 1 249 ? 2.928 21.078 12.539 1 98.38 249 THR A N 1
ATOM 1879 C CA . THR A 1 249 ? 1.636 20.656 12.008 1 98.38 249 THR A CA 1
ATOM 1880 C C . THR A 1 249 ? 1.426 19.156 12.227 1 98.38 249 THR A C 1
ATOM 1882 O O . THR A 1 249 ? 0.422 18.734 12.812 1 98.38 249 THR A O 1
ATOM 1885 N N . HIS A 1 250 ? 2.377 18.359 11.789 1 98.75 250 HIS A N 1
ATOM 1886 C CA . HIS A 1 250 ? 2.225 16.906 11.82 1 98.75 250 HIS A CA 1
ATOM 1887 C C . HIS A 1 250 ? 3.158 16.281 12.852 1 98.75 250 HIS A C 1
ATOM 1889 O O . HIS A 1 250 ? 4.375 16.234 12.648 1 98.75 250 HIS A O 1
ATOM 1895 N N . GLY A 1 251 ? 2.617 15.812 13.945 1 98.62 251 GLY A N 1
ATOM 1896 C CA . GLY A 1 251 ? 3.391 15.062 14.914 1 98.62 251 GLY A CA 1
ATOM 1897 C C . GLY A 1 251 ? 3.443 13.57 14.617 1 98.62 251 GLY A C 1
ATOM 1898 O O . GLY A 1 251 ? 2.646 12.797 15.156 1 98.62 251 GLY A O 1
ATOM 1899 N N . ILE A 1 252 ? 4.336 13.141 13.789 1 98.44 252 ILE A N 1
ATOM 1900 C CA . ILE A 1 252 ? 4.477 11.734 13.438 1 98.44 252 ILE A CA 1
ATOM 1901 C C . ILE A 1 252 ? 4.984 10.945 14.641 1 98.44 252 ILE A C 1
ATOM 1903 O O . ILE A 1 252 ? 4.41 9.914 15.008 1 98.44 252 ILE A O 1
ATOM 1907 N N . PHE A 1 253 ? 6.047 11.461 15.305 1 98.19 253 PHE A N 1
ATOM 1908 C CA . PHE A 1 253 ? 6.605 10.984 16.562 1 98.19 253 PHE A CA 1
ATOM 1909 C C . PHE A 1 253 ? 6.871 9.484 16.516 1 98.19 253 PHE A C 1
ATOM 1911 O O . PHE A 1 253 ? 6.414 8.742 17.375 1 98.19 253 PHE A O 1
ATOM 1918 N N . SER A 1 254 ? 7.641 9 15.609 1 97.06 254 SER A N 1
ATOM 1919 C CA . SER A 1 254 ? 7.988 7.59 15.477 1 97.06 254 SER A CA 1
ATOM 1920 C C . SER A 1 254 ? 9.234 7.246 16.297 1 97.06 254 SER A C 1
ATOM 1922 O O . SER A 1 25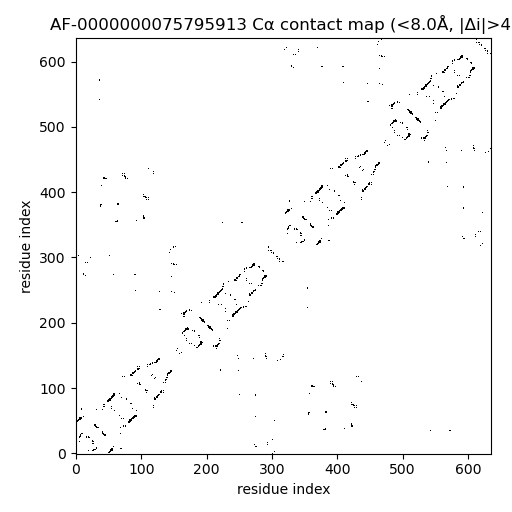4 ? 9.953 8.141 16.734 1 97.06 254 SER A O 1
ATOM 1924 N N . GLY A 1 255 ? 9.422 5.984 16.609 1 95.69 255 GLY A N 1
ATOM 1925 C CA . GLY A 1 255 ? 10.641 5.523 17.25 1 95.69 255 GLY A CA 1
ATOM 1926 C C . GLY A 1 255 ? 10.867 6.141 18.609 1 95.69 255 GLY A C 1
ATOM 1927 O O . GLY A 1 255 ? 9.992 6.066 19.484 1 95.69 255 GLY A O 1
ATOM 1928 N N . PRO A 1 256 ? 12.07 6.848 18.781 1 97.06 256 PRO A N 1
ATOM 1929 C CA . PRO A 1 256 ? 12.438 7.379 20.094 1 97.06 256 PRO A CA 1
ATOM 1930 C C . PRO A 1 256 ? 11.828 8.75 20.375 1 97.06 256 PRO A C 1
ATOM 1932 O O . PRO A 1 256 ? 12.227 9.43 21.328 1 97.06 256 PRO A O 1
ATOM 1935 N N . ALA A 1 257 ? 10.898 9.117 19.578 1 98.12 257 ALA A N 1
ATOM 1936 C CA . ALA A 1 257 ? 10.398 10.492 19.594 1 98.12 257 ALA A CA 1
ATOM 1937 C C . ALA A 1 257 ? 9.883 10.867 20.984 1 98.12 257 ALA A C 1
ATOM 1939 O O . ALA A 1 257 ? 10.258 11.898 21.547 1 98.12 257 ALA A O 1
ATOM 1940 N N . LEU A 1 258 ? 9.047 10.078 21.594 1 98.31 258 LEU A N 1
ATOM 1941 C CA . LEU A 1 258 ? 8.422 10.406 22.875 1 98.31 258 LEU A CA 1
ATOM 1942 C C . LEU A 1 258 ? 9.461 10.492 23.984 1 98.31 258 LEU A C 1
ATOM 1944 O O . LEU A 1 258 ? 9.406 11.398 24.828 1 98.31 258 LEU A O 1
ATOM 1948 N N . ALA A 1 259 ? 10.398 9.547 23.953 1 98.19 259 ALA A N 1
ATOM 1949 C CA . ALA A 1 259 ? 11.477 9.586 24.938 1 98.19 259 ALA A CA 1
ATOM 1950 C C . ALA A 1 259 ? 12.305 10.852 24.781 1 98.19 259 ALA A C 1
ATOM 1952 O O . ALA A 1 259 ? 12.695 11.477 25.766 1 98.19 259 ALA A O 1
ATOM 1953 N N . ARG A 1 260 ? 12.586 11.234 23.547 1 98.31 260 ARG A N 1
ATOM 1954 C CA . ARG A 1 260 ? 13.352 12.445 23.266 1 98.31 260 ARG A CA 1
ATOM 1955 C C . ARG A 1 260 ? 12.625 13.688 23.766 1 98.31 260 ARG A C 1
ATOM 1957 O O . ARG A 1 260 ? 13.219 14.547 24.422 1 98.31 260 ARG A O 1
ATOM 1964 N N . ILE A 1 261 ? 11.328 13.742 23.469 1 98.44 261 ILE A N 1
ATOM 1965 C CA . ILE A 1 261 ? 10.531 14.898 23.859 1 98.44 261 ILE A CA 1
ATOM 1966 C C . ILE A 1 261 ? 10.484 14.992 25.391 1 98.44 261 ILE A C 1
ATOM 1968 O O . ILE A 1 261 ? 10.656 16.078 25.953 1 98.44 261 ILE A O 1
ATOM 1972 N N . ASN A 1 262 ? 10.305 13.867 26 1 97.62 262 ASN A N 1
ATOM 1973 C CA . ASN A 1 262 ? 10.234 13.828 27.453 1 97.62 262 ASN A CA 1
ATOM 1974 C C . ASN A 1 262 ? 11.531 14.312 28.094 1 97.62 262 ASN A C 1
ATOM 1976 O O . ASN A 1 262 ? 11.508 14.945 29.156 1 97.62 262 ASN A O 1
ATOM 1980 N N . SER A 1 263 ? 12.609 14.086 27.5 1 97.19 263 SER A N 1
ATOM 1981 C CA . SER A 1 263 ? 13.922 14.383 28.078 1 97.19 263 SER A CA 1
ATOM 1982 C C . SER A 1 263 ? 14.367 15.797 27.719 1 97.19 263 SER A C 1
ATOM 1984 O O . SER A 1 263 ? 15.266 16.359 28.359 1 97.19 263 SER A O 1
ATOM 1986 N N . ALA A 1 264 ? 13.805 16.344 26.672 1 96.88 264 ALA A N 1
ATOM 1987 C CA . ALA A 1 264 ? 14.211 17.672 26.203 1 96.88 264 ALA A CA 1
ATOM 1988 C C . ALA A 1 264 ? 13.555 18.766 27.016 1 96.88 264 ALA A C 1
ATOM 1990 O O . ALA A 1 264 ? 12.594 18.531 27.75 1 96.88 264 ALA A O 1
ATOM 1991 N N . CYS A 1 265 ? 14.102 19.938 26.906 1 95.56 265 CYS A N 1
ATOM 1992 C CA . CYS A 1 265 ? 13.672 21.062 27.719 1 95.56 265 CYS A CA 1
ATOM 1993 C C . CYS A 1 265 ? 12.547 21.844 27.047 1 95.56 265 CYS A C 1
ATOM 1995 O O . CYS A 1 265 ? 12.602 23.062 26.938 1 95.56 265 CYS A O 1
ATOM 1997 N N . PHE A 1 266 ? 11.516 21.172 26.641 1 98.12 266 PHE A N 1
ATOM 1998 C CA . PHE A 1 266 ? 10.359 21.844 26.047 1 98.12 266 PHE A CA 1
ATOM 1999 C C . PHE A 1 266 ? 9.344 22.203 27.125 1 98.12 266 PHE A C 1
ATOM 2001 O O . PHE A 1 266 ? 9.07 21.391 28.016 1 98.12 266 PHE A O 1
ATOM 2008 N N . GLU A 1 267 ? 8.859 23.391 27.062 1 98 267 GLU A N 1
ATOM 2009 C CA . GLU A 1 267 ? 7.648 23.703 27.812 1 98 267 GLU A CA 1
ATOM 2010 C C . GLU A 1 267 ? 6.457 22.906 27.281 1 98 267 GLU A C 1
ATOM 2012 O O . GLU A 1 267 ? 5.641 22.406 28.047 1 98 267 GLU A O 1
ATOM 2017 N N . ALA A 1 268 ? 6.324 22.859 25.984 1 98.56 268 ALA A N 1
ATOM 2018 C CA . ALA A 1 268 ? 5.285 22.109 25.281 1 98.56 268 ALA A CA 1
ATOM 2019 C C . ALA A 1 268 ? 5.688 21.812 23.844 1 98.56 268 ALA A C 1
ATOM 2021 O O . ALA A 1 268 ? 6.426 22.594 23.234 1 98.56 268 ALA A O 1
ATOM 2022 N N . VAL A 1 269 ? 5.301 20.688 23.375 1 98.88 269 VAL A N 1
ATOM 2023 C CA . VAL A 1 269 ? 5.355 20.344 21.969 1 98.88 269 VAL A CA 1
ATOM 2024 C C . VAL A 1 269 ? 3.941 20.281 21.391 1 98.88 269 VAL A C 1
ATOM 2026 O O . VAL A 1 269 ? 3.182 19.359 21.703 1 98.88 269 VAL A O 1
ATOM 2029 N N . VAL A 1 270 ? 3.654 21.281 20.594 1 98.81 270 VAL A N 1
ATOM 2030 C CA . VAL A 1 270 ? 2.291 21.469 20.109 1 98.81 270 VAL A CA 1
ATOM 2031 C C . VAL A 1 270 ? 2.184 20.984 18.672 1 98.81 270 VAL A C 1
ATOM 2033 O O . VAL A 1 270 ? 2.992 21.375 17.812 1 98.81 270 VAL A O 1
ATOM 2036 N N . VAL A 1 271 ? 1.229 20.078 18.375 1 98.88 271 VAL A N 1
ATOM 2037 C CA . VAL A 1 271 ? 0.976 19.578 17.031 1 98.88 271 VAL A CA 1
ATOM 2038 C C . VAL A 1 271 ? -0.515 19.688 16.719 1 98.88 271 VAL A C 1
ATOM 2040 O O . VAL A 1 271 ? -1.296 20.188 17.531 1 98.88 271 VAL A O 1
ATOM 2043 N N . THR A 1 272 ? -0.931 19.266 15.516 1 98.62 272 THR A N 1
ATOM 2044 C CA . THR A 1 272 ? -2.35 19.203 15.18 1 98.62 272 THR A CA 1
ATOM 2045 C C . THR A 1 272 ? -2.846 17.766 15.195 1 98.62 272 THR A C 1
ATOM 2047 O O . THR A 1 272 ? -2.059 16.828 15.359 1 98.62 272 THR A O 1
ATOM 2050 N N . ASN A 1 273 ? -4.133 17.641 15.094 1 98.62 273 ASN A N 1
ATOM 2051 C CA . ASN A 1 273 ? -4.688 16.297 15.016 1 98.62 273 ASN A CA 1
ATOM 2052 C C . ASN A 1 273 ? -4.816 15.82 13.57 1 98.62 273 ASN A C 1
ATOM 2054 O O . ASN A 1 273 ? -5.734 15.062 13.234 1 98.62 273 ASN A O 1
ATOM 2058 N N . THR A 1 274 ? -3.932 16.312 12.68 1 98.69 274 THR A N 1
ATOM 2059 C CA . THR A 1 274 ? -3.828 15.711 11.352 1 98.69 274 THR A CA 1
ATOM 2060 C C . THR A 1 274 ? -3.525 14.219 11.469 1 98.69 274 THR A C 1
ATOM 2062 O O . THR A 1 274 ? -3.867 13.438 10.578 1 98.69 274 THR A O 1
ATOM 2065 N N . ILE A 1 275 ? -2.805 13.914 12.469 1 98.12 275 ILE A N 1
ATOM 2066 C CA . ILE A 1 275 ? -2.488 12.555 12.898 1 98.12 275 ILE A CA 1
ATOM 2067 C C . ILE A 1 275 ? -3.014 12.328 14.32 1 98.12 275 ILE A C 1
ATOM 2069 O O . ILE A 1 275 ? -2.951 13.227 15.164 1 98.12 275 ILE A O 1
ATOM 2073 N N . PRO A 1 276 ? -3.52 11.078 14.57 1 98 276 PRO A N 1
ATOM 2074 C CA . PRO A 1 276 ? -3.979 10.836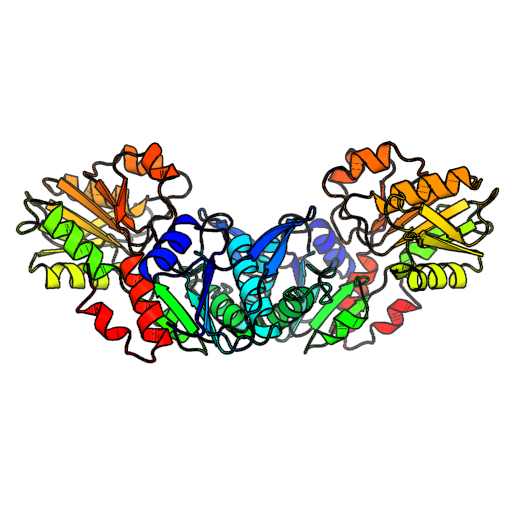 15.945 1 98 276 PRO A CA 1
ATOM 2075 C C . PRO A 1 276 ? -2.875 11.039 16.984 1 98 276 PRO A C 1
ATOM 2077 O O . PRO A 1 276 ? -1.755 10.555 16.797 1 98 276 PRO A O 1
ATOM 2080 N N . GLN A 1 277 ? -3.229 11.727 18.109 1 98.12 277 GLN A N 1
ATOM 2081 C CA . GLN A 1 277 ? -2.205 12.07 19.094 1 98.12 277 GLN A CA 1
ATOM 2082 C C . GLN A 1 277 ? -2.561 11.516 20.469 1 98.12 277 GLN A C 1
ATOM 2084 O O . GLN A 1 277 ? -1.722 11.5 21.375 1 98.12 277 GLN A O 1
ATOM 2089 N N . GLU A 1 278 ? -3.773 11.031 20.656 1 96.38 278 GLU A N 1
ATOM 2090 C CA . GLU A 1 278 ? -4.281 10.68 21.984 1 96.38 278 GLU A CA 1
ATOM 2091 C C . GLU A 1 278 ? -3.363 9.688 22.688 1 96.38 278 GLU A C 1
ATOM 2093 O O . GLU A 1 278 ? -3.012 9.875 23.844 1 96.38 278 GLU A O 1
ATOM 2098 N N . GLY A 1 279 ? -2.977 8.609 22 1 95.81 279 GLY A N 1
ATOM 2099 C CA . GLY A 1 279 ? -2.07 7.629 22.578 1 95.81 279 GLY A CA 1
ATOM 2100 C C . GLY A 1 279 ? -0.723 8.211 22.953 1 95.81 279 GLY A C 1
ATOM 2101 O O . GLY A 1 279 ? -0.157 7.859 24 1 95.81 279 GLY A O 1
ATOM 2102 N N . LYS A 1 280 ? -0.254 9.125 22.172 1 97 280 LYS A N 1
ATOM 2103 C CA . LYS A 1 280 ? 1.037 9.766 22.406 1 97 280 LYS A CA 1
ATOM 2104 C C . LYS A 1 280 ? 0.969 10.719 23.594 1 97 280 LYS A C 1
ATOM 2106 O O . LYS A 1 280 ? 1.89 10.766 24.422 1 97 280 LYS A O 1
ATOM 2111 N N . MET A 1 281 ? -0.099 11.461 23.641 1 97.62 281 MET A N 1
ATOM 2112 C CA . MET A 1 281 ? -0.298 12.438 24.703 1 97.62 281 MET A CA 1
ATOM 2113 C C . MET A 1 281 ? -0.388 11.75 26.062 1 97.62 281 MET A C 1
ATOM 2115 O O . MET A 1 281 ? -0.054 12.352 27.094 1 97.62 281 MET A O 1
ATOM 2119 N N . LYS A 1 282 ? -0.838 10.5 26.125 1 97.25 282 LYS A N 1
ATOM 2120 C CA . LYS A 1 282 ? -0.91 9.734 27.375 1 97.25 282 LYS A CA 1
ATOM 2121 C C . LYS A 1 282 ? 0.485 9.406 27.891 1 97.25 282 LYS A C 1
ATOM 2123 O O . LYS A 1 282 ? 0.687 9.305 29.109 1 97.25 282 LYS A O 1
ATOM 2128 N N . HIS A 1 283 ? 1.429 9.336 26.984 1 96.75 283 HIS A N 1
ATOM 2129 C CA . HIS A 1 283 ? 2.771 8.914 27.375 1 96.75 283 HIS A CA 1
ATOM 2130 C C . HIS A 1 283 ? 3.721 10.109 27.453 1 96.75 283 HIS A C 1
ATOM 2132 O O . HIS A 1 283 ? 4.867 9.969 27.875 1 96.75 283 HIS A O 1
ATOM 2138 N N . CYS A 1 284 ? 3.301 11.234 27.031 1 97.69 284 CYS A N 1
ATOM 2139 C CA . CYS A 1 284 ? 4.113 12.445 27.031 1 97.69 284 CYS A CA 1
ATOM 2140 C C . CYS A 1 284 ? 3.252 13.672 27.297 1 97.69 284 CYS A C 1
ATOM 2142 O O . CYS A 1 284 ? 2.65 14.219 26.359 1 97.69 284 CYS A O 1
ATOM 2144 N N . SER A 1 285 ? 3.301 14.203 28.453 1 96.69 285 SER A N 1
ATOM 2145 C CA . SER A 1 285 ? 2.422 15.289 28.875 1 96.69 285 SER A CA 1
ATOM 2146 C C . SER A 1 285 ? 2.812 16.609 28.219 1 96.69 285 SER A C 1
ATOM 2148 O O . SER A 1 285 ? 2.039 17.562 28.234 1 96.69 285 SER A O 1
ATOM 2150 N N . LYS A 1 286 ? 3.963 16.656 27.656 1 98.38 286 LYS A N 1
ATOM 2151 C CA . LYS A 1 286 ? 4.422 17.875 27 1 98.38 286 LYS A CA 1
ATOM 2152 C C . LYS A 1 286 ? 3.711 18.078 25.656 1 98.38 286 LYS A C 1
ATOM 2154 O O . LYS A 1 286 ? 3.744 19.172 25.094 1 98.38 286 LYS A O 1
ATOM 2159 N N . ILE A 1 287 ? 3.096 16.984 25.125 1 98.75 287 ILE A N 1
ATOM 2160 C CA . ILE A 1 287 ? 2.461 17.062 23.812 1 98.75 287 ILE A CA 1
ATOM 2161 C C . ILE A 1 287 ? 1.051 17.625 23.953 1 98.75 287 ILE A C 1
ATOM 2163 O O . ILE A 1 287 ? 0.284 17.203 24.812 1 98.75 287 ILE A O 1
ATOM 2167 N N . GLN A 1 288 ? 0.768 18.594 23.172 1 98.56 288 GLN A N 1
ATOM 2168 C CA . GLN A 1 288 ? -0.566 19.172 23.047 1 98.56 288 GLN A CA 1
ATOM 2169 C C . GLN A 1 288 ? -1.033 19.172 21.594 1 98.56 288 GLN A C 1
ATOM 2171 O O . GLN A 1 288 ? -0.217 19.25 20.672 1 98.56 288 GLN A O 1
ATOM 2176 N N . ALA A 1 289 ? -2.354 19.047 21.406 1 98.44 289 ALA A N 1
ATOM 2177 C CA . ALA A 1 289 ? -2.861 18.922 20.047 1 98.44 289 ALA A CA 1
ATOM 2178 C C . ALA A 1 289 ? -3.857 20.031 19.734 1 98.44 289 ALA A C 1
ATOM 2180 O O . ALA A 1 289 ? -4.75 20.328 20.531 1 98.44 289 ALA A O 1
ATOM 2181 N N . ILE A 1 290 ? -3.66 20.703 18.641 1 97.94 290 ILE A N 1
ATOM 2182 C CA . ILE A 1 290 ? -4.613 21.656 18.078 1 97.94 290 ILE A CA 1
ATOM 2183 C C . ILE A 1 290 ? -5.609 20.922 17.188 1 97.94 290 ILE A C 1
ATOM 2185 O O . ILE A 1 290 ? -5.215 20.141 16.328 1 97.94 290 ILE A O 1
ATOM 2189 N N . ASP A 1 291 ? -6.875 21.078 17.406 1 97.5 291 ASP A N 1
ATOM 2190 C CA . ASP A 1 291 ? -7.918 20.469 16.594 1 97.5 291 ASP A CA 1
ATOM 2191 C C . ASP A 1 291 ? -8.141 21.25 15.305 1 97.5 291 ASP A C 1
ATOM 2193 O O . ASP A 1 291 ? -8.586 22.391 15.336 1 97.5 291 ASP A O 1
ATOM 2197 N N . ILE A 1 292 ? -7.879 20.641 14.188 1 96.94 292 ILE A N 1
ATOM 2198 C CA . ILE A 1 292 ? -7.984 21.344 12.906 1 96.94 292 ILE A CA 1
ATOM 2199 C C . ILE A 1 292 ? -9.266 20.922 12.188 1 96.94 292 ILE A C 1
ATOM 2201 O O . ILE A 1 292 ? -9.453 21.234 11.008 1 96.94 292 ILE A O 1
ATOM 2205 N N . SER A 1 293 ? -10.203 20.156 12.82 1 97.62 293 SER A N 1
ATOM 2206 C CA . SER A 1 293 ? -11.414 19.656 12.188 1 97.62 293 SER A CA 1
ATOM 2207 C C . SER A 1 293 ? -12.258 20.781 11.625 1 97.62 293 SER A C 1
ATOM 2209 O O . SER A 1 293 ? -12.906 20.625 10.586 1 97.62 293 SER A O 1
ATOM 2211 N N . MET A 1 294 ? -12.258 21.938 12.305 1 95.88 294 MET A N 1
ATOM 2212 C CA . MET A 1 294 ? -13.047 23.078 11.844 1 95.88 294 MET A CA 1
ATOM 2213 C C . MET A 1 294 ? -12.531 23.594 10.508 1 95.88 294 MET A C 1
ATOM 2215 O O . MET A 1 294 ? -13.32 23.953 9.625 1 95.88 294 MET A O 1
ATOM 2219 N N . ILE A 1 295 ? -11.195 23.656 10.359 1 96.38 295 ILE A N 1
ATOM 2220 C CA . ILE A 1 295 ? -10.586 24.125 9.117 1 96.38 295 ILE A CA 1
ATOM 2221 C C . ILE A 1 295 ? -10.953 23.172 7.98 1 96.38 295 ILE A C 1
ATOM 2223 O O . ILE A 1 295 ? -11.367 23.609 6.902 1 96.38 295 ILE A O 1
ATOM 2227 N N . LEU A 1 296 ? -10.852 21.859 8.188 1 97.81 296 LEU A N 1
ATOM 2228 C CA . LEU A 1 296 ? -11.164 20.859 7.176 1 97.81 296 LEU A CA 1
ATOM 2229 C C . LEU A 1 296 ? -12.641 20.891 6.82 1 97.81 296 LEU A C 1
ATOM 2231 O O . LEU A 1 296 ? -13.008 20.797 5.645 1 97.81 296 LEU A O 1
ATOM 2235 N N . ALA A 1 297 ? -13.508 20.984 7.824 1 97.62 297 ALA A N 1
ATOM 2236 C CA . ALA A 1 297 ? -14.953 21.031 7.594 1 97.62 297 ALA A CA 1
ATOM 2237 C C . ALA A 1 297 ? -15.32 22.234 6.715 1 97.62 297 ALA A C 1
ATOM 2239 O O . ALA A 1 297 ? -16.109 22.094 5.777 1 97.62 297 ALA A O 1
ATOM 2240 N N . GLU A 1 298 ? -14.781 23.375 7.043 1 96.56 298 GLU A N 1
ATOM 2241 C CA . GLU A 1 298 ? -15.055 24.578 6.258 1 96.56 298 GLU A CA 1
ATOM 2242 C C . GLU A 1 298 ? -14.555 24.422 4.824 1 96.56 298 GLU A C 1
ATOM 2244 O O . GLU A 1 298 ? -15.211 24.859 3.879 1 96.56 298 GLU A O 1
ATOM 2249 N N . ALA A 1 299 ? -13.344 23.875 4.668 1 97.5 299 ALA A N 1
ATOM 2250 C CA . ALA A 1 299 ? -12.812 23.641 3.332 1 97.5 299 ALA A CA 1
ATOM 2251 C C . ALA A 1 299 ? -13.742 22.734 2.52 1 97.5 299 ALA A C 1
ATOM 2253 O O . ALA A 1 299 ? -13.984 23 1.339 1 97.5 299 ALA A O 1
ATOM 2254 N N . ILE A 1 300 ? -14.242 21.656 3.121 1 98.19 300 ILE A N 1
ATOM 2255 C CA . ILE A 1 300 ? -15.156 20.734 2.469 1 98.19 300 ILE A CA 1
ATOM 2256 C C . ILE A 1 300 ? -16.438 21.469 2.061 1 98.19 300 ILE A C 1
ATOM 2258 O O . ILE A 1 300 ? -16.891 21.344 0.921 1 98.19 300 ILE A O 1
ATOM 2262 N N . LYS A 1 301 ? -17.016 22.219 2.975 1 97 301 LYS A N 1
ATOM 2263 C CA . LYS A 1 301 ? -18.234 22.984 2.709 1 97 301 LYS A CA 1
ATOM 2264 C C . LYS A 1 301 ? -18.047 23.922 1.524 1 97 301 LYS A C 1
ATOM 2266 O O . LYS A 1 301 ? -18.891 23.969 0.625 1 97 301 LYS A O 1
ATOM 2271 N N . ARG A 1 302 ? -16.953 24.656 1.54 1 96.44 302 ARG A N 1
ATOM 2272 C CA . ARG A 1 302 ? -16.688 25.625 0.488 1 96.44 302 ARG A CA 1
ATOM 2273 C C . ARG A 1 302 ? -16.453 24.938 -0.853 1 96.44 302 ARG A C 1
ATOM 2275 O O . ARG A 1 302 ? -16.938 25.406 -1.887 1 96.44 302 ARG A O 1
ATOM 2282 N N . THR A 1 303 ? -15.695 23.859 -0.833 1 97 303 THR A N 1
ATOM 2283 C CA . THR A 1 303 ? -15.461 23.078 -2.051 1 97 303 THR A CA 1
ATOM 2284 C C . THR A 1 303 ? -16.781 22.562 -2.619 1 97 303 THR A C 1
ATOM 2286 O O . THR A 1 303 ? -17.016 22.656 -3.824 1 97 303 THR A O 1
ATOM 2289 N N . HIS A 1 304 ? -17.578 22 -1.779 1 97.44 304 HIS A N 1
ATOM 2290 C CA . HIS A 1 304 ? -18.875 21.453 -2.191 1 97.44 304 HIS A CA 1
ATOM 2291 C C . HIS A 1 304 ? -19.75 22.531 -2.82 1 97.44 304 HIS A C 1
ATOM 2293 O O . HIS A 1 304 ? -20.453 22.281 -3.801 1 97.44 304 HIS A O 1
ATOM 2299 N N . ASN A 1 305 ? -19.703 23.734 -2.268 1 96.12 305 ASN A N 1
ATOM 2300 C CA . ASN A 1 305 ? -20.562 24.828 -2.701 1 96.12 305 ASN A CA 1
ATOM 2301 C C . ASN A 1 305 ? -19.953 25.609 -3.848 1 96.12 305 ASN A C 1
ATOM 2303 O O . ASN A 1 305 ? -20.531 26.578 -4.332 1 96.12 305 ASN A O 1
ATOM 2307 N N . GLY A 1 306 ? -18.734 25.297 -4.219 1 94.38 306 GLY A N 1
ATOM 2308 C CA . GLY A 1 306 ? -18.062 26.031 -5.277 1 94.38 306 GLY A CA 1
ATOM 2309 C C . GLY A 1 306 ? -17.531 27.375 -4.828 1 94.38 306 GLY A C 1
ATOM 2310 O O . GLY A 1 306 ? -17.469 28.312 -5.617 1 94.38 306 GLY A O 1
ATOM 2311 N N . GLU A 1 307 ? -17.219 27.453 -3.547 1 93.12 307 GLU A N 1
ATOM 2312 C CA . GLU A 1 307 ? -16.656 28.688 -2.969 1 93.12 307 GLU A CA 1
ATOM 2313 C C . GLU A 1 307 ? -15.148 28.578 -2.822 1 93.12 307 GLU A C 1
ATOM 2315 O O . GLU A 1 307 ? -14.594 27.484 -2.75 1 93.12 307 GLU A O 1
ATOM 2320 N N . SER A 1 308 ? -14.523 29.703 -2.736 1 90.62 308 SER A N 1
ATOM 2321 C CA . SER A 1 308 ? -13.07 29.734 -2.646 1 90.62 308 SER A CA 1
ATOM 2322 C C . SER A 1 308 ? -12.586 29.25 -1.287 1 90.62 308 SER A C 1
ATOM 2324 O O . SER A 1 308 ? -13.086 29.672 -0.249 1 90.62 308 SER A O 1
ATOM 2326 N N . VAL A 1 309 ? -11.562 28.391 -1.35 1 90.44 309 VAL A N 1
ATOM 2327 C CA . VAL A 1 309 ? -10.945 27.859 -0.141 1 90.44 309 VAL A CA 1
ATOM 2328 C C . VAL A 1 309 ? -9.844 28.797 0.341 1 90.44 309 VAL A C 1
ATOM 2330 O O . VAL A 1 309 ? -9.5 28.812 1.523 1 90.44 309 VAL A O 1
ATOM 2333 N N . SER A 1 310 ? -9.312 29.672 -0.496 1 84 310 SER A N 1
ATOM 2334 C CA . SER A 1 310 ? -8.234 30.594 -0.166 1 84 310 SER A CA 1
ATOM 2335 C C . SER A 1 310 ? -8.648 31.562 0.937 1 84 310 SER A C 1
ATOM 2337 O O . SER A 1 310 ? -7.801 32.062 1.669 1 84 310 SER A O 1
ATOM 2339 N N . TYR A 1 311 ? -9.93 31.797 1.013 1 78.62 311 TYR A N 1
ATOM 2340 C CA . TYR A 1 311 ? -10.492 32.656 2.049 1 78.62 311 TYR A CA 1
ATOM 2341 C C . TYR A 1 311 ? -10.102 32.156 3.438 1 78.62 311 TYR A C 1
ATOM 2343 O O . TYR A 1 311 ? -9.883 32.969 4.348 1 78.62 311 TYR A O 1
ATOM 2351 N N . LEU A 1 312 ? -9.867 30.859 3.557 1 81.56 312 LEU A N 1
ATOM 2352 C CA . LEU A 1 312 ? -9.594 30.234 4.844 1 81.56 312 LEU A CA 1
ATOM 2353 C C . LEU A 1 312 ? -8.164 30.531 5.297 1 81.56 312 LEU A C 1
ATOM 2355 O O . LEU A 1 312 ? -7.836 30.359 6.477 1 81.56 312 LEU A O 1
ATOM 2359 N N . PHE A 1 313 ? -7.348 30.953 4.449 1 78.31 313 PHE A N 1
ATOM 2360 C CA . PHE A 1 313 ? -5.953 31.188 4.789 1 78.31 313 PHE A CA 1
ATOM 2361 C C . PHE A 1 313 ? -5.805 32.5 5.578 1 78.31 313 PHE A C 1
ATOM 2363 O O . PHE A 1 313 ? -4.832 32.656 6.312 1 78.31 313 PHE A O 1
ATOM 2370 N N . SER A 1 314 ? -6.785 33.375 5.414 1 72.81 314 SER A N 1
ATOM 2371 C CA . SER A 1 314 ? -6.719 34.688 6.09 1 72.81 314 SER A CA 1
ATOM 2372 C C . SER A 1 314 ? -7.828 34.812 7.121 1 72.81 314 SER A C 1
ATOM 2374 O O . SER A 1 314 ? -7.742 35.656 8.023 1 72.81 314 SER A O 1
ATOM 2376 N N . HIS A 1 315 ? -8.898 34.031 6.949 1 69.69 315 HIS A N 1
ATOM 2377 C CA . HIS A 1 315 ? -10.062 34.219 7.809 1 69.69 315 HIS A CA 1
ATOM 2378 C C . HIS A 1 315 ? -10.531 32.875 8.367 1 69.69 315 HIS A C 1
ATOM 2380 O O . HIS A 1 315 ? -11.672 32.469 8.164 1 69.69 315 HIS A O 1
ATOM 2386 N N . VAL A 1 316 ? -9.656 32.094 8.852 1 63.81 316 VAL A N 1
ATOM 2387 C CA . VAL A 1 316 ? -10.062 30.781 9.336 1 63.81 316 VAL A CA 1
ATOM 2388 C C . VAL A 1 316 ? -11 30.938 10.531 1 63.81 316 VAL A C 1
ATOM 2390 O O . VAL A 1 316 ? -10.711 31.703 11.461 1 63.81 316 VAL A O 1
ATOM 2393 N N . PRO A 1 317 ? -12.273 30.438 10.398 1 56.44 317 PRO A N 1
ATOM 2394 C CA . PRO A 1 317 ? -13.109 30.438 11.594 1 56.44 317 PRO A CA 1
ATOM 2395 C C . PRO A 1 317 ? -12.508 29.625 12.742 1 56.44 317 PRO A C 1
ATOM 2397 O O . PRO A 1 317 ? -12.039 28.5 12.531 1 56.44 317 PRO A O 1
ATOM 2400 N N . LEU A 1 318 ? -11.758 30.344 13.641 1 61.12 318 LEU A N 1
ATOM 2401 C CA . LEU A 1 318 ? -11.18 29.594 14.758 1 61.12 318 LEU A CA 1
ATOM 2402 C C . LEU A 1 318 ? -12.125 29.609 15.953 1 61.12 318 LEU A C 1
ATOM 2404 O O . LEU A 1 318 ? -12.875 30.562 16.156 1 61.12 318 LEU A O 1
ATOM 2408 N N . MET B 1 1 ? 23.062 -12.117 -22.547 1 72.69 1 MET B N 1
ATOM 2409 C CA . MET B 1 1 ? 22 -11.148 -22.75 1 72.69 1 MET B CA 1
ATOM 2410 C C . MET B 1 1 ? 22.484 -9.727 -22.484 1 72.69 1 MET B C 1
ATOM 2412 O O . MET B 1 1 ? 22.984 -9.438 -21.391 1 72.69 1 MET B O 1
ATOM 2416 N N . ALA B 1 2 ? 22.578 -8.898 -23.469 1 85.38 2 ALA B N 1
ATOM 2417 C CA . ALA B 1 2 ? 23.062 -7.527 -23.328 1 85.38 2 ALA B CA 1
ATOM 2418 C C . ALA B 1 2 ? 21.938 -6.574 -22.922 1 85.38 2 ALA B C 1
ATOM 2420 O O . ALA B 1 2 ? 20.781 -6.797 -23.25 1 85.38 2 ALA B O 1
ATOM 2421 N N . ASN B 1 3 ? 22.203 -5.664 -22 1 95.06 3 ASN B N 1
ATOM 2422 C CA . ASN B 1 3 ? 21.344 -4.559 -21.594 1 95.06 3 ASN B CA 1
ATOM 2423 C C . ASN B 1 3 ? 20.141 -5.051 -20.797 1 95.06 3 ASN B C 1
ATOM 2425 O O . ASN B 1 3 ? 19.016 -4.629 -21.047 1 95.06 3 ASN B O 1
ATOM 2429 N N . ILE B 1 4 ? 20.359 -6.117 -20.016 1 97.94 4 ILE B N 1
ATOM 2430 C CA . ILE B 1 4 ? 19.297 -6.648 -19.156 1 97.94 4 ILE B CA 1
ATOM 2431 C C . ILE B 1 4 ? 19.703 -6.516 -17.688 1 97.94 4 ILE B C 1
ATOM 2433 O O . ILE B 1 4 ? 20.859 -6.742 -17.344 1 97.94 4 ILE B O 1
ATOM 2437 N N . LYS B 1 5 ? 18.797 -6.062 -16.844 1 98.31 5 LYS B N 1
ATOM 2438 C CA . LYS B 1 5 ? 18.969 -6.023 -15.391 1 98.31 5 LYS B CA 1
ATOM 2439 C C . LYS B 1 5 ? 17.797 -6.68 -14.68 1 98.31 5 LYS B C 1
ATOM 2441 O O . LYS B 1 5 ? 16.641 -6.516 -15.094 1 98.31 5 LYS B O 1
ATOM 2446 N N . ILE B 1 6 ? 18.125 -7.43 -13.656 1 98.75 6 ILE B N 1
ATOM 2447 C CA . ILE B 1 6 ? 17.094 -8.039 -12.828 1 98.75 6 ILE B CA 1
ATOM 2448 C C . ILE B 1 6 ? 17.203 -7.547 -11.391 1 98.75 6 ILE B C 1
ATOM 2450 O O . ILE B 1 6 ? 18.297 -7.594 -10.805 1 98.75 6 ILE B O 1
ATOM 2454 N N . PHE B 1 7 ? 16.172 -7.012 -10.914 1 98.75 7 PHE B N 1
ATOM 2455 C CA . PHE B 1 7 ? 16.094 -6.594 -9.516 1 98.75 7 PHE B CA 1
ATOM 2456 C C . PHE B 1 7 ? 15.102 -7.453 -8.742 1 98.75 7 PHE B C 1
ATOM 2458 O O . PHE B 1 7 ? 14.133 -7.953 -9.32 1 98.75 7 PHE B O 1
ATOM 2465 N N . GLY B 1 8 ? 15.367 -7.676 -7.512 1 98.56 8 GLY B N 1
ATOM 2466 C CA . GLY B 1 8 ? 14.438 -8.336 -6.613 1 98.56 8 GLY B CA 1
ATOM 2467 C C . GLY B 1 8 ? 13.906 -7.426 -5.523 1 98.56 8 GLY B C 1
ATOM 2468 O O . GLY B 1 8 ? 14.68 -6.727 -4.859 1 98.56 8 GLY B O 1
ATOM 2469 N N . GLY B 1 9 ? 12.594 -7.363 -5.438 1 97.88 9 GLY B N 1
ATOM 2470 C CA . GLY B 1 9 ? 12.039 -6.762 -4.238 1 97.88 9 GLY B CA 1
ATOM 2471 C C . GLY B 1 9 ? 12.234 -7.605 -2.994 1 97.88 9 GLY B C 1
ATOM 2472 O O . GLY B 1 9 ? 12.992 -8.578 -3.016 1 97.88 9 GLY B O 1
ATOM 2473 N N . SER B 1 10 ? 11.594 -7.227 -1.938 1 97.5 10 SER B N 1
ATOM 2474 C CA . SER B 1 10 ? 11.891 -7.828 -0.642 1 97.5 10 SER B CA 1
ATOM 2475 C C . SER B 1 10 ? 11.016 -9.055 -0.392 1 97.5 10 SER B C 1
ATOM 2477 O O . SER B 1 10 ? 11.281 -9.836 0.524 1 97.5 10 SER B O 1
ATOM 2479 N N . SER B 1 11 ? 9.992 -9.289 -1.152 1 97.31 11 SER B N 1
ATOM 2480 C CA . SER B 1 11 ? 8.977 -10.281 -0.822 1 97.31 11 SER B CA 1
ATOM 2481 C C . SER B 1 11 ? 9.531 -11.695 -0.922 1 97.31 11 SER B C 1
ATOM 2483 O O . SER B 1 11 ? 9.047 -12.609 -0.244 1 97.31 11 SER B O 1
ATOM 2485 N N . HIS B 1 12 ? 10.484 -11.922 -1.873 1 97.81 12 HIS B N 1
ATOM 2486 C CA . HIS B 1 12 ? 10.984 -13.266 -2.141 1 97.81 12 HIS B CA 1
ATOM 2487 C C . HIS B 1 12 ? 12.367 -13.227 -2.781 1 97.81 12 HIS B C 1
ATOM 2489 O O . HIS B 1 12 ? 12.531 -13.594 -3.945 1 97.81 12 HIS B O 1
ATOM 2495 N N . GLN B 1 13 ? 13.344 -13.008 -2.031 1 96.88 13 GLN B N 1
ATOM 2496 C CA . GLN B 1 13 ? 14.703 -12.789 -2.512 1 96.88 13 GLN B CA 1
ATOM 2497 C C . GLN B 1 13 ? 15.289 -14.07 -3.098 1 96.88 13 GLN B C 1
ATOM 2499 O O . GLN B 1 13 ? 16.047 -14.023 -4.074 1 96.88 13 GLN B O 1
ATOM 2504 N N . ASP B 1 14 ? 14.945 -15.156 -2.473 1 98 14 ASP B N 1
ATOM 2505 C CA . ASP B 1 14 ? 15.453 -16.438 -2.951 1 98 14 ASP B CA 1
ATOM 2506 C C . ASP B 1 14 ? 15.016 -16.703 -4.391 1 98 14 ASP B C 1
ATOM 2508 O O . ASP B 1 14 ? 15.812 -17.141 -5.219 1 98 14 ASP B O 1
ATOM 2512 N N . LEU B 1 15 ? 13.773 -16.484 -4.703 1 98.69 15 LEU B N 1
ATOM 2513 C CA . LEU B 1 15 ? 13.266 -16.688 -6.055 1 98.69 15 LEU B CA 1
ATOM 2514 C C . LEU B 1 15 ? 13.977 -15.766 -7.039 1 98.69 15 LEU B C 1
ATOM 2516 O O . LEU B 1 15 ? 14.352 -16.188 -8.141 1 98.69 15 LEU B O 1
ATOM 2520 N N . SER B 1 16 ? 14.156 -14.453 -6.648 1 98.69 16 SER B N 1
ATOM 2521 C CA . SER B 1 16 ? 14.867 -13.508 -7.5 1 98.69 16 SER B CA 1
ATOM 2522 C C . SER B 1 16 ? 16.266 -14.008 -7.828 1 98.69 16 SER B C 1
ATOM 2524 O O . SER B 1 16 ? 16.719 -13.922 -8.977 1 98.69 16 SER B O 1
ATOM 2526 N N . GLN B 1 17 ? 16.938 -14.516 -6.801 1 98.62 17 GLN B N 1
ATOM 2527 C CA . GLN B 1 17 ? 18.297 -15.023 -6.984 1 98.62 17 GLN B CA 1
ATOM 2528 C C . GLN B 1 17 ? 18.312 -16.234 -7.914 1 98.62 17 GLN B C 1
ATOM 2530 O O . GLN B 1 17 ? 19.172 -16.344 -8.789 1 98.62 17 GLN B O 1
ATOM 2535 N N . LYS B 1 18 ? 17.391 -17.156 -7.738 1 98.5 18 LYS B N 1
ATOM 2536 C CA . LYS B 1 18 ? 17.297 -18.344 -8.586 1 98.5 18 LYS B CA 1
ATOM 2537 C C . LYS B 1 18 ? 17.094 -17.953 -10.047 1 98.5 18 LYS B C 1
ATOM 2539 O O . LYS B 1 18 ? 17.719 -18.531 -10.945 1 98.5 18 LYS B O 1
ATOM 2544 N N . ILE B 1 19 ? 16.203 -16.984 -10.273 1 98.56 19 ILE B N 1
ATOM 2545 C CA . ILE B 1 19 ? 15.93 -16.516 -11.625 1 98.56 19 ILE B CA 1
ATOM 2546 C C . ILE B 1 19 ? 17.203 -15.938 -12.234 1 98.56 19 ILE B C 1
ATOM 2548 O O . ILE B 1 19 ? 17.578 -16.266 -13.359 1 98.56 19 ILE B O 1
ATOM 2552 N N . ALA B 1 20 ? 17.875 -15.008 -11.469 1 98.5 20 ALA B N 1
ATOM 2553 C CA . ALA B 1 20 ? 19.109 -14.383 -11.938 1 98.5 20 ALA B CA 1
ATOM 2554 C C . ALA B 1 20 ? 20.172 -15.438 -12.266 1 98.5 20 ALA B C 1
ATOM 2556 O O . ALA B 1 20 ? 20.812 -15.367 -13.312 1 98.5 20 ALA B O 1
ATOM 2557 N N . ASP B 1 21 ? 20.312 -16.422 -11.398 1 98.25 21 ASP B N 1
ATOM 2558 C CA . ASP B 1 21 ? 21.281 -17.5 -11.594 1 98.25 21 ASP B CA 1
ATOM 2559 C C . ASP B 1 21 ? 21.016 -18.25 -12.891 1 98.25 21 ASP B C 1
ATOM 2561 O O . ASP B 1 21 ? 21.938 -18.547 -13.648 1 98.25 21 ASP B O 1
ATOM 2565 N N . ARG B 1 22 ? 19.797 -18.594 -13.141 1 96.94 22 ARG B N 1
ATOM 2566 C CA . ARG B 1 22 ? 19.406 -19.344 -14.328 1 96.94 22 ARG B CA 1
ATOM 2567 C C . ARG B 1 22 ? 19.703 -18.562 -15.602 1 96.94 22 ARG B C 1
ATOM 2569 O O . ARG B 1 22 ? 20 -19.156 -16.641 1 96.94 22 ARG B O 1
ATOM 2576 N N . LEU B 1 23 ? 19.656 -17.234 -15.461 1 97.5 23 LEU B N 1
ATOM 2577 C CA . LEU B 1 23 ? 19.891 -16.359 -16.609 1 97.5 23 LEU B CA 1
ATOM 2578 C C . LEU B 1 23 ? 21.375 -16 -16.719 1 97.5 23 LEU B C 1
ATOM 2580 O O . LEU B 1 23 ? 21.781 -15.32 -17.656 1 97.5 23 LEU B O 1
ATOM 2584 N N . GLY B 1 24 ? 22.172 -16.453 -15.719 1 97.44 24 GLY B N 1
ATOM 2585 C CA . GLY B 1 24 ? 23.578 -16.109 -15.688 1 97.44 24 GLY B CA 1
ATOM 2586 C C . GLY B 1 24 ? 23.828 -14.648 -15.375 1 97.44 24 GLY B C 1
ATOM 2587 O O . GLY B 1 24 ? 24.766 -14.039 -15.914 1 97.44 24 GLY B O 1
ATOM 2588 N N . LEU B 1 25 ? 22.969 -14.055 -14.602 1 97.88 25 LEU B N 1
ATOM 2589 C CA . LEU B 1 25 ? 23.078 -12.641 -14.258 1 97.88 25 LEU B CA 1
ATOM 2590 C C . LEU B 1 25 ? 23.281 -12.461 -12.758 1 97.88 25 LEU B C 1
ATOM 2592 O O . LEU B 1 25 ? 23 -13.375 -11.969 1 97.88 25 LEU B O 1
ATOM 2596 N N . GLU B 1 26 ? 23.797 -11.359 -12.406 1 97.25 26 GLU B N 1
ATOM 2597 C CA . GLU B 1 26 ? 23.781 -10.922 -11.016 1 97.25 26 GLU B CA 1
ATOM 2598 C C . GLU B 1 26 ? 22.562 -10.055 -10.727 1 97.25 26 GLU B C 1
ATOM 2600 O O . GLU B 1 26 ? 22.156 -9.242 -11.555 1 97.25 26 GLU B O 1
ATOM 2605 N N . LEU B 1 27 ? 22.016 -10.25 -9.555 1 97.75 27 LEU B N 1
ATOM 2606 C CA . LEU B 1 27 ? 20.922 -9.367 -9.156 1 97.75 27 LEU B CA 1
ATOM 2607 C C . LEU B 1 27 ? 21.406 -7.918 -9.078 1 97.75 27 LEU B C 1
ATOM 2609 O O . LEU B 1 27 ? 22.5 -7.645 -8.594 1 97.75 27 LEU B O 1
ATOM 2613 N N . GLY B 1 28 ? 20.562 -7.066 -9.562 1 97.62 28 GLY B N 1
ATOM 2614 C CA . GLY B 1 28 ? 20.875 -5.652 -9.453 1 97.62 28 GLY B CA 1
ATOM 2615 C C . GLY B 1 28 ? 20.953 -5.164 -8.023 1 97.62 28 GLY B C 1
ATOM 2616 O O . GLY B 1 28 ? 20.375 -5.77 -7.121 1 97.62 28 GLY B O 1
ATOM 2617 N N . LYS B 1 29 ? 21.719 -4.117 -7.891 1 97.44 29 LYS B N 1
ATOM 2618 C CA . LYS B 1 29 ? 21.875 -3.512 -6.574 1 97.44 29 LYS B CA 1
ATOM 2619 C C . LYS B 1 29 ? 20.719 -2.578 -6.254 1 97.44 29 LYS B C 1
ATOM 2621 O O . LYS B 1 29 ? 20.469 -1.612 -6.98 1 97.44 29 LYS B O 1
ATOM 2626 N N . VAL B 1 30 ? 20.016 -2.904 -5.18 1 97.06 30 VAL B N 1
ATOM 2627 C CA . VAL B 1 30 ? 18.906 -2.066 -4.754 1 97.06 30 VAL B CA 1
ATOM 2628 C C . VAL B 1 30 ? 18.797 -2.078 -3.23 1 97.06 30 VAL B C 1
ATOM 2630 O O . VAL B 1 30 ? 19.031 -3.111 -2.594 1 97.06 30 VAL B O 1
ATOM 2633 N N . VAL B 1 31 ? 18.594 -0.919 -2.697 1 96.06 31 VAL B N 1
ATOM 2634 C CA . VAL B 1 31 ? 18.328 -0.803 -1.268 1 96.06 31 VAL B CA 1
ATOM 2635 C C . VAL B 1 31 ? 16.828 -0.625 -1.034 1 96.06 31 VAL B C 1
ATOM 2637 O O . VAL B 1 31 ? 16.203 0.256 -1.626 1 96.06 31 VAL B O 1
ATOM 2640 N N . THR B 1 32 ? 16.25 -1.549 -0.316 1 95.81 32 THR B N 1
ATOM 2641 C CA . THR B 1 32 ? 14.852 -1.459 0.096 1 95.81 32 THR B CA 1
ATOM 2642 C C . THR B 1 32 ? 14.734 -1.429 1.617 1 95.81 32 THR B C 1
ATOM 2644 O O . THR B 1 32 ? 15.242 -2.318 2.301 1 95.81 32 THR B O 1
ATOM 2647 N N . LYS B 1 33 ? 14.203 -0.403 2.133 1 96.06 33 LYS B N 1
ATOM 2648 C CA . LYS B 1 33 ? 14.023 -0.281 3.578 1 96.06 33 LYS B CA 1
ATOM 2649 C C . LYS B 1 33 ? 12.766 0.512 3.912 1 96.06 33 LYS B C 1
ATOM 2651 O O . LYS B 1 33 ? 12.047 0.956 3.014 1 96.06 33 LYS B O 1
ATOM 2656 N N . LYS B 1 34 ? 12.469 0.57 5.137 1 95.44 34 LYS B N 1
ATOM 2657 C CA . LYS B 1 34 ? 11.391 1.414 5.648 1 95.44 34 LYS B CA 1
ATOM 2658 C C . LYS B 1 34 ? 11.945 2.529 6.535 1 95.44 34 LYS B C 1
ATOM 2660 O O . LYS B 1 34 ? 12.883 2.312 7.301 1 95.44 34 LYS B O 1
ATOM 2665 N N . PHE B 1 35 ? 11.422 3.729 6.371 1 95.94 35 PHE B N 1
ATOM 2666 C CA . PHE B 1 35 ? 11.727 4.809 7.301 1 95.94 35 PHE B CA 1
ATOM 2667 C C . PHE B 1 35 ? 11.023 4.586 8.633 1 95.94 35 PHE B C 1
ATOM 2669 O O . PHE B 1 35 ? 10.188 3.691 8.758 1 95.94 35 PHE B O 1
ATOM 2676 N N . SER B 1 36 ? 11.383 5.375 9.625 1 95.19 36 SER B N 1
ATOM 2677 C CA . SER B 1 36 ? 10.812 5.258 10.961 1 95.19 36 SER B CA 1
ATOM 2678 C C . SER B 1 36 ? 9.305 5.473 10.93 1 95.19 36 SER B C 1
ATOM 2680 O O . SER B 1 36 ? 8.578 4.914 11.758 1 95.19 36 SER B O 1
ATOM 2682 N N . ASN B 1 37 ? 8.844 6.211 10.008 1 95.75 37 ASN B N 1
ATOM 2683 C CA . ASN B 1 37 ? 7.418 6.488 9.906 1 95.75 37 ASN B CA 1
ATOM 2684 C C . ASN B 1 37 ? 6.695 5.422 9.086 1 95.75 37 ASN B C 1
ATOM 2686 O O . ASN B 1 37 ? 5.543 5.605 8.695 1 95.75 37 ASN B O 1
ATOM 2690 N N . GLN B 1 38 ? 7.367 4.367 8.625 1 96.69 38 GLN B N 1
ATOM 2691 C CA . GLN B 1 38 ? 6.844 3.164 7.98 1 96.69 38 GLN B CA 1
ATOM 2692 C C . GLN B 1 38 ? 6.719 3.357 6.473 1 96.69 38 GLN B C 1
ATOM 2694 O O . GLN B 1 38 ? 6.293 2.447 5.758 1 96.69 38 GLN B O 1
ATOM 2699 N N . GLU B 1 39 ? 7.098 4.555 5.961 1 97.88 39 GLU B N 1
ATOM 2700 C CA . GLU B 1 39 ? 7.145 4.734 4.512 1 97.88 39 GLU B CA 1
ATOM 2701 C C . GLU B 1 39 ? 8.227 3.855 3.883 1 97.88 39 GLU B C 1
ATOM 2703 O O . GLU B 1 39 ? 9.273 3.619 4.488 1 97.88 39 GLU B O 1
ATOM 2708 N N . THR B 1 40 ? 7.914 3.387 2.738 1 98.06 40 THR B N 1
ATOM 2709 C CA . THR B 1 40 ? 8.859 2.578 1.974 1 98.06 40 THR B CA 1
ATOM 2710 C C . THR B 1 40 ? 9.914 3.459 1.312 1 98.06 40 THR B C 1
ATOM 2712 O O . THR B 1 40 ? 9.594 4.523 0.774 1 98.06 40 THR B O 1
ATOM 2715 N N . CYS B 1 41 ? 11.133 3.061 1.464 1 96.19 41 CYS B N 1
ATOM 2716 C CA . CYS B 1 41 ? 12.25 3.746 0.829 1 96.19 41 CYS B CA 1
ATOM 2717 C C . CYS B 1 41 ? 12.992 2.814 -0.125 1 96.19 41 CYS B C 1
ATOM 2719 O O . CYS B 1 41 ? 13.391 1.715 0.261 1 96.19 41 CYS B O 1
ATOM 2721 N N . VAL B 1 42 ? 13.156 3.215 -1.373 1 97.12 42 VAL B N 1
ATOM 2722 C CA . VAL B 1 42 ? 13.844 2.428 -2.393 1 97.12 42 VAL B CA 1
ATOM 2723 C C . VAL B 1 42 ? 14.938 3.27 -3.047 1 97.12 42 VAL B C 1
ATOM 2725 O O . VAL B 1 42 ? 14.727 4.453 -3.336 1 97.12 42 VAL B O 1
ATOM 2728 N N . GLU B 1 43 ? 16.062 2.719 -3.221 1 95.88 43 GLU B N 1
ATOM 2729 C CA . GLU B 1 43 ? 17.156 3.342 -3.959 1 95.88 43 GLU B CA 1
ATOM 2730 C C . GLU B 1 43 ? 17.812 2.352 -4.918 1 95.88 43 GLU B C 1
ATOM 2732 O O . GLU B 1 43 ? 18.375 1.342 -4.488 1 95.88 43 GLU B O 1
ATOM 2737 N N . ILE B 1 44 ? 17.703 2.648 -6.195 1 97 44 ILE B N 1
ATOM 2738 C CA . ILE B 1 44 ? 18.391 1.84 -7.188 1 97 44 ILE B CA 1
ATOM 2739 C C . ILE B 1 44 ? 19.891 2.154 -7.152 1 97 44 ILE B C 1
ATOM 2741 O O . ILE B 1 44 ? 20.297 3.303 -7.348 1 97 44 ILE B O 1
ATOM 2745 N N . GLY B 1 45 ? 20.719 1.192 -6.906 1 96.38 45 GLY B N 1
ATOM 2746 C CA . GLY B 1 45 ? 22.125 1.397 -6.578 1 96.38 45 GLY B CA 1
ATOM 2747 C C . GLY B 1 45 ? 23.031 1.333 -7.785 1 96.38 45 GLY B C 1
ATOM 2748 O O . GLY B 1 45 ? 24.266 1.33 -7.648 1 96.38 45 GLY B O 1
ATOM 2749 N N . GLU B 1 46 ? 22.484 1.171 -8.984 1 96.69 46 GLU B N 1
ATOM 2750 C CA . GLU B 1 46 ? 23.266 1.132 -10.219 1 96.69 46 GLU B CA 1
ATOM 2751 C C . GLU B 1 46 ? 22.484 1.761 -11.375 1 96.69 46 GLU B C 1
ATOM 2753 O O . GLU B 1 46 ? 21.281 1.953 -11.289 1 96.69 46 GLU B O 1
ATOM 2758 N N . SER B 1 47 ? 23.234 2.152 -12.406 1 96.38 47 SER B N 1
ATOM 2759 C CA . SER B 1 47 ? 22.609 2.785 -13.562 1 96.38 47 SER B CA 1
ATOM 2760 C C . SER B 1 47 ? 21.703 1.802 -14.312 1 96.38 47 SER B C 1
ATOM 2762 O O . SER B 1 47 ? 22.078 0.643 -14.508 1 96.38 47 SER B O 1
ATOM 2764 N N . VAL B 1 48 ? 20.547 2.295 -14.719 1 97.62 48 VAL B N 1
ATOM 2765 C CA . VAL B 1 48 ? 19.625 1.477 -15.492 1 97.62 48 VAL B CA 1
ATOM 2766 C C . VAL B 1 48 ? 19.297 2.17 -16.812 1 97.62 48 VAL B C 1
ATOM 2768 O O . VAL B 1 48 ? 18.344 1.793 -17.5 1 97.62 48 VAL B O 1
ATOM 2771 N N . ARG B 1 49 ? 20 3.234 -17.094 1 97.19 49 ARG B N 1
ATOM 2772 C CA . ARG B 1 49 ? 19.766 4.008 -18.312 1 97.19 49 ARG B CA 1
ATOM 2773 C C . ARG B 1 49 ? 19.844 3.125 -19.547 1 97.19 49 ARG B C 1
ATOM 2775 O O . ARG B 1 49 ? 20.859 2.465 -19.781 1 97.19 49 ARG B O 1
ATOM 2782 N N . GLY B 1 50 ? 18.766 3.092 -20.297 1 97.81 50 GLY B N 1
ATOM 2783 C CA . GLY B 1 50 ? 18.734 2.357 -21.547 1 97.81 50 GLY B CA 1
ATOM 2784 C C . GLY B 1 50 ? 18.609 0.858 -21.359 1 97.81 50 GLY B C 1
ATOM 2785 O O . GLY B 1 50 ? 18.578 0.104 -22.328 1 97.81 50 GLY B O 1
ATOM 2786 N N . GLU B 1 51 ? 18.484 0.397 -20.141 1 98.25 51 GLU B N 1
ATOM 2787 C CA . GLU B 1 51 ? 18.453 -1.036 -19.859 1 98.25 51 GLU B CA 1
ATOM 2788 C C . GLU B 1 51 ? 17.031 -1.584 -19.938 1 98.25 51 GLU B C 1
ATOM 2790 O O . GLU B 1 51 ? 16.062 -0.832 -19.812 1 98.25 51 GLU B O 1
ATOM 2795 N N . ASP B 1 52 ? 16.969 -2.881 -20.281 1 98.69 52 ASP B N 1
ATOM 2796 C CA . ASP B 1 52 ? 15.766 -3.68 -20.109 1 98.69 52 ASP B CA 1
ATOM 2797 C C . ASP B 1 52 ? 15.68 -4.25 -18.688 1 98.69 52 ASP B C 1
ATOM 2799 O O . ASP B 1 52 ? 16.375 -5.211 -18.359 1 98.69 52 ASP B O 1
ATOM 2803 N N . VAL B 1 53 ? 14.773 -3.68 -17.859 1 98.81 53 VAL B N 1
ATOM 2804 C CA . VAL B 1 53 ? 14.797 -3.945 -16.422 1 98.81 53 VAL B CA 1
ATOM 2805 C C . VAL B 1 53 ? 13.648 -4.883 -16.062 1 98.81 53 VAL B C 1
ATOM 2807 O O . VAL B 1 53 ? 12.516 -4.699 -16.516 1 98.81 53 VAL B O 1
ATOM 2810 N N . TYR B 1 54 ? 13.938 -5.891 -15.328 1 98.94 54 TYR B N 1
ATOM 2811 C CA . TYR B 1 54 ? 12.961 -6.809 -14.75 1 98.94 54 TYR B CA 1
ATOM 2812 C C . TYR B 1 54 ? 12.977 -6.73 -13.227 1 98.94 54 TYR B C 1
ATOM 2814 O O . TYR B 1 54 ? 14.039 -6.82 -12.609 1 98.94 54 TYR B O 1
ATOM 2822 N N . ILE B 1 55 ? 11.828 -6.52 -12.625 1 98.94 55 ILE B N 1
ATOM 2823 C CA . ILE B 1 55 ? 11.719 -6.438 -11.18 1 98.94 55 ILE B CA 1
ATOM 2824 C C . ILE B 1 55 ? 10.828 -7.57 -10.664 1 98.94 55 ILE B C 1
ATOM 2826 O O . ILE B 1 55 ? 9.648 -7.645 -11 1 98.94 55 ILE B O 1
ATOM 2830 N N . VAL B 1 56 ? 11.398 -8.422 -9.812 1 98.94 56 VAL B N 1
ATOM 2831 C CA . VAL B 1 56 ? 10.688 -9.57 -9.273 1 98.94 56 VAL B CA 1
ATOM 2832 C C . VAL B 1 56 ? 10.109 -9.219 -7.898 1 98.94 56 VAL B C 1
ATOM 2834 O O . VAL B 1 56 ? 10.852 -8.875 -6.977 1 98.94 56 VAL B O 1
ATOM 2837 N N . GLN B 1 57 ? 8.852 -9.258 -7.73 1 98.75 57 GLN B N 1
ATOM 2838 C CA . GLN B 1 57 ? 8.156 -8.977 -6.477 1 98.75 57 GLN B CA 1
ATOM 2839 C C . GLN B 1 57 ? 6.836 -9.734 -6.402 1 98.75 57 GLN B C 1
ATOM 2841 O O . GLN B 1 57 ? 5.945 -9.523 -7.227 1 98.75 57 GLN B O 1
ATOM 2846 N N . SER B 1 58 ? 6.656 -10.602 -5.426 1 97.94 58 SER B N 1
ATOM 2847 C CA . SER B 1 58 ? 5.434 -11.383 -5.262 1 97.94 58 SER B CA 1
ATOM 2848 C C . SER B 1 58 ? 4.453 -10.68 -4.324 1 97.94 58 SER B C 1
ATOM 2850 O O . SER B 1 58 ? 4.863 -10.078 -3.332 1 97.94 58 SER B O 1
ATOM 2852 N N . GLY B 1 59 ? 3.154 -10.758 -4.648 1 95.5 59 GLY B N 1
ATOM 2853 C CA . GLY B 1 59 ? 2.115 -10.227 -3.781 1 95.5 59 GLY B CA 1
ATOM 2854 C C . GLY B 1 59 ? 1.857 -11.086 -2.561 1 95.5 59 GLY B C 1
ATOM 2855 O O . GLY B 1 59 ? 0.83 -11.766 -2.479 1 95.5 59 GLY B O 1
ATOM 2856 N N . CYS B 1 60 ? 2.723 -11.055 -1.554 1 94.69 60 CYS B N 1
ATOM 2857 C CA . CYS B 1 60 ? 2.602 -11.875 -0.354 1 94.69 60 CYS B CA 1
ATOM 2858 C C . CYS B 1 60 ? 3.131 -11.133 0.869 1 94.69 60 CYS B C 1
ATOM 2860 O O . CYS B 1 60 ? 3.705 -10.047 0.745 1 94.69 60 CYS B O 1
ATOM 2862 N N . GLY B 1 61 ? 2.824 -11.727 2.08 1 94.38 61 GLY B N 1
ATOM 2863 C CA . GLY B 1 61 ? 3.279 -11.086 3.305 1 94.38 61 GLY B CA 1
ATOM 2864 C C . GLY B 1 61 ? 2.58 -9.773 3.588 1 94.38 61 GLY B C 1
ATOM 2865 O O . GLY B 1 61 ? 1.351 -9.695 3.551 1 94.38 61 GLY B O 1
ATOM 2866 N N . GLU B 1 62 ? 3.455 -8.75 3.996 1 95.69 62 GLU B N 1
ATOM 2867 C CA . GLU B 1 62 ? 2.895 -7.406 4.082 1 95.69 62 GLU B CA 1
ATOM 2868 C C . GLU B 1 62 ? 2.582 -6.852 2.693 1 95.69 62 GLU B C 1
ATOM 2870 O O . GLU B 1 62 ? 3.354 -6.055 2.15 1 95.69 62 GLU B O 1
ATOM 2875 N N . ILE B 1 63 ? 1.504 -7.293 2.27 1 97.44 63 ILE B N 1
ATOM 2876 C CA . ILE B 1 63 ? 1.185 -7.254 0.846 1 97.44 63 ILE B CA 1
ATOM 2877 C C . ILE B 1 63 ? 1.216 -5.812 0.35 1 97.44 63 ILE B C 1
ATOM 2879 O O . ILE B 1 63 ? 1.701 -5.539 -0.751 1 97.44 63 ILE B O 1
ATOM 2883 N N . ASN B 1 64 ? 0.708 -4.855 1.144 1 98.38 64 ASN B N 1
ATOM 2884 C CA . ASN B 1 64 ? 0.669 -3.467 0.696 1 98.38 64 ASN B CA 1
ATOM 2885 C C . ASN B 1 64 ? 2.061 -2.836 0.703 1 98.38 64 ASN B C 1
ATOM 2887 O O . ASN B 1 64 ? 2.365 -1.988 -0.136 1 98.38 64 ASN B O 1
ATOM 2891 N N . ASP B 1 65 ? 2.902 -3.244 1.629 1 98.19 65 ASP B N 1
ATOM 2892 C CA . ASP B 1 65 ? 4.297 -2.812 1.604 1 98.19 65 ASP B CA 1
ATOM 2893 C C . ASP B 1 65 ? 5.016 -3.344 0.366 1 98.19 65 ASP B C 1
ATOM 2895 O O . ASP B 1 65 ? 5.77 -2.615 -0.28 1 98.19 65 ASP B O 1
ATOM 2899 N N . SER B 1 66 ? 4.766 -4.641 0.08 1 98.31 66 SER B N 1
ATOM 2900 C CA . SER B 1 66 ? 5.383 -5.238 -1.098 1 98.31 66 SER B CA 1
ATOM 2901 C C . SER B 1 66 ? 4.922 -4.551 -2.377 1 98.31 66 SER B C 1
ATOM 2903 O O . SER B 1 66 ? 5.723 -4.32 -3.287 1 98.31 66 SER B O 1
ATOM 2905 N N . LEU B 1 67 ? 3.662 -4.277 -2.424 1 98.75 67 LEU B N 1
ATOM 2906 C CA . LEU B 1 67 ? 3.115 -3.615 -3.604 1 98.75 67 LEU B CA 1
ATOM 2907 C C . LEU B 1 67 ? 3.705 -2.217 -3.764 1 98.75 67 LEU B C 1
ATOM 2909 O O . LEU B 1 67 ? 4.152 -1.849 -4.852 1 98.75 67 LEU B O 1
ATOM 2913 N N . MET B 1 68 ? 3.742 -1.438 -2.701 1 98.81 68 MET B N 1
ATOM 2914 C CA . MET B 1 68 ? 4.293 -0.089 -2.77 1 98.81 68 MET B CA 1
ATOM 2915 C C . MET B 1 68 ? 5.77 -0.123 -3.148 1 98.81 68 MET B C 1
ATOM 2917 O O . MET B 1 68 ? 6.238 0.712 -3.924 1 98.81 68 MET B O 1
ATOM 2921 N N . GLU B 1 69 ? 6.496 -1.071 -2.562 1 98.69 69 GLU B N 1
ATOM 2922 C CA . GLU B 1 69 ? 7.906 -1.232 -2.9 1 98.69 69 GLU B CA 1
ATOM 2923 C C . GLU B 1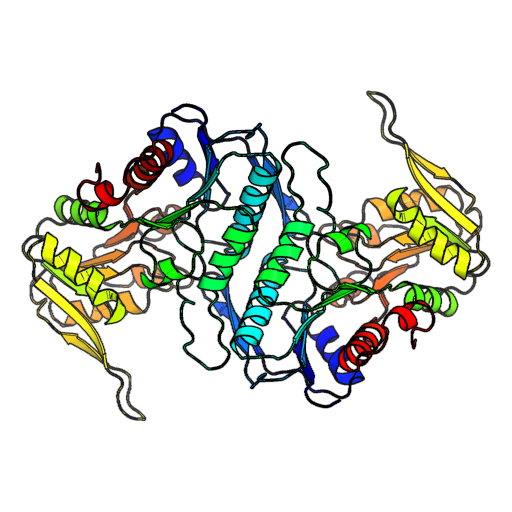 69 ? 8.094 -1.474 -4.398 1 98.69 69 GLU B C 1
ATOM 2925 O O . GLU B 1 69 ? 8.961 -0.868 -5.027 1 98.69 69 GLU B O 1
ATOM 2930 N N . LEU B 1 70 ? 7.262 -2.328 -4.945 1 98.88 70 LEU B N 1
ATOM 2931 C CA . LEU B 1 70 ? 7.312 -2.615 -6.375 1 98.88 70 LEU B CA 1
ATOM 2932 C C . LEU B 1 70 ? 7.035 -1.358 -7.195 1 98.88 70 LEU B C 1
ATOM 2934 O O . LEU B 1 70 ? 7.781 -1.042 -8.125 1 98.88 70 LEU B O 1
ATOM 2938 N N . LEU B 1 71 ? 5.996 -0.662 -6.852 1 98.88 71 LEU B N 1
ATOM 2939 C CA . LEU B 1 71 ? 5.602 0.539 -7.586 1 98.88 71 LEU B CA 1
ATOM 2940 C C . LEU B 1 71 ? 6.711 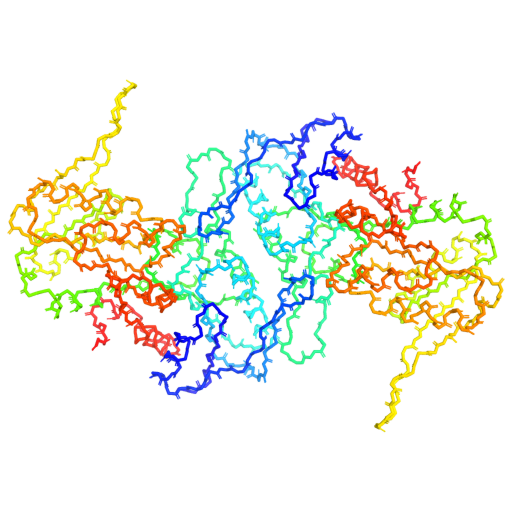1.585 -7.543 1 98.88 71 LEU B C 1
ATOM 2942 O O . LEU B 1 71 ? 7.02 2.211 -8.562 1 98.88 71 LEU B O 1
ATOM 2946 N N . ILE B 1 72 ? 7.293 1.756 -6.379 1 98.81 72 ILE B N 1
ATOM 2947 C CA . ILE B 1 72 ? 8.359 2.738 -6.219 1 98.81 72 ILE B CA 1
ATOM 2948 C C . ILE B 1 72 ? 9.586 2.307 -7.023 1 98.81 72 ILE B C 1
ATOM 2950 O O . ILE B 1 72 ? 10.258 3.139 -7.637 1 98.81 72 ILE B O 1
ATOM 2954 N N . MET B 1 73 ? 9.898 1.016 -7.02 1 98.75 73 MET B N 1
ATOM 2955 C CA . MET B 1 73 ? 11.023 0.514 -7.812 1 98.75 73 MET B CA 1
ATOM 2956 C C . MET B 1 73 ? 10.805 0.786 -9.297 1 98.75 73 MET B C 1
ATOM 2958 O O . MET B 1 73 ? 11.719 1.233 -9.992 1 98.75 73 MET B O 1
ATOM 2962 N N . ILE B 1 74 ? 9.609 0.49 -9.789 1 98.81 74 ILE B N 1
ATOM 2963 C CA . ILE B 1 74 ? 9.273 0.736 -11.188 1 98.81 74 ILE B CA 1
ATOM 2964 C C . ILE B 1 74 ? 9.469 2.215 -11.516 1 98.81 74 ILE B C 1
ATOM 2966 O O . ILE B 1 74 ? 10.133 2.562 -12.492 1 98.81 74 ILE B O 1
ATOM 2970 N N . ASP B 1 75 ? 8.914 3.037 -10.703 1 98.25 75 ASP B N 1
ATOM 2971 C CA . ASP B 1 75 ? 8.977 4.484 -10.891 1 98.25 75 ASP B CA 1
ATOM 2972 C C . ASP B 1 75 ? 10.43 4.969 -10.906 1 98.25 75 ASP B C 1
ATOM 2974 O O . ASP B 1 75 ? 10.797 5.793 -11.75 1 98.25 75 ASP B O 1
ATOM 2978 N N . ALA B 1 76 ? 11.227 4.488 -9.922 1 97.88 76 ALA B N 1
ATOM 2979 C CA . ALA B 1 76 ? 12.633 4.863 -9.836 1 97.88 76 ALA B CA 1
ATOM 2980 C C . ALA B 1 76 ? 13.383 4.504 -11.117 1 97.88 76 ALA B C 1
ATOM 2982 O O . ALA B 1 76 ? 14.172 5.297 -11.625 1 97.88 76 ALA B O 1
ATOM 2983 N N . CYS B 1 77 ? 13.102 3.332 -11.664 1 98.12 77 CYS B N 1
ATOM 2984 C CA . CYS B 1 77 ? 13.773 2.883 -12.875 1 98.12 77 CYS B CA 1
ATOM 2985 C C . CYS B 1 77 ? 13.352 3.719 -14.078 1 98.12 77 CYS B C 1
ATOM 2987 O O . CYS B 1 77 ? 14.18 4.062 -14.922 1 98.12 77 CYS B O 1
ATOM 2989 N N . LYS B 1 78 ? 12.102 4.035 -14.133 1 96.81 78 LYS B N 1
ATOM 2990 C CA . LYS B 1 78 ? 11.602 4.848 -15.242 1 96.81 78 LYS B CA 1
ATOM 2991 C C . LYS B 1 78 ? 12.211 6.246 -15.211 1 96.81 78 LYS B C 1
ATOM 2993 O O . LYS B 1 78 ? 12.664 6.75 -16.25 1 96.81 78 LYS B O 1
ATOM 2998 N N . ILE B 1 79 ? 12.219 6.828 -14.055 1 94.75 79 ILE B N 1
ATOM 2999 C CA . ILE B 1 79 ? 12.789 8.156 -13.898 1 94.75 79 ILE B CA 1
ATOM 3000 C C . ILE B 1 79 ? 14.281 8.133 -14.234 1 94.75 79 ILE B C 1
ATOM 3002 O O . ILE B 1 79 ? 14.82 9.094 -14.781 1 94.75 79 ILE B O 1
ATOM 3006 N N . ALA B 1 80 ? 14.898 7.012 -14.008 1 95.81 80 ALA B N 1
ATOM 3007 C CA . ALA B 1 80 ? 16.328 6.848 -14.273 1 95.81 80 ALA B CA 1
ATOM 3008 C C . ALA B 1 80 ? 16.578 6.43 -15.719 1 95.81 80 ALA B C 1
ATOM 3010 O O . ALA B 1 80 ? 17.672 5.988 -16.062 1 95.81 80 ALA B O 1
ATOM 3011 N N . SER B 1 81 ? 15.539 6.438 -16.578 1 96.19 81 SER B N 1
ATOM 3012 C CA . SER B 1 81 ? 15.602 6.324 -18.031 1 96.19 81 SER B CA 1
ATOM 3013 C C . SER B 1 81 ? 15.828 4.879 -18.469 1 96.19 81 SER B C 1
ATOM 3015 O O . SER B 1 81 ? 16.547 4.621 -19.438 1 96.19 81 SER B O 1
ATOM 3017 N N . ALA B 1 82 ? 15.336 3.912 -17.672 1 98.12 82 ALA B N 1
ATOM 3018 C CA . ALA B 1 82 ? 15.266 2.551 -18.188 1 98.12 82 ALA B CA 1
ATOM 3019 C C . ALA B 1 82 ? 14.484 2.504 -19.5 1 98.12 82 ALA B C 1
ATOM 3021 O O . ALA B 1 82 ? 13.484 3.209 -19.656 1 98.12 82 ALA B O 1
ATOM 3022 N N . SER B 1 83 ? 14.961 1.702 -20.453 1 98.25 83 SER B N 1
ATOM 3023 C CA . SER B 1 83 ? 14.273 1.595 -21.734 1 98.25 83 SER B CA 1
ATOM 3024 C C . SER B 1 83 ? 12.922 0.902 -21.578 1 98.25 83 SER B C 1
ATOM 3026 O O . SER B 1 83 ? 11.93 1.33 -22.172 1 98.25 83 SER B O 1
ATOM 3028 N N . ARG B 1 84 ? 12.922 -0.153 -20.891 1 98.25 84 ARG B N 1
ATOM 3029 C CA . ARG B 1 84 ? 11.727 -0.937 -20.594 1 98.25 84 ARG B CA 1
ATOM 3030 C C . ARG B 1 84 ? 11.758 -1.461 -19.156 1 98.25 84 ARG B C 1
ATOM 3032 O O . ARG B 1 84 ? 12.812 -1.87 -18.656 1 98.25 84 ARG B O 1
ATOM 3039 N N . VAL B 1 85 ? 10.641 -1.39 -18.516 1 98.88 85 VAL B N 1
ATOM 3040 C CA . VAL B 1 85 ? 10.516 -1.945 -17.172 1 98.88 85 VAL B CA 1
ATOM 3041 C C . VAL B 1 85 ? 9.414 -3.006 -17.141 1 98.88 85 VAL B C 1
ATOM 3043 O O . VAL B 1 85 ? 8.258 -2.715 -17.453 1 98.88 85 VAL B O 1
ATOM 3046 N N . THR B 1 86 ? 9.766 -4.234 -16.812 1 98.88 86 THR B N 1
ATOM 3047 C CA . THR B 1 86 ? 8.828 -5.348 -16.688 1 98.88 86 THR B CA 1
ATOM 3048 C C . THR B 1 86 ? 8.688 -5.762 -15.227 1 98.88 86 THR B C 1
ATOM 3050 O O . THR B 1 86 ? 9.688 -6.012 -14.547 1 98.88 86 THR B O 1
ATOM 3053 N N . ALA B 1 87 ? 7.473 -5.758 -14.75 1 98.94 87 ALA B N 1
ATOM 3054 C CA . ALA B 1 87 ? 7.199 -6.281 -13.414 1 98.94 87 ALA B CA 1
ATOM 3055 C C . ALA B 1 87 ? 6.91 -7.777 -13.461 1 98.94 87 ALA B C 1
ATOM 3057 O O . ALA B 1 87 ? 5.996 -8.219 -14.164 1 98.94 87 ALA B O 1
ATOM 3058 N N . VAL B 1 88 ? 7.703 -8.562 -12.82 1 98.94 88 VAL B N 1
ATOM 3059 C CA . VAL B 1 88 ? 7.5 -10 -12.664 1 98.94 88 VAL B CA 1
ATOM 3060 C C . VAL B 1 88 ? 6.844 -10.281 -11.312 1 98.94 88 VAL B C 1
ATOM 3062 O O . VAL B 1 88 ? 7.5 -10.227 -10.273 1 98.94 88 VAL B O 1
ATOM 3065 N N . ILE B 1 89 ? 5.586 -10.602 -11.375 1 98.94 89 ILE B N 1
ATOM 3066 C CA . ILE B 1 89 ? 4.773 -10.742 -10.172 1 98.94 89 ILE B CA 1
ATOM 3067 C C . ILE B 1 89 ? 4.195 -12.148 -10.102 1 98.94 89 ILE B C 1
ATOM 3069 O O . ILE B 1 89 ? 3.031 -12.367 -10.445 1 98.94 89 ILE B O 1
ATOM 3073 N N . PRO B 1 90 ? 4.902 -13.07 -9.523 1 98.75 90 PRO B N 1
ATOM 3074 C CA . PRO B 1 90 ? 4.496 -14.477 -9.562 1 98.75 90 PRO B CA 1
ATOM 3075 C C . PRO B 1 90 ? 3.119 -14.711 -8.945 1 98.75 90 PRO B C 1
ATOM 3077 O O . PRO B 1 90 ? 2.324 -15.492 -9.484 1 98.75 90 PRO B O 1
ATOM 3080 N N . CYS B 1 91 ? 2.824 -14.141 -7.836 1 98.75 91 CYS B N 1
ATOM 3081 C CA . CYS B 1 91 ? 1.506 -14.133 -7.211 1 98.75 91 CYS B CA 1
ATOM 3082 C C . CYS B 1 91 ? 0.913 -12.727 -7.211 1 98.75 91 CYS B C 1
ATOM 3084 O O . CYS B 1 91 ? 1.318 -11.875 -6.414 1 98.75 91 CYS B O 1
ATOM 3086 N N . PHE B 1 92 ? -0.048 -12.484 -8.102 1 98.75 92 PHE B N 1
ATOM 3087 C CA . PHE B 1 92 ? -0.589 -11.148 -8.328 1 98.75 92 PHE B CA 1
ATOM 3088 C C . PHE B 1 92 ? -1.449 -10.703 -7.156 1 98.75 92 PHE B C 1
ATOM 3090 O O . PHE B 1 92 ? -2.426 -11.375 -6.809 1 98.75 92 PHE B O 1
ATOM 3097 N N . PRO B 1 93 ? -1.146 -9.547 -6.527 1 98.69 93 PRO B N 1
ATOM 3098 C CA . PRO B 1 93 ? -1.926 -9.094 -5.371 1 98.69 93 PRO B CA 1
ATOM 3099 C C . PRO B 1 93 ? -3.342 -8.656 -5.75 1 98.69 93 PRO B C 1
ATOM 3101 O O . PRO B 1 93 ? -3.549 -8.078 -6.82 1 98.69 93 PRO B O 1
ATOM 3104 N N . TYR B 1 94 ? -4.301 -8.992 -4.906 1 98.5 94 TYR B N 1
ATOM 3105 C CA . TYR B 1 94 ? -5.691 -8.555 -5.008 1 98.5 94 TYR B CA 1
ATOM 3106 C C . TYR B 1 94 ? -6.402 -9.273 -6.152 1 98.5 94 TYR B C 1
ATOM 3108 O O . TYR B 1 94 ? -7.488 -8.867 -6.566 1 98.5 94 TYR B O 1
ATOM 3116 N N . ALA B 1 95 ? -5.836 -10.359 -6.645 1 98.06 95 ALA B N 1
ATOM 3117 C CA . ALA B 1 95 ? -6.367 -11.07 -7.805 1 98.06 95 ALA B CA 1
ATOM 3118 C C . ALA B 1 95 ? -7.766 -11.609 -7.52 1 98.06 95 ALA B C 1
ATOM 3120 O O . ALA B 1 95 ? -8.586 -11.742 -8.438 1 98.06 95 ALA B O 1
ATOM 3121 N N . ARG B 1 96 ? -8.102 -11.891 -6.219 1 96.56 96 ARG B N 1
ATOM 3122 C CA . ARG B 1 96 ? -9.398 -12.461 -5.867 1 96.56 96 ARG B CA 1
ATOM 3123 C C . ARG B 1 96 ? -10.461 -11.367 -5.777 1 96.56 96 ARG B C 1
ATOM 3125 O O . ARG B 1 96 ? -11.656 -11.664 -5.68 1 96.56 96 ARG B O 1
ATOM 3132 N N . GLN B 1 97 ? -10.07 -10.094 -5.777 1 97.19 97 GLN B N 1
ATOM 3133 C CA . GLN B 1 97 ? -10.984 -8.961 -5.824 1 97.19 97 GLN B CA 1
ATOM 3134 C C . GLN B 1 97 ? -11.172 -8.469 -7.258 1 97.19 97 GLN B C 1
ATOM 3136 O O . GLN B 1 97 ? -10.867 -7.312 -7.562 1 97.19 97 GLN B O 1
ATOM 3141 N N . ASP B 1 98 ? -11.719 -9.328 -8.188 1 96.31 98 ASP B N 1
ATOM 3142 C CA . ASP B 1 98 ? -11.719 -9.094 -9.625 1 96.31 98 ASP B CA 1
ATOM 3143 C C . ASP B 1 98 ? -13.133 -8.859 -10.148 1 96.31 98 ASP B C 1
ATOM 3145 O O . ASP B 1 98 ? -13.328 -8.656 -11.352 1 96.31 98 ASP B O 1
ATOM 3149 N N . LYS B 1 99 ? -14.07 -8.922 -9.297 1 92 99 LYS B N 1
ATOM 3150 C CA . LYS B 1 99 ? -15.453 -8.68 -9.711 1 92 99 LYS B CA 1
ATOM 3151 C C . LYS B 1 99 ? -16.234 -7.961 -8.617 1 92 99 LYS B C 1
ATOM 3153 O O . LYS B 1 99 ? -15.812 -7.938 -7.453 1 92 99 LYS B O 1
ATOM 3158 N N . LYS B 1 100 ? -17.312 -7.305 -9.039 1 87.88 100 LYS B N 1
ATOM 3159 C CA . LYS B 1 100 ? -18.234 -6.652 -8.109 1 87.88 100 LYS B CA 1
ATOM 3160 C C . LYS B 1 100 ? -19.266 -7.637 -7.57 1 87.88 100 LYS B C 1
ATOM 3162 O O . LYS B 1 100 ? -20.328 -7.809 -8.156 1 87.88 100 LYS B O 1
ATOM 3167 N N . ASP B 1 101 ? -19.016 -8.266 -6.512 1 76.81 101 ASP B N 1
ATOM 3168 C CA . ASP B 1 101 ? -19.938 -9.242 -5.945 1 76.81 101 ASP B CA 1
ATOM 3169 C C . ASP B 1 101 ? -21.125 -8.555 -5.273 1 76.81 101 ASP B C 1
ATOM 3171 O O . ASP B 1 101 ? -22.25 -9.062 -5.301 1 76.81 101 ASP B O 1
ATOM 3175 N N . LYS B 1 102 ? -20.875 -7.445 -4.582 1 77.19 102 LYS B N 1
ATOM 3176 C CA . LYS B 1 102 ? -21.906 -6.668 -3.902 1 77.19 102 LYS B CA 1
ATOM 3177 C C . LYS B 1 102 ? -21.859 -5.203 -4.32 1 77.19 102 LYS B C 1
ATOM 3179 O O . LYS B 1 102 ? -20.828 -4.719 -4.789 1 77.19 102 LYS B O 1
ATOM 3184 N N . GLY B 1 103 ? -23.016 -4.629 -4.281 1 77.06 103 GLY B N 1
ATOM 3185 C CA . GLY B 1 103 ? -23.062 -3.197 -4.539 1 77.06 103 GLY B CA 1
ATOM 3186 C C . GLY B 1 103 ? -22.047 -2.412 -3.734 1 77.06 103 GLY B C 1
ATOM 3187 O O . GLY B 1 103 ? -21.859 -2.672 -2.545 1 77.06 103 GLY B O 1
ATOM 3188 N N . GLY B 1 104 ? -21.172 -1.648 -4.371 1 82.94 104 GLY B N 1
ATOM 3189 C CA . GLY B 1 104 ? -20.266 -0.764 -3.674 1 82.94 104 GLY B CA 1
ATOM 3190 C C . GLY B 1 104 ? -18.875 -1.356 -3.504 1 82.94 104 GLY B C 1
ATOM 3191 O O . GLY B 1 104 ? -17.984 -0.717 -2.939 1 82.94 104 GLY B O 1
ATOM 3192 N N . ALA B 1 105 ? -18.75 -2.623 -3.951 1 88.25 105 ALA B N 1
ATOM 3193 C CA . ALA B 1 105 ? -17.438 -3.246 -3.834 1 88.25 105 ALA B CA 1
ATOM 3194 C C . ALA B 1 105 ? -16.516 -2.787 -4.957 1 88.25 105 ALA B C 1
ATOM 3196 O O . ALA B 1 105 ? -16.953 -2.6 -6.094 1 88.25 105 ALA B O 1
ATOM 3197 N N . PRO B 1 106 ? -15.281 -2.609 -4.617 1 92.81 106 PRO B N 1
ATOM 3198 C CA . PRO B 1 106 ? -14.289 -2.236 -5.629 1 92.81 106 PRO B CA 1
ATOM 3199 C C . PRO B 1 106 ? -13.82 -3.426 -6.469 1 92.81 106 PRO B C 1
ATOM 3201 O O . PRO B 1 106 ? -14.156 -4.57 -6.16 1 92.81 106 PRO B O 1
ATOM 3204 N N . ILE B 1 107 ? -13.273 -3.174 -7.559 1 96.88 107 ILE B N 1
ATOM 3205 C CA . ILE B 1 107 ? -12.469 -4.148 -8.289 1 96.88 107 ILE B CA 1
ATOM 3206 C C . ILE B 1 107 ? -10.984 -3.84 -8.094 1 96.88 107 ILE B C 1
ATOM 3208 O O . ILE B 1 107 ? -10.336 -3.287 -8.984 1 96.88 107 ILE B O 1
ATOM 3212 N N . SER B 1 108 ? -10.492 -4.234 -6.996 1 98.12 108 SER B N 1
ATOM 3213 C CA . SER B 1 108 ? -9.164 -3.836 -6.555 1 98.12 108 SER B CA 1
ATOM 3214 C C . SER B 1 108 ? -8.086 -4.363 -7.5 1 98.12 108 SER B C 1
ATOM 3216 O O . SER B 1 108 ? -7.059 -3.717 -7.699 1 98.12 108 SER B O 1
ATOM 3218 N N . ALA B 1 109 ? -8.328 -5.523 -8.102 1 98.5 109 ALA B N 1
ATOM 3219 C CA . ALA B 1 109 ? -7.371 -6.066 -9.062 1 98.5 109 ALA B CA 1
ATOM 3220 C C . ALA B 1 109 ? -7.145 -5.098 -10.219 1 98.5 109 ALA B C 1
ATOM 3222 O O . ALA B 1 109 ? -6.016 -4.918 -10.68 1 98.5 109 ALA B O 1
ATOM 3223 N N . LYS B 1 110 ? -8.211 -4.508 -10.719 1 98.38 110 LYS B N 1
ATOM 3224 C CA . LYS B 1 110 ? -8.094 -3.531 -11.797 1 98.38 110 LYS B CA 1
ATOM 3225 C C . LYS B 1 110 ? -7.363 -2.279 -11.32 1 98.38 110 LYS B C 1
ATOM 3227 O O . LYS B 1 110 ? -6.52 -1.736 -12.039 1 98.38 110 LYS B O 1
ATOM 3232 N N . LEU B 1 111 ? -7.691 -1.821 -10.133 1 98.62 111 LEU B N 1
ATOM 3233 C CA . LEU B 1 111 ? -6.988 -0.679 -9.562 1 98.62 111 LEU B CA 1
ATOM 3234 C C . LEU B 1 111 ? -5.484 -0.933 -9.523 1 98.62 111 LEU B C 1
ATOM 3236 O O . LEU B 1 111 ? -4.695 -0.073 -9.914 1 98.62 111 LEU B O 1
ATOM 3240 N N . VAL B 1 112 ? -5.082 -2.098 -9.047 1 98.81 112 VAL B N 1
ATOM 3241 C CA . VAL B 1 112 ? -3.668 -2.455 -8.961 1 98.81 112 VAL B CA 1
ATOM 3242 C C . VAL B 1 112 ? -3.047 -2.457 -10.352 1 98.81 112 VAL B C 1
ATOM 3244 O O . VAL B 1 112 ? -1.944 -1.941 -10.547 1 98.81 112 VAL B O 1
ATOM 3247 N N . ALA B 1 113 ? -3.758 -3.051 -11.328 1 98.81 113 ALA B N 1
ATOM 3248 C CA . ALA B 1 113 ? -3.281 -3.037 -12.703 1 98.81 113 ALA B CA 1
ATOM 3249 C C . ALA B 1 113 ? -3.02 -1.61 -13.18 1 98.81 113 ALA B C 1
ATOM 3251 O O . ALA B 1 113 ? -1.976 -1.328 -13.773 1 98.81 113 ALA B O 1
ATOM 3252 N N . ASN B 1 114 ? -3.938 -0.704 -12.906 1 98.62 114 ASN B N 1
ATOM 3253 C CA . ASN B 1 114 ? -3.795 0.697 -13.289 1 98.62 114 ASN B CA 1
ATOM 3254 C C . ASN B 1 114 ? -2.611 1.352 -12.586 1 98.62 114 ASN B C 1
ATOM 3256 O O . ASN B 1 114 ? -1.888 2.148 -13.188 1 98.62 114 ASN B O 1
ATOM 3260 N N . MET B 1 115 ? -2.426 1.031 -11.336 1 98.81 115 MET B N 1
ATOM 3261 C CA . MET B 1 115 ? -1.325 1.596 -10.562 1 98.81 115 MET B CA 1
ATOM 3262 C C . MET B 1 115 ? 0.021 1.174 -11.141 1 98.81 115 MET B C 1
ATOM 3264 O O . MET B 1 115 ? 0.958 1.973 -11.188 1 98.81 115 MET B O 1
ATOM 3268 N N . LEU B 1 116 ? 0.108 -0.071 -11.562 1 98.88 116 LEU B N 1
ATOM 3269 C CA . LEU B 1 116 ? 1.344 -0.558 -12.164 1 98.88 116 LEU B CA 1
ATOM 3270 C C . LEU B 1 116 ? 1.666 0.213 -13.445 1 98.88 116 LEU B C 1
ATOM 3272 O O . LEU B 1 116 ? 2.816 0.6 -13.664 1 98.88 116 LEU B O 1
ATOM 3276 N N . SER B 1 117 ? 0.668 0.455 -14.211 1 98.56 117 SER B N 1
ATOM 3277 C CA . SER B 1 117 ? 0.851 1.204 -15.453 1 98.56 117 SER B CA 1
ATOM 3278 C C . SER B 1 117 ? 1.287 2.639 -15.172 1 98.56 117 SER B C 1
ATOM 3280 O O . SER B 1 117 ? 2.217 3.145 -15.805 1 98.56 117 SER B O 1
ATOM 3282 N N . VAL B 1 118 ? 0.709 3.289 -14.211 1 98.19 118 VAL B N 1
ATOM 3283 C CA . VAL B 1 118 ? 1.005 4.691 -13.938 1 98.19 118 VAL B CA 1
ATOM 3284 C C . VAL B 1 118 ? 2.391 4.812 -13.312 1 98.19 118 VAL B C 1
ATOM 3286 O O . VAL B 1 118 ? 3.082 5.816 -13.508 1 98.19 118 VAL B O 1
ATOM 3289 N N . ALA B 1 119 ? 2.793 3.752 -12.586 1 98.62 119 ALA B N 1
ATOM 3290 C CA . ALA B 1 119 ? 4.145 3.736 -12.023 1 98.62 119 ALA B CA 1
ATOM 3291 C C . ALA B 1 119 ? 5.191 3.666 -13.133 1 98.62 119 ALA B C 1
ATOM 3293 O O . ALA B 1 119 ? 6.355 4.008 -12.914 1 98.62 119 ALA B O 1
ATOM 3294 N N . GLY B 1 120 ? 4.777 3.102 -14.312 1 98.62 120 GLY B N 1
ATOM 3295 C CA . GLY B 1 120 ? 5.672 3.135 -15.461 1 98.62 120 GLY B CA 1
ATOM 3296 C C . GLY B 1 120 ? 5.984 1.758 -16.016 1 98.62 120 GLY B C 1
ATOM 3297 O O . GLY B 1 120 ? 6.824 1.617 -16.906 1 98.62 120 GLY B O 1
ATOM 3298 N N . ALA B 1 121 ? 5.32 0.708 -15.484 1 98.88 121 ALA B N 1
ATOM 3299 C CA . ALA B 1 121 ? 5.566 -0.626 -16.031 1 98.88 121 ALA B CA 1
ATOM 3300 C C . ALA B 1 121 ? 5.172 -0.698 -17.5 1 98.88 121 ALA B C 1
ATOM 3302 O O . ALA B 1 121 ? 4.129 -0.169 -17.891 1 98.88 121 ALA B O 1
ATOM 3303 N N . ASP B 1 122 ? 5.98 -1.367 -18.266 1 98.69 122 ASP B N 1
ATOM 3304 C CA . ASP B 1 122 ? 5.715 -1.542 -19.688 1 98.69 122 ASP B CA 1
ATOM 3305 C C . ASP B 1 122 ? 5.156 -2.934 -19.984 1 98.69 122 ASP B C 1
ATOM 3307 O O . ASP B 1 122 ? 4.551 -3.16 -21.031 1 98.69 122 ASP B O 1
ATOM 3311 N N . HIS B 1 123 ? 5.434 -3.822 -19.109 1 98.69 123 HIS B N 1
ATOM 3312 C CA . HIS B 1 123 ? 5.09 -5.227 -19.281 1 98.69 123 HIS B CA 1
ATOM 3313 C C . HIS B 1 123 ? 4.902 -5.93 -17.953 1 98.69 123 HIS B C 1
ATOM 3315 O O . HIS B 1 123 ? 5.555 -5.578 -16.953 1 98.69 123 HIS B O 1
ATOM 3321 N N . ILE B 1 124 ? 3.936 -6.871 -17.922 1 98.81 124 ILE B N 1
ATOM 3322 C CA . ILE B 1 124 ? 3.693 -7.652 -16.719 1 98.81 124 ILE B CA 1
ATOM 3323 C C . ILE B 1 124 ? 3.891 -9.133 -17 1 98.81 124 ILE B C 1
ATOM 3325 O O . ILE B 1 124 ? 3.416 -9.641 -18.031 1 98.81 124 ILE B O 1
ATOM 3329 N N . ILE B 1 125 ? 4.625 -9.805 -16.188 1 98.62 125 ILE B N 1
ATOM 3330 C CA . ILE B 1 125 ? 4.699 -11.258 -16.172 1 98.62 125 ILE B CA 1
ATOM 3331 C C . ILE B 1 125 ? 4.156 -11.789 -14.844 1 98.62 125 ILE B C 1
ATOM 3333 O O . ILE B 1 125 ? 4.586 -11.359 -13.773 1 98.62 125 ILE B O 1
ATOM 3337 N N . THR B 1 126 ? 3.203 -12.594 -14.914 1 98.62 126 THR B N 1
ATOM 3338 C CA . THR B 1 126 ? 2.605 -13.195 -13.727 1 98.62 126 THR B CA 1
ATOM 3339 C C . THR B 1 126 ? 2.307 -14.672 -13.961 1 98.62 126 THR B C 1
ATOM 3341 O O . THR B 1 126 ? 2.703 -15.234 -14.984 1 98.62 126 THR B O 1
ATOM 3344 N N . MET B 1 127 ? 1.746 -15.367 -12.898 1 98 127 MET B N 1
ATOM 3345 C CA . MET B 1 127 ? 1.495 -16.797 -13.023 1 98 127 MET B CA 1
ATOM 3346 C C . MET B 1 127 ? 0.137 -17.172 -12.43 1 98 127 MET B C 1
ATOM 3348 O O . MET B 1 127 ? -0.177 -16.781 -11.305 1 98 127 MET B O 1
ATOM 3352 N N . ASP B 1 128 ? -0.656 -17.891 -13.25 1 97.19 128 ASP B N 1
ATOM 3353 C CA . ASP B 1 128 ? -1.928 -18.469 -12.828 1 97.19 128 ASP B CA 1
ATOM 3354 C C . ASP B 1 128 ? -2.799 -17.438 -12.125 1 97.19 128 ASP B C 1
ATOM 3356 O O . ASP B 1 128 ? -3.18 -17.625 -10.961 1 97.19 128 ASP B O 1
ATOM 3360 N N . LEU B 1 129 ? -3.129 -16.375 -12.883 1 97.88 129 LEU B N 1
ATOM 3361 C CA . LEU B 1 129 ? -4.098 -15.422 -12.352 1 97.88 129 LEU B CA 1
ATOM 3362 C C . LEU B 1 129 ? -5.352 -16.141 -11.859 1 97.88 129 LEU B C 1
ATOM 3364 O O . LEU B 1 129 ? -5.816 -17.094 -12.492 1 97.88 129 LEU B O 1
ATOM 3368 N N . HIS B 1 130 ? -5.934 -15.664 -10.758 1 97.19 130 HIS B N 1
ATOM 3369 C CA . HIS B 1 130 ? -7.145 -16.234 -10.18 1 97.19 130 HIS B CA 1
ATOM 3370 C C . HIS B 1 130 ? -8.25 -16.359 -11.227 1 97.19 130 HIS B C 1
ATOM 3372 O O . HIS B 1 130 ? -8.992 -17.344 -11.242 1 97.19 130 HIS B O 1
ATOM 3378 N N . ALA B 1 131 ? -8.383 -15.391 -12.016 1 95.88 131 ALA B N 1
ATOM 3379 C CA . ALA B 1 131 ? -9.273 -15.375 -13.172 1 95.88 131 ALA B CA 1
ATOM 3380 C C . ALA B 1 131 ? -8.555 -14.852 -14.414 1 95.88 131 ALA B C 1
ATOM 3382 O O . ALA B 1 131 ? -7.941 -13.781 -14.383 1 95.88 131 ALA B O 1
ATOM 3383 N N . SER B 1 132 ? -8.711 -15.555 -15.508 1 93.19 132 SER B N 1
ATOM 3384 C CA . SER B 1 132 ? -8 -15.18 -16.734 1 93.19 132 SER B CA 1
ATOM 3385 C C . SER B 1 132 ? -8.453 -13.82 -17.234 1 93.19 132 SER B C 1
ATOM 3387 O O . SER B 1 132 ? -7.688 -13.109 -17.906 1 93.19 132 SER B O 1
ATOM 3389 N N . GLN B 1 133 ? -9.68 -13.414 -16.922 1 95.25 133 GLN B N 1
ATOM 3390 C CA . GLN B 1 133 ? -10.266 -12.156 -17.359 1 95.25 133 GLN B CA 1
ATOM 3391 C C . GLN B 1 133 ? -9.477 -10.969 -16.812 1 95.25 133 GLN B C 1
ATOM 3393 O O . GLN B 1 133 ? -9.539 -9.867 -17.359 1 95.25 133 GLN B O 1
ATOM 3398 N N . ILE B 1 134 ? -8.711 -11.172 -15.766 1 97.56 134 ILE B N 1
ATOM 3399 C CA . ILE B 1 134 ? -7.914 -10.117 -15.148 1 97.56 134 ILE B CA 1
ATOM 3400 C C . ILE B 1 134 ? -6.914 -9.562 -16.156 1 97.56 134 ILE B C 1
ATOM 3402 O O . ILE B 1 134 ? -6.52 -8.398 -16.078 1 97.56 134 ILE B O 1
ATOM 3406 N N . GLN B 1 135 ? -6.484 -10.375 -17.109 1 97.69 135 GLN B N 1
ATOM 3407 C CA . GLN B 1 135 ? -5.57 -9.93 -18.156 1 97.69 135 GLN B CA 1
ATOM 3408 C C . GLN B 1 135 ? -6.125 -8.711 -18.891 1 97.69 135 GLN B C 1
ATOM 3410 O O . GLN B 1 135 ? -5.363 -7.859 -19.359 1 97.69 135 GLN B O 1
ATOM 3415 N N . GLY B 1 136 ? -7.402 -8.578 -18.984 1 97.88 136 GLY B N 1
ATOM 3416 C CA . GLY B 1 136 ? -8.047 -7.461 -19.641 1 97.88 136 GLY B CA 1
ATOM 3417 C C . GLY B 1 136 ? -8.023 -6.184 -18.828 1 97.88 136 GLY B C 1
ATOM 3418 O O . GLY B 1 136 ? -8.375 -5.113 -19.328 1 97.88 136 GLY B O 1
ATOM 3419 N N . PHE B 1 137 ? -7.641 -6.254 -17.562 1 98.19 137 PHE B N 1
ATOM 3420 C CA . PHE B 1 137 ? -7.586 -5.082 -16.688 1 98.19 137 PHE B CA 1
ATOM 3421 C C . PHE B 1 137 ? -6.379 -4.215 -17.031 1 98.19 137 PHE B C 1
ATOM 3423 O O . PHE B 1 137 ? -6.324 -3.045 -16.641 1 98.19 137 PHE B O 1
ATOM 3430 N N . PHE B 1 138 ? -5.363 -4.836 -17.688 1 98.25 138 PHE B N 1
ATOM 3431 C CA . PHE B 1 138 ? -4.105 -4.145 -17.953 1 98.25 138 PHE B CA 1
ATOM 3432 C C . PHE B 1 138 ? -4.172 -3.371 -19.266 1 98.25 138 PHE B C 1
ATOM 3434 O O . PHE B 1 138 ? -4.691 -3.879 -20.25 1 98.25 138 PHE B O 1
ATOM 3441 N N . ASP B 1 139 ? -3.662 -2.162 -19.312 1 96.94 139 ASP B N 1
ATOM 3442 C CA . ASP B 1 139 ? -3.52 -1.377 -20.531 1 96.94 139 ASP B CA 1
ATOM 3443 C C . ASP B 1 139 ? -2.143 -1.582 -21.156 1 96.94 139 ASP B C 1
ATOM 3445 O O . ASP B 1 139 ? -1.762 -0.863 -22.094 1 96.94 139 ASP B O 1
ATOM 3449 N N . ILE B 1 140 ? -1.378 -2.482 -20.641 1 98.06 140 ILE B N 1
ATOM 3450 C CA . ILE B 1 140 ? -0.057 -2.867 -21.125 1 98.06 140 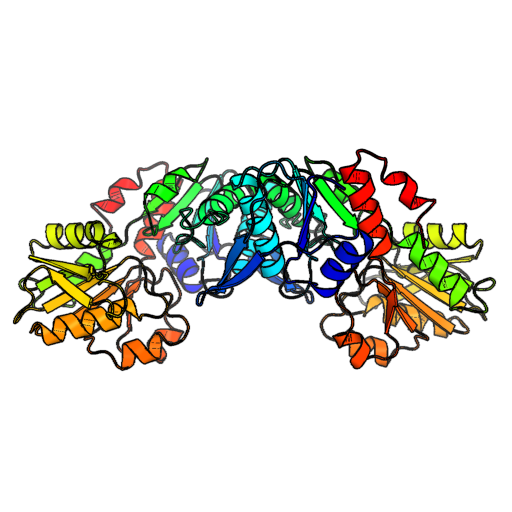ILE B CA 1
ATOM 3451 C C . ILE B 1 140 ? 0.008 -4.383 -21.297 1 98.06 140 ILE B C 1
ATOM 3453 O O . ILE B 1 140 ? -0.822 -5.113 -20.75 1 98.06 140 ILE B O 1
ATOM 3457 N N . PRO B 1 141 ? 0.984 -4.875 -22.062 1 97.69 141 PRO B N 1
ATOM 3458 C CA . PRO B 1 141 ? 1.061 -6.32 -22.281 1 97.69 141 PRO B CA 1
ATOM 3459 C C . PRO B 1 141 ? 1.241 -7.102 -20.984 1 97.69 141 PRO B C 1
ATOM 3461 O O . PRO B 1 141 ? 1.972 -6.66 -20.094 1 97.69 141 PRO B O 1
ATOM 3464 N N . VAL B 1 142 ? 0.543 -8.203 -20.922 1 98.06 142 VAL B N 1
ATOM 3465 C CA . VAL B 1 142 ? 0.631 -9.078 -19.766 1 98.06 142 VAL B CA 1
ATOM 3466 C C . VAL B 1 142 ? 0.818 -10.523 -20.219 1 98.06 142 VAL B C 1
ATOM 3468 O O . VAL B 1 142 ? 0.124 -10.992 -21.125 1 98.06 142 VAL B O 1
ATOM 3471 N N . ASP B 1 143 ? 1.779 -11.203 -19.688 1 97.5 143 ASP B N 1
ATOM 3472 C CA . ASP B 1 143 ? 1.962 -12.641 -19.844 1 97.5 143 ASP B CA 1
ATOM 3473 C C . ASP B 1 143 ? 1.54 -13.398 -18.594 1 97.5 143 ASP B C 1
ATOM 3475 O O . ASP B 1 143 ? 2.248 -13.383 -17.578 1 97.5 143 ASP B O 1
ATOM 3479 N N . ASN B 1 144 ? 0.406 -14.039 -18.672 1 97.31 144 ASN B N 1
ATOM 3480 C CA . ASN B 1 144 ? -0.023 -14.945 -17.609 1 97.31 144 ASN B CA 1
ATOM 3481 C C . ASN B 1 144 ? 0.529 -16.359 -17.812 1 97.31 144 ASN B C 1
ATOM 3483 O O . ASN B 1 144 ? -0.067 -17.156 -18.531 1 97.31 144 ASN B O 1
ATOM 3487 N N . LEU B 1 145 ? 1.566 -16.672 -17.125 1 96.69 145 LEU B N 1
ATOM 3488 C CA . LEU B 1 145 ? 2.189 -17.984 -17.234 1 96.69 145 LEU B CA 1
ATOM 3489 C C . LEU B 1 145 ? 1.398 -19.031 -16.453 1 96.69 145 LEU B C 1
ATOM 3491 O O . LEU B 1 145 ? 0.571 -18.688 -15.609 1 96.69 145 LEU B O 1
ATOM 3495 N N . TYR B 1 146 ? 1.64 -20.297 -16.797 1 95.19 146 TYR B N 1
ATOM 3496 C CA . TYR B 1 146 ? 0.948 -21.391 -16.125 1 95.19 146 TYR B CA 1
ATOM 3497 C C . TYR B 1 146 ? 1.941 -22.344 -15.469 1 95.19 146 TYR B C 1
ATOM 3499 O O . TYR B 1 146 ? 2.957 -22.703 -16.078 1 95.19 146 TYR B O 1
ATOM 3507 N N . ALA B 1 147 ? 1.601 -22.719 -14.289 1 95.25 147 ALA B N 1
ATOM 3508 C CA . ALA B 1 147 ? 2.432 -23.672 -13.57 1 95.25 147 ALA B CA 1
ATOM 3509 C C . ALA B 1 147 ? 2.129 -25.109 -14.008 1 95.25 147 ALA B C 1
ATOM 3511 O O . ALA B 1 147 ? 2.824 -26.047 -13.617 1 95.25 147 ALA B O 1
ATOM 3512 N N . GLU B 1 148 ? 1.172 -25.312 -14.82 1 94.56 148 GLU B N 1
ATOM 3513 C CA . GLU B 1 148 ? 0.602 -26.609 -15.195 1 94.56 148 GLU B CA 1
ATOM 3514 C C . GLU B 1 148 ? 1.687 -27.578 -15.656 1 94.56 148 GLU B C 1
ATOM 3516 O O . GLU B 1 148 ? 1.727 -28.719 -15.211 1 94.56 148 GLU B O 1
ATOM 3521 N N . PRO B 1 149 ? 2.627 -27.141 -16.516 1 93.31 149 PRO B N 1
ATOM 3522 C CA . PRO B 1 149 ? 3.654 -28.094 -16.953 1 93.31 149 PRO B CA 1
ATOM 3523 C C . PRO B 1 149 ? 4.48 -28.625 -15.789 1 93.31 149 PRO B C 1
ATOM 3525 O O . PRO B 1 149 ? 4.805 -29.812 -15.758 1 93.31 149 PRO B O 1
ATOM 3528 N N . ALA B 1 150 ? 4.805 -27.75 -14.883 1 94.56 150 ALA B N 1
ATOM 3529 C CA . ALA B 1 150 ? 5.57 -28.172 -13.711 1 94.56 150 ALA B CA 1
ATOM 3530 C C . ALA B 1 150 ? 4.738 -29.094 -12.82 1 94.56 150 ALA B C 1
ATOM 3532 O O . ALA B 1 150 ? 5.266 -30.031 -12.219 1 94.56 150 ALA B O 1
ATOM 3533 N N . VAL B 1 151 ? 3.467 -28.828 -12.711 1 96.06 151 VAL B N 1
ATOM 3534 C CA . VAL B 1 151 ? 2.547 -29.625 -11.914 1 96.06 151 VAL B CA 1
ATOM 3535 C C . VAL B 1 151 ? 2.434 -31.031 -12.516 1 96.06 151 VAL B C 1
ATOM 3537 O O . VAL B 1 151 ? 2.514 -32.031 -11.797 1 96.06 151 VAL B O 1
ATOM 3540 N N . LEU B 1 152 ? 2.252 -31.125 -13.836 1 95.62 152 LEU B N 1
ATOM 3541 C CA . LEU B 1 152 ? 2.162 -32.406 -14.531 1 95.62 152 LEU B CA 1
ATOM 3542 C C . LEU B 1 152 ? 3.422 -33.219 -14.312 1 95.62 152 LEU B C 1
ATOM 3544 O O . LEU B 1 152 ? 3.34 -34.438 -14.023 1 95.62 152 LEU B O 1
ATOM 3548 N N . LYS B 1 153 ? 4.539 -32.531 -14.461 1 94.94 153 LYS B N 1
ATOM 3549 C CA . LYS B 1 153 ? 5.809 -33.219 -14.234 1 94.94 153 LYS B CA 1
ATOM 3550 C C . LYS B 1 153 ? 5.898 -33.75 -12.805 1 94.94 153 LYS B C 1
ATOM 3552 O O . LYS B 1 153 ? 6.305 -34.906 -12.594 1 94.94 153 LYS B O 1
ATOM 3557 N N . TRP B 1 154 ? 5.539 -32.969 -11.859 1 96.88 154 TRP B N 1
ATOM 3558 C CA . TRP B 1 154 ? 5.586 -33.375 -10.461 1 96.88 154 TRP B CA 1
ATOM 3559 C C . TRP B 1 154 ? 4.703 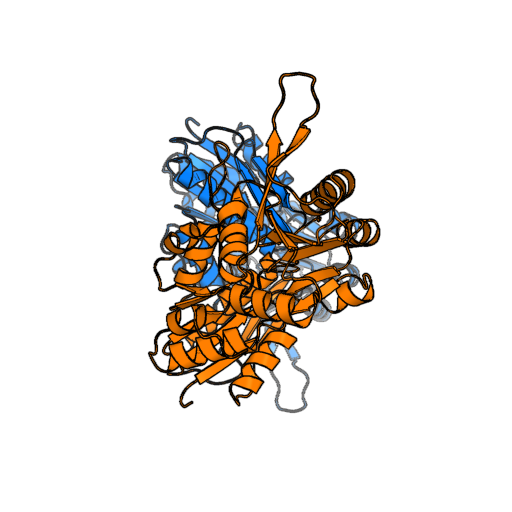-34.625 -10.234 1 96.88 154 TRP B C 1
ATOM 3561 O O . TRP B 1 154 ? 5.109 -35.562 -9.562 1 96.88 154 TRP B O 1
ATOM 3571 N N . ILE B 1 155 ? 3.484 -34.594 -10.742 1 97.81 155 ILE B N 1
ATOM 3572 C CA . ILE B 1 155 ? 2.537 -35.688 -10.586 1 97.81 155 ILE B CA 1
ATOM 3573 C C . ILE B 1 155 ? 3.148 -36.969 -11.117 1 97.81 155 ILE B C 1
ATOM 3575 O O . ILE B 1 155 ? 3.176 -38 -10.422 1 97.81 155 ILE B O 1
ATOM 3579 N N . ARG B 1 156 ? 3.697 -36.969 -12.312 1 97.06 156 ARG B N 1
ATOM 3580 C CA . ARG B 1 156 ? 4.266 -38.156 -12.969 1 97.06 156 ARG B CA 1
ATOM 3581 C C . ARG B 1 156 ? 5.461 -38.688 -12.188 1 97.06 156 ARG B C 1
ATOM 3583 O O . ARG B 1 156 ? 5.672 -39.906 -12.125 1 97.06 156 ARG B O 1
ATOM 3590 N N . GLU B 1 157 ? 6.176 -37.75 -11.547 1 97.25 157 GLU B N 1
ATOM 3591 C CA . GLU B 1 157 ? 7.43 -38.156 -10.914 1 97.25 157 GLU B CA 1
ATOM 3592 C C . GLU B 1 157 ? 7.203 -38.594 -9.469 1 97.25 157 GLU B C 1
ATOM 3594 O O . GLU B 1 157 ? 7.988 -39.344 -8.906 1 97.25 157 GLU B O 1
ATOM 3599 N N . ASN B 1 158 ? 6.117 -38.094 -8.844 1 97.81 158 ASN B N 1
ATOM 3600 C CA . ASN B 1 158 ? 6.039 -38.25 -7.398 1 97.81 158 ASN B CA 1
ATOM 3601 C C . ASN B 1 158 ? 4.848 -39.125 -6.992 1 97.81 158 ASN B C 1
ATOM 3603 O O . ASN B 1 158 ? 4.77 -39.594 -5.852 1 97.81 158 ASN B O 1
ATOM 3607 N N . ILE B 1 159 ? 3.91 -39.312 -7.875 1 97.81 159 ILE B N 1
ATOM 3608 C CA . ILE B 1 159 ? 2.76 -40.156 -7.594 1 97.81 159 ILE B CA 1
ATOM 3609 C C . ILE B 1 159 ? 2.836 -41.438 -8.438 1 97.81 159 ILE B C 1
ATOM 3611 O O . ILE B 1 159 ? 2.559 -41.406 -9.641 1 97.81 159 ILE B O 1
ATOM 3615 N N . SER B 1 160 ? 3.141 -42.562 -7.855 1 95.81 160 SER B N 1
ATOM 3616 C CA . SER B 1 160 ? 3.377 -43.812 -8.562 1 95.81 160 SER B CA 1
ATOM 3617 C C . SER B 1 160 ? 2.127 -44.25 -9.305 1 95.81 160 SER B C 1
ATOM 3619 O O . SER B 1 160 ? 2.215 -44.781 -10.414 1 95.81 160 SER B O 1
ATOM 3621 N N . GLU B 1 161 ? 0.995 -44.062 -8.711 1 95.06 161 GLU B N 1
ATOM 3622 C CA . GLU B 1 161 ? -0.261 -44.531 -9.273 1 95.06 161 GLU B CA 1
ATOM 3623 C C . GLU B 1 161 ? -1.002 -43.438 -10.016 1 95.06 161 GLU B C 1
ATOM 3625 O O . GLU B 1 161 ? -2.234 -43.406 -10.031 1 95.06 161 GLU B O 1
ATOM 3630 N N . TRP B 1 162 ? -0.213 -42.5 -10.594 1 95.81 162 TRP B N 1
ATOM 3631 C CA . TRP B 1 162 ? -0.866 -41.344 -11.164 1 95.81 162 TRP B CA 1
ATOM 3632 C C . TRP B 1 162 ? -1.77 -41.719 -12.328 1 95.81 162 TRP B C 1
ATOM 3634 O O . TRP B 1 162 ? -2.725 -41 -12.641 1 95.81 162 TRP B O 1
ATOM 3644 N N . ARG B 1 163 ? -1.553 -42.906 -12.953 1 96.06 163 ARG B N 1
ATOM 3645 C CA . ARG B 1 163 ? -2.35 -43.312 -14.102 1 96.06 163 ARG B CA 1
ATOM 3646 C C . ARG B 1 163 ? -3.762 -43.688 -13.68 1 96.06 163 ARG B C 1
ATOM 3648 O O . ARG B 1 163 ? -4.676 -43.75 -14.5 1 96.06 163 ARG B O 1
ATOM 3655 N N . ASN B 1 164 ? -3.922 -44.094 -12.43 1 94.56 164 ASN B N 1
ATOM 3656 C CA . ASN B 1 164 ? -5.227 -44.438 -11.875 1 94.56 164 ASN B CA 1
ATOM 3657 C C . ASN B 1 164 ? -5.727 -43.375 -10.906 1 94.56 164 ASN B C 1
ATOM 3659 O O . ASN B 1 164 ? -6.301 -43.688 -9.867 1 94.56 164 ASN B O 1
ATOM 3663 N N . CYS B 1 165 ? -5.461 -42.125 -11.219 1 98.12 165 CYS B N 1
ATOM 3664 C CA . CYS B 1 165 ? -5.902 -41.062 -10.328 1 98.12 165 CYS B CA 1
ATOM 3665 C C . CYS B 1 165 ? -7.117 -40.344 -10.898 1 98.12 165 CYS B C 1
ATOM 3667 O O . CYS B 1 165 ? -7.484 -40.562 -12.055 1 98.12 165 CYS B O 1
ATOM 3669 N N . THR B 1 166 ? -7.82 -39.656 -10.07 1 98.69 166 THR B N 1
ATOM 3670 C CA . THR B 1 166 ? -8.867 -38.719 -10.445 1 98.69 166 THR B CA 1
ATOM 3671 C C . THR B 1 166 ? -8.477 -37.281 -10.047 1 98.69 166 THR B C 1
ATOM 3673 O O . THR B 1 166 ? -8.148 -37.031 -8.883 1 98.69 166 THR B O 1
ATOM 3676 N N . VAL B 1 167 ? -8.422 -36.375 -11.047 1 98.81 167 VAL B N 1
ATOM 3677 C CA . VAL B 1 167 ? -8.172 -34.969 -10.758 1 98.81 167 VAL B CA 1
ATOM 3678 C C . VAL B 1 167 ? -9.477 -34.312 -10.328 1 98.81 167 VAL B C 1
ATOM 3680 O O . VAL B 1 167 ? -10.508 -34.469 -10.977 1 98.81 167 VAL B O 1
ATOM 3683 N N . VAL B 1 168 ? -9.414 -33.594 -9.211 1 98.75 168 VAL B N 1
ATOM 3684 C CA . VAL B 1 168 ? -10.641 -33.094 -8.594 1 98.75 168 VAL B CA 1
ATOM 3685 C C . VAL B 1 168 ? -10.555 -31.578 -8.453 1 98.75 168 VAL B C 1
ATOM 3687 O O . VAL B 1 168 ? -9.547 -31.047 -7.992 1 98.75 168 VAL B O 1
ATOM 3690 N N . SER B 1 169 ? -11.539 -30.859 -8.891 1 98.38 169 SER B N 1
ATOM 3691 C CA . SER B 1 169 ? -11.688 -29.438 -8.578 1 98.38 169 SER B CA 1
ATOM 3692 C C . SER B 1 169 ? -12.469 -29.234 -7.285 1 98.38 169 SER B C 1
ATOM 3694 O O . SER B 1 169 ? -13.547 -29.797 -7.109 1 98.38 169 SER B O 1
ATOM 3696 N N . PRO B 1 170 ? -11.906 -28.438 -6.379 1 96.62 170 PRO B N 1
ATOM 3697 C CA . PRO B 1 170 ? -12.602 -28.266 -5.098 1 96.62 170 PRO B CA 1
ATOM 3698 C C . PRO B 1 170 ? -13.859 -27.422 -5.215 1 96.62 170 PRO B C 1
ATOM 3700 O O . PRO B 1 170 ? -14.688 -27.406 -4.305 1 96.62 170 PRO B O 1
ATOM 3703 N N . ASP B 1 171 ? -14.008 -26.656 -6.285 1 92.19 171 ASP B N 1
ATOM 3704 C CA . ASP B 1 171 ? -15.211 -25.859 -6.535 1 92.19 171 ASP B CA 1
ATOM 3705 C C . ASP B 1 171 ? -15.445 -25.688 -8.031 1 92.19 171 ASP B C 1
ATOM 3707 O O . ASP B 1 171 ? -14.625 -26.109 -8.852 1 92.19 171 ASP B O 1
ATOM 3711 N N . ALA B 1 172 ? -16.547 -25.156 -8.367 1 90.75 172 ALA B N 1
ATOM 3712 C CA . ALA B 1 172 ? -16.938 -25 -9.766 1 90.75 172 ALA B CA 1
ATOM 3713 C C . ALA B 1 172 ? -16.016 -24.031 -10.492 1 90.75 172 ALA B C 1
ATOM 3715 O O . ALA B 1 172 ? -15.758 -24.172 -11.688 1 90.75 172 ALA B O 1
ATOM 3716 N N . GLY B 1 173 ? -15.484 -23.062 -9.844 1 89.31 173 GLY B N 1
ATOM 3717 C CA . GLY B 1 173 ? -14.664 -22.016 -10.445 1 89.31 173 GLY B CA 1
ATOM 3718 C C . GLY B 1 173 ? -13.336 -22.547 -10.961 1 89.31 173 GLY B C 1
ATOM 3719 O O . GLY B 1 173 ? -12.781 -22 -11.922 1 89.31 173 GLY B O 1
ATOM 3720 N N . GLY B 1 174 ? -12.812 -23.594 -10.336 1 93.19 174 GLY B N 1
ATOM 3721 C CA . GLY B 1 174 ? -11.516 -24.156 -10.711 1 93.19 174 GLY B CA 1
ATOM 3722 C C . GLY B 1 174 ? -11.617 -25.312 -11.68 1 93.19 174 GLY B C 1
ATOM 3723 O O . GLY B 1 174 ? -10.602 -25.938 -12.008 1 93.19 174 GLY B O 1
ATOM 3724 N N . ALA B 1 175 ? -12.836 -25.609 -12.141 1 94.88 175 ALA B N 1
ATOM 3725 C CA . ALA B 1 175 ? -13.086 -26.812 -12.945 1 94.88 175 ALA B CA 1
ATOM 3726 C C . ALA B 1 175 ? -12.227 -26.812 -14.211 1 94.88 175 ALA B C 1
ATOM 3728 O O . ALA B 1 175 ? -11.719 -27.859 -14.617 1 94.88 175 ALA B O 1
ATOM 3729 N N . LYS B 1 176 ? -12.078 -25.703 -14.828 1 94.75 176 LYS B N 1
ATOM 3730 C CA . LYS B 1 176 ? -11.32 -25.609 -16.062 1 94.75 176 LYS B CA 1
ATOM 3731 C C . LYS B 1 176 ? -9.867 -26.031 -15.859 1 94.75 176 LYS B C 1
ATOM 3733 O O . LYS B 1 176 ? -9.305 -26.766 -16.672 1 94.75 176 LYS B O 1
ATOM 3738 N N . ARG B 1 177 ? -9.266 -25.547 -14.812 1 95 177 ARG B N 1
ATOM 3739 C CA . ARG B 1 177 ? -7.895 -25.906 -14.477 1 95 177 ARG B CA 1
ATOM 3740 C C . ARG B 1 177 ? -7.754 -27.406 -14.234 1 95 177 ARG B C 1
ATOM 3742 O O . ARG B 1 177 ? -6.832 -28.031 -14.758 1 95 177 ARG B O 1
ATOM 3749 N N . ALA B 1 178 ? -8.648 -27.953 -13.445 1 97.19 178 ALA B N 1
ATOM 3750 C CA . ALA B 1 178 ? -8.617 -29.375 -13.117 1 97.19 178 ALA B CA 1
ATOM 3751 C C . ALA B 1 178 ? -8.82 -30.234 -14.367 1 97.19 178 ALA B C 1
ATOM 3753 O O . ALA B 1 178 ? -8.141 -31.25 -14.547 1 97.19 178 ALA B O 1
ATOM 3754 N N . THR B 1 179 ? -9.766 -29.797 -15.211 1 97.12 179 THR B N 1
ATOM 3755 C CA . THR B 1 179 ? -10.047 -30.547 -16.422 1 97.12 179 THR B CA 1
ATOM 3756 C C . THR B 1 179 ? -8.836 -30.547 -17.359 1 97.12 179 THR B C 1
ATOM 3758 O O . THR B 1 179 ? -8.555 -31.531 -18.031 1 97.12 179 THR B O 1
ATOM 3761 N N . SER B 1 180 ? -8.164 -29.438 -17.438 1 95.69 180 SER B N 1
ATOM 3762 C CA . SER B 1 180 ? -6.973 -29.344 -18.281 1 95.69 180 SER B CA 1
ATOM 3763 C C . SER B 1 180 ? -5.914 -30.344 -17.844 1 95.69 180 SER B C 1
ATOM 3765 O O . SER B 1 180 ? -5.34 -31.062 -18.672 1 95.69 180 SER B O 1
ATOM 3767 N N . ILE B 1 181 ? -5.676 -30.422 -16.594 1 96.38 181 ILE B N 1
ATOM 3768 C CA . ILE B 1 181 ? -4.68 -31.344 -16.047 1 96.38 181 ILE B CA 1
ATOM 3769 C C . ILE B 1 181 ? -5.121 -32.781 -16.281 1 96.38 181 ILE B C 1
ATOM 3771 O O . ILE B 1 181 ? -4.32 -33.625 -16.719 1 96.38 181 ILE B O 1
ATOM 3775 N N . ALA B 1 182 ? -6.395 -33.062 -15.984 1 98.12 182 ALA B N 1
ATOM 3776 C CA . ALA B 1 182 ? -6.93 -34.406 -16.203 1 98.12 182 ALA B CA 1
ATOM 3777 C C . ALA B 1 182 ? -6.762 -34.844 -17.656 1 98.12 182 ALA B C 1
ATOM 3779 O O . ALA B 1 182 ? -6.383 -36 -17.938 1 98.12 182 ALA B O 1
ATOM 3780 N N . HIS B 1 183 ? -7.059 -33.906 -18.516 1 97.44 183 HIS B N 1
ATOM 3781 C CA . HIS B 1 183 ? -6.961 -34.156 -19.953 1 97.44 183 HIS B CA 1
ATOM 3782 C C . HIS B 1 183 ? -5.523 -34.5 -20.344 1 97.44 183 HIS B C 1
ATOM 3784 O O . HIS B 1 183 ? -5.281 -35.438 -21.094 1 97.44 183 HIS B O 1
ATOM 3790 N N . ARG B 1 184 ? -4.578 -33.781 -19.891 1 95.12 184 ARG B N 1
ATOM 3791 C CA . ARG B 1 184 ? -3.174 -33.969 -20.25 1 95.12 184 ARG B CA 1
ATOM 3792 C C . ARG B 1 184 ? -2.629 -35.281 -19.688 1 95.12 184 ARG B C 1
ATOM 3794 O O . ARG B 1 184 ? -1.736 -35.875 -20.281 1 95.12 184 ARG B O 1
ATOM 3801 N N . LEU B 1 185 ? -3.184 -35.688 -18.578 1 96.88 185 LEU B N 1
ATOM 3802 C CA . LEU B 1 185 ? -2.756 -36.938 -17.938 1 96.88 185 LEU B CA 1
ATOM 3803 C C . LEU B 1 185 ? -3.559 -38.125 -18.469 1 96.88 185 LEU B C 1
ATOM 3805 O O . LEU B 1 185 ? -3.209 -39.281 -18.219 1 96.88 185 LEU B O 1
ATOM 3809 N N . HIS B 1 186 ? -4.648 -37.844 -19.141 1 97.62 186 HIS B N 1
ATOM 3810 C CA . HIS B 1 186 ? -5.574 -38.875 -19.609 1 97.62 186 HIS B CA 1
ATOM 3811 C C . HIS B 1 186 ? -6.152 -39.656 -18.453 1 97.62 186 HIS B C 1
ATOM 3813 O O . HIS B 1 186 ? -6.133 -40.906 -18.469 1 97.62 186 HIS B O 1
ATOM 3819 N N . VAL B 1 187 ? -6.629 -38.906 -17.5 1 98.25 187 VAL B N 1
ATOM 3820 C CA . VAL B 1 187 ? -7.215 -39.531 -16.328 1 98.25 187 VAL B CA 1
ATOM 3821 C C . VAL B 1 187 ? -8.594 -38.969 -16.047 1 98.25 187 VAL B C 1
ATOM 3823 O O . VAL B 1 187 ? -9.039 -38.031 -16.75 1 98.25 187 VAL B O 1
ATOM 3826 N N . ALA B 1 188 ? -9.297 -39.5 -15.047 1 98.12 188 ALA B N 1
ATOM 3827 C CA . ALA B 1 188 ? -10.656 -39.094 -14.727 1 98.12 188 ALA B CA 1
ATOM 3828 C C . ALA B 1 188 ? -10.68 -37.719 -14.047 1 98.12 188 ALA B C 1
ATOM 3830 O O . ALA B 1 188 ? -9.672 -37.281 -13.492 1 98.12 188 ALA B O 1
ATOM 3831 N N . PHE B 1 189 ? -11.789 -37.125 -14.289 1 97.88 189 PHE B N 1
ATOM 3832 C CA . PHE B 1 189 ? -12.062 -35.812 -13.672 1 97.88 189 PHE B CA 1
ATOM 3833 C C . PHE B 1 189 ? -13.258 -35.906 -12.734 1 97.88 189 PHE B C 1
ATOM 3835 O O . PHE B 1 189 ? -14.211 -36.625 -13 1 97.88 189 PHE B O 1
ATOM 3842 N N . ALA B 1 190 ? -13.172 -35.188 -11.586 1 98.31 190 ALA B N 1
ATOM 3843 C CA . ALA B 1 190 ? -14.281 -35 -10.656 1 98.31 190 ALA B CA 1
ATOM 3844 C C . ALA B 1 190 ? -14.367 -33.562 -10.141 1 98.31 190 ALA B C 1
ATOM 3846 O O . ALA B 1 190 ? -13.438 -32.781 -10.328 1 98.31 190 ALA B O 1
ATOM 3847 N N . LEU B 1 191 ? -15.508 -33.219 -9.57 1 97.12 191 LEU B N 1
ATOM 3848 C CA . LEU B 1 191 ? -15.773 -31.875 -9.102 1 97.12 191 LEU B CA 1
ATOM 3849 C C . LEU B 1 191 ? -16.578 -31.891 -7.805 1 97.12 191 LEU B C 1
ATOM 3851 O O . LEU B 1 191 ? -17.5 -32.688 -7.66 1 97.12 191 LEU B O 1
ATOM 3855 N N . ILE B 1 192 ? -16.109 -31.078 -6.914 1 96 192 ILE B N 1
ATOM 3856 C CA . ILE B 1 192 ? -16.906 -30.875 -5.711 1 96 192 ILE B CA 1
ATOM 3857 C C . ILE B 1 192 ? -17.641 -29.531 -5.812 1 96 192 ILE B C 1
ATOM 3859 O O . ILE B 1 192 ? -17.047 -28.516 -6.188 1 96 192 ILE B O 1
ATOM 3863 N N . HIS B 1 193 ? -18.797 -29.5 -5.68 1 90.69 193 HIS B N 1
ATOM 3864 C CA . HIS B 1 193 ? -19.5 -28.219 -5.688 1 90.69 193 HIS B CA 1
ATOM 3865 C C . HIS B 1 193 ? -20.406 -28.078 -4.469 1 90.69 193 HIS B C 1
ATOM 3867 O O . HIS B 1 193 ? -20.859 -29.078 -3.902 1 90.69 193 HIS B O 1
ATOM 3873 N N . LYS B 1 194 ? -20.453 -26.812 -3.963 1 79.12 194 LYS B N 1
ATOM 3874 C CA . LYS B 1 194 ? -21.266 -26.5 -2.795 1 79.12 194 LYS B CA 1
ATOM 3875 C C . LYS B 1 194 ? -22.734 -26.328 -3.18 1 79.12 194 LYS B C 1
ATOM 3877 O O . LYS B 1 194 ? -23.062 -25.5 -4.039 1 79.12 194 LYS B O 1
ATOM 3882 N N . GLU B 1 195 ? -23.531 -27.172 -2.699 1 79.94 195 GLU B N 1
ATOM 3883 C CA . GLU B 1 195 ? -24.969 -27.062 -2.924 1 79.94 195 GLU B CA 1
ATOM 3884 C C . GLU B 1 195 ? -25.641 -26.266 -1.812 1 79.94 195 GLU B C 1
ATOM 3886 O O . GLU B 1 195 ? -25.531 -26.609 -0.635 1 79.94 195 GLU B O 1
ATOM 3891 N N . ARG B 1 196 ? -26.203 -25.047 -2.266 1 70.12 196 ARG B N 1
ATOM 3892 C CA . ARG B 1 196 ? -26.875 -24.203 -1.283 1 70.12 196 ARG B CA 1
ATOM 3893 C C . ARG B 1 196 ? -28.266 -24.75 -0.976 1 70.12 196 ARG B C 1
ATOM 3895 O O . ARG B 1 196 ? -29.078 -24.938 -1.884 1 70.12 196 ARG B O 1
ATOM 3902 N N . LYS B 1 197 ? -28.359 -25.281 0.12 1 64.31 197 LYS B N 1
ATOM 3903 C CA . LYS B 1 197 ? -29.719 -25.688 0.466 1 64.31 197 LYS B CA 1
ATOM 3904 C C . LYS B 1 197 ? -30.547 -24.516 0.953 1 64.31 197 LYS B C 1
ATOM 3906 O O . LYS B 1 197 ? -30 -23.453 1.279 1 64.31 197 LYS B O 1
ATOM 3911 N N . LYS B 1 198 ? -31.922 -24.812 1.021 1 59.81 198 LYS B N 1
ATOM 3912 C CA . LYS B 1 198 ? -32.938 -23.859 1.482 1 59.81 198 LYS B CA 1
ATOM 3913 C C . LYS B 1 198 ? -32.594 -23.312 2.863 1 59.81 198 LYS B C 1
ATOM 3915 O O . LYS B 1 198 ? -31.688 -23.828 3.529 1 59.81 198 LYS B O 1
ATOM 3920 N N . ALA B 1 199 ? -33.438 -22.406 3.209 1 56.53 199 ALA B N 1
ATOM 3921 C CA . ALA B 1 199 ? -33.406 -21.781 4.531 1 56.53 199 ALA B CA 1
ATOM 3922 C C . ALA B 1 199 ? -33.406 -22.844 5.633 1 56.53 199 ALA B C 1
ATOM 3924 O O . ALA B 1 199 ? -34.125 -23.828 5.574 1 56.53 199 ALA B O 1
ATOM 3925 N N . ASN B 1 200 ? -32.406 -22.828 6.609 1 59.31 200 ASN B N 1
ATOM 3926 C CA . ASN B 1 200 ? -32.312 -23.625 7.824 1 59.31 200 ASN B CA 1
ATOM 3927 C C . ASN B 1 200 ? -31.5 -24.891 7.586 1 59.31 200 ASN B C 1
ATOM 3929 O O . ASN B 1 200 ? -31.453 -25.781 8.445 1 59.31 200 ASN B O 1
ATOM 3933 N N . GLU B 1 201 ? -31.078 -24.969 6.344 1 57.62 201 GLU B N 1
ATOM 3934 C CA . GLU B 1 201 ? -30.25 -26.156 6.152 1 57.62 201 GLU B CA 1
ATOM 3935 C C . GLU B 1 201 ? -28.797 -25.766 5.867 1 57.62 201 GLU B C 1
ATOM 3937 O O . GLU B 1 201 ? -28.531 -24.672 5.398 1 57.62 201 GLU B O 1
ATOM 3942 N N . VAL B 1 202 ? -27.875 -26.734 6.359 1 63.44 202 VAL B N 1
ATOM 3943 C CA . VAL B 1 202 ? -26.438 -26.531 6.223 1 63.44 202 VAL B CA 1
ATOM 3944 C C . VAL B 1 202 ? -26.016 -26.828 4.781 1 63.44 202 VAL B C 1
ATOM 3946 O O . VAL B 1 202 ? -26.469 -27.797 4.172 1 63.44 202 VAL B O 1
ATOM 3949 N N . ASP B 1 203 ? -25.266 -25.875 4.215 1 67.19 203 ASP B N 1
ATOM 3950 C CA . ASP B 1 203 ? -24.672 -26.078 2.896 1 67.19 203 ASP B CA 1
ATOM 3951 C C . ASP B 1 203 ? -23.969 -27.422 2.807 1 67.19 203 ASP B C 1
ATOM 3953 O O . ASP B 1 203 ? -23.359 -27.875 3.773 1 67.19 203 ASP B O 1
ATOM 3957 N N . ARG B 1 204 ? -24.438 -28.234 1.74 1 79.56 204 ARG B N 1
ATOM 3958 C CA . ARG B 1 204 ? -23.828 -29.547 1.561 1 79.56 204 ARG B CA 1
ATOM 3959 C C . ARG B 1 204 ? -22.844 -29.547 0.4 1 79.56 204 ARG B C 1
ATOM 3961 O O . ARG B 1 204 ? -23.094 -28.922 -0.638 1 79.56 204 ARG B O 1
ATOM 3968 N N . MET B 1 205 ? -21.562 -30.219 0.631 1 86.62 205 MET B N 1
ATOM 3969 C CA . MET B 1 205 ? -20.594 -30.469 -0.435 1 86.62 205 MET B CA 1
ATOM 3970 C C . MET B 1 205 ? -20.906 -31.766 -1.164 1 86.62 205 MET B C 1
ATOM 3972 O O . MET B 1 205 ? -21.078 -32.812 -0.532 1 86.62 205 MET B O 1
ATOM 3976 N N . VAL B 1 206 ? -21.109 -31.641 -2.488 1 91.19 206 VAL B N 1
ATOM 3977 C CA . VAL B 1 206 ? -21.453 -32.812 -3.281 1 91.19 206 VAL B CA 1
ATOM 3978 C C . VAL B 1 206 ? -20.312 -33.125 -4.246 1 91.19 206 VAL B C 1
ATOM 3980 O O . VAL B 1 206 ? -19.812 -32.25 -4.938 1 91.19 206 VAL B O 1
ATOM 3983 N N . LEU B 1 207 ? -19.922 -34.406 -4.266 1 96.19 207 LEU B N 1
ATOM 3984 C CA . LEU B 1 207 ? -18.891 -34.875 -5.18 1 96.19 207 LEU B CA 1
ATOM 3985 C C . LEU B 1 207 ? -19.516 -35.406 -6.477 1 96.19 207 LEU B C 1
ATOM 3987 O O . LEU B 1 207 ? -20.422 -36.219 -6.445 1 96.19 207 LEU B O 1
ATOM 3991 N N . VAL B 1 208 ? -19.188 -34.812 -7.59 1 95.88 208 VAL B N 1
ATOM 3992 C CA . VAL B 1 208 ? -19.594 -35.312 -8.914 1 95.88 208 VAL B CA 1
ATOM 3993 C C . VAL B 1 208 ? -18.422 -36 -9.586 1 95.88 208 VAL B C 1
ATOM 3995 O O . VAL B 1 208 ? -17.438 -35.375 -9.969 1 95.88 208 VAL B O 1
ATOM 3998 N N . GLY B 1 209 ? -18.562 -37.281 -9.859 1 96.69 209 GLY B N 1
ATOM 3999 C CA . GLY B 1 209 ? -17.469 -38.125 -10.352 1 96.69 209 GLY B CA 1
ATOM 4000 C C . GLY B 1 209 ? -17.094 -39.25 -9.391 1 96.69 209 GLY B C 1
ATOM 4001 O O . GLY B 1 209 ? -17.688 -39.375 -8.312 1 96.69 209 GLY B O 1
ATOM 4002 N N . ASP B 1 210 ? -16.203 -40.125 -9.781 1 97 210 ASP B N 1
ATOM 4003 C CA . ASP B 1 210 ? -15.82 -41.312 -9.008 1 97 210 ASP B CA 1
ATOM 4004 C C . ASP B 1 210 ? -14.352 -41.219 -8.578 1 97 210 ASP B C 1
ATOM 4006 O O . ASP B 1 210 ? -13.477 -40.938 -9.391 1 97 210 ASP B O 1
ATOM 4010 N N . VAL B 1 211 ? -14.117 -41.438 -7.285 1 98.12 211 VAL B N 1
ATOM 4011 C CA . VAL B 1 211 ? -12.758 -41.406 -6.75 1 98.12 211 VAL B CA 1
ATOM 4012 C C . VAL B 1 211 ? -12.477 -42.688 -5.977 1 98.12 211 VAL B C 1
ATOM 4014 O O . VAL B 1 211 ? -11.43 -42.812 -5.344 1 98.12 211 VAL B O 1
ATOM 4017 N N . LYS B 1 212 ? -13.445 -43.594 -5.961 1 98 212 LYS B N 1
ATOM 4018 C CA . LYS B 1 212 ? -13.336 -44.812 -5.148 1 98 212 LYS B CA 1
ATOM 4019 C C . LYS B 1 212 ? -12.109 -45.625 -5.535 1 98 212 LYS B C 1
ATOM 4021 O O . LYS B 1 212 ? -11.906 -45.938 -6.715 1 98 212 LYS B O 1
ATOM 4026 N N . ASP B 1 213 ? -11.336 -45.938 -4.578 1 97.38 213 ASP B N 1
ATOM 4027 C CA . ASP B 1 213 ? -10.148 -46.781 -4.688 1 97.38 213 ASP B CA 1
ATOM 4028 C C . ASP B 1 213 ? -9.117 -46.156 -5.633 1 97.38 213 ASP B C 1
ATOM 4030 O O . ASP B 1 213 ? -8.344 -46.875 -6.266 1 97.38 213 ASP B O 1
ATOM 4034 N N . ARG B 1 214 ? -9.109 -44.875 -5.797 1 97.81 214 ARG B N 1
ATOM 4035 C CA . ARG B 1 214 ? -8.188 -44.156 -6.656 1 97.81 214 ARG B CA 1
ATOM 4036 C C . ARG B 1 214 ? -7.434 -43.094 -5.867 1 97.81 214 ARG B C 1
ATOM 4038 O O . ARG B 1 214 ? -7.844 -42.719 -4.766 1 97.81 214 ARG B O 1
ATOM 4045 N N . VAL B 1 215 ? -6.305 -42.688 -6.445 1 98.31 215 VAL B N 1
ATOM 4046 C CA . VAL B 1 215 ? -5.645 -41.5 -5.93 1 98.31 215 VAL B CA 1
ATOM 4047 C C . VAL B 1 215 ? -6.414 -40.25 -6.375 1 98.31 215 VAL B C 1
ATOM 4049 O O . VAL B 1 215 ? -6.695 -40.094 -7.562 1 98.31 215 VAL B O 1
ATOM 4052 N N . ALA B 1 216 ? -6.867 -39.438 -5.43 1 98.69 216 ALA B N 1
ATOM 4053 C CA . ALA B 1 216 ? -7.547 -38.188 -5.738 1 98.69 216 ALA B CA 1
ATOM 4054 C C . ALA B 1 216 ? -6.586 -37 -5.633 1 98.69 216 ALA B C 1
ATOM 4056 O O . ALA B 1 216 ? -5.891 -36.844 -4.629 1 98.69 216 ALA B O 1
ATOM 4057 N N . ILE B 1 217 ? -6.488 -36.188 -6.66 1 98.81 217 ILE B N 1
ATOM 4058 C CA . ILE B 1 217 ? -5.598 -35.031 -6.684 1 98.81 217 ILE B CA 1
ATOM 4059 C C . ILE B 1 217 ? -6.422 -33.75 -6.805 1 98.81 217 ILE B C 1
ATOM 4061 O O . ILE B 1 217 ? -6.898 -33.406 -7.895 1 98.81 217 ILE B O 1
ATOM 4065 N N . LEU B 1 218 ? -6.574 -33.031 -5.699 1 98.56 218 LEU B N 1
ATOM 4066 C CA . LEU B 1 218 ? -7.211 -31.719 -5.715 1 98.56 218 LEU B CA 1
ATOM 4067 C C . LEU B 1 218 ? -6.312 -30.688 -6.387 1 98.56 218 LEU B C 1
ATOM 4069 O O . LEU B 1 218 ? -5.121 -30.609 -6.078 1 98.56 218 LEU B O 1
ATOM 4073 N N . VAL B 1 219 ? -6.859 -29.922 -7.309 1 98.25 219 VAL B N 1
ATOM 4074 C CA . VAL B 1 219 ? -6.066 -28.891 -7.969 1 98.25 219 VAL B CA 1
ATOM 4075 C C . VAL B 1 219 ? -6.785 -27.547 -7.871 1 98.25 219 VAL B C 1
ATOM 4077 O O . VAL B 1 219 ? -8.008 -27.484 -8.008 1 98.25 219 VAL B O 1
ATOM 4080 N N . ASP B 1 220 ? -6.109 -26.5 -7.586 1 97.31 220 ASP B N 1
ATOM 4081 C CA . ASP B 1 220 ? -6.637 -25.141 -7.52 1 97.31 220 ASP B CA 1
ATOM 4082 C C . ASP B 1 220 ? -5.535 -24.109 -7.758 1 97.31 220 ASP B C 1
ATOM 4084 O O . ASP B 1 220 ? -4.363 -24.469 -7.895 1 97.31 220 ASP B O 1
ATOM 4088 N N . ASP B 1 221 ? -5.895 -22.891 -7.988 1 97.69 221 ASP B N 1
ATOM 4089 C CA . ASP B 1 221 ? -4.887 -21.844 -8.211 1 97.69 221 ASP B CA 1
ATOM 4090 C C . ASP B 1 221 ? -4.234 -21.422 -6.898 1 97.69 221 ASP B C 1
ATOM 4092 O O . ASP B 1 221 ? -3.023 -21.203 -6.848 1 97.69 221 ASP B O 1
ATOM 4096 N N . MET B 1 222 ? -5.016 -21.312 -5.828 1 98.12 222 MET B N 1
ATOM 4097 C CA . MET B 1 222 ? -4.41 -20.859 -4.578 1 98.12 222 MET B CA 1
ATOM 4098 C C . MET B 1 222 ? -5.156 -21.422 -3.375 1 98.12 222 MET B C 1
ATOM 4100 O O . MET B 1 222 ? -6.301 -21.859 -3.498 1 98.12 222 MET B O 1
ATOM 4104 N N . ALA B 1 223 ? -4.543 -21.531 -2.26 1 98.06 223 ALA B N 1
ATOM 4105 C CA . ALA B 1 223 ? -5.133 -21.828 -0.955 1 98.06 223 ALA B CA 1
ATOM 4106 C C . ALA B 1 223 ? -4.664 -20.812 0.096 1 98.06 223 ALA B C 1
ATOM 4108 O O . ALA B 1 223 ? -3.471 -20.516 0.191 1 98.06 223 ALA B O 1
ATOM 4109 N N . ASP B 1 224 ? -5.609 -20.312 0.791 1 97.62 224 ASP B N 1
ATOM 4110 C CA . ASP B 1 224 ? -5.336 -19.297 1.793 1 97.62 224 ASP B CA 1
ATOM 4111 C C . ASP B 1 224 ? -5.441 -19.859 3.205 1 97.62 224 ASP B C 1
ATOM 4113 O O . ASP B 1 224 ? -4.477 -20.422 3.725 1 97.62 224 ASP B O 1
ATOM 4117 N N . THR B 1 225 ? -6.578 -20 3.771 1 97.69 225 THR B N 1
ATOM 4118 C CA . THR B 1 225 ? -6.754 -20.562 5.105 1 97.69 225 THR B CA 1
ATOM 4119 C C . THR B 1 225 ? -6.91 -22.078 5.039 1 97.69 225 THR B C 1
ATOM 4121 O O . THR B 1 225 ? -6.875 -22.75 6.066 1 97.69 225 THR B O 1
ATOM 4124 N N . CYS B 1 226 ? -7.148 -22.609 3.865 1 97.88 226 CYS B N 1
ATOM 4125 C CA . CYS B 1 226 ? -7.148 -24.031 3.51 1 97.88 226 CYS B CA 1
ATOM 4126 C C . CYS B 1 226 ? -8.422 -24.703 3.986 1 97.88 226 CYS B C 1
ATOM 4128 O O . CYS B 1 226 ? -8.508 -25.938 3.992 1 97.88 226 CYS B O 1
ATOM 4130 N N . GLY B 1 227 ? -9.438 -23.922 4.352 1 95.75 227 GLY B N 1
ATOM 4131 C CA . GLY B 1 227 ? -10.719 -24.5 4.734 1 95.75 227 GLY B CA 1
ATOM 4132 C C . GLY B 1 227 ? -11.359 -25.328 3.625 1 95.75 227 GLY B C 1
ATOM 4133 O O . GLY B 1 227 ? -11.773 -26.469 3.846 1 95.75 227 GLY B O 1
ATOM 4134 N N . THR B 1 228 ? -11.406 -24.797 2.445 1 94.44 228 THR B N 1
ATOM 4135 C CA . THR B 1 228 ? -12.062 -25.406 1.298 1 94.44 228 THR B CA 1
ATOM 4136 C C . THR B 1 228 ? -11.375 -26.719 0.901 1 94.44 228 THR B C 1
ATOM 4138 O O . THR B 1 228 ? -12.023 -27.75 0.738 1 94.44 228 THR B O 1
ATOM 4141 N N . ILE B 1 229 ? -10.062 -26.703 0.835 1 96.94 229 ILE B N 1
ATOM 4142 C CA . ILE B 1 229 ? -9.383 -27.906 0.336 1 96.94 229 ILE B CA 1
ATOM 4143 C C . ILE B 1 229 ? -9.398 -28.984 1.404 1 96.94 229 ILE B C 1
ATOM 4145 O O . ILE B 1 229 ? -9.453 -30.188 1.084 1 96.94 229 ILE B O 1
ATOM 4149 N N . CYS B 1 230 ? -9.359 -28.625 2.648 1 97.38 230 CYS B N 1
ATOM 4150 C CA . CYS B 1 230 ? -9.422 -29.625 3.705 1 97.38 230 CYS B CA 1
ATOM 4151 C C . CYS B 1 230 ? -10.797 -30.281 3.754 1 97.38 230 CYS B C 1
ATOM 4153 O O . CYS B 1 230 ? -10.898 -31.5 3.916 1 97.38 230 CYS B O 1
ATOM 4155 N N . HIS B 1 231 ? -11.844 -29.516 3.611 1 95 231 HIS B N 1
ATOM 4156 C CA . HIS B 1 231 ? -13.18 -30.078 3.539 1 95 231 HIS B CA 1
ATOM 4157 C C . HIS B 1 231 ? -13.328 -30.984 2.328 1 95 231 HIS B C 1
ATOM 4159 O O . HIS B 1 231 ? -13.961 -32.031 2.418 1 95 231 HIS B O 1
ATOM 4165 N N . ALA B 1 232 ? -12.789 -30.516 1.282 1 96.69 232 ALA B N 1
ATOM 4166 C CA . ALA B 1 232 ? -12.812 -31.328 0.069 1 96.69 232 ALA B CA 1
ATOM 4167 C C . ALA B 1 232 ? -12.094 -32.656 0.283 1 96.69 232 ALA B C 1
ATOM 4169 O O . ALA B 1 232 ? -12.562 -33.719 -0.163 1 96.69 232 ALA B O 1
ATOM 4170 N N . ALA B 1 233 ? -10.93 -32.625 0.928 1 97.38 233 ALA B N 1
ATOM 4171 C CA . ALA B 1 233 ? -10.156 -33.844 1.212 1 97.38 233 ALA B CA 1
ATOM 4172 C C . ALA B 1 233 ? -10.977 -34.844 2.027 1 97.38 233 ALA B C 1
ATOM 4174 O O . ALA B 1 233 ? -10.961 -36.031 1.753 1 97.38 233 ALA B O 1
ATOM 4175 N N . ASP B 1 234 ? -11.688 -34.312 2.982 1 96.06 234 ASP B N 1
ATOM 4176 C CA . ASP B 1 234 ? -12.539 -35.156 3.812 1 96.06 234 ASP B CA 1
ATOM 4177 C C . ASP B 1 234 ? -13.617 -35.844 2.975 1 96.06 234 ASP B C 1
ATOM 4179 O O . ASP B 1 234 ? -13.891 -37.031 3.156 1 96.06 234 ASP B O 1
ATOM 4183 N N . LYS B 1 235 ? -14.25 -35.062 2.141 1 96.12 235 LYS B N 1
ATOM 4184 C CA . LYS B 1 235 ? -15.297 -35.594 1.269 1 96.12 235 LYS B CA 1
ATOM 4185 C C . LYS B 1 235 ? -14.742 -36.719 0.364 1 96.12 235 LYS B C 1
ATOM 4187 O O . LYS B 1 235 ? -15.422 -37.719 0.112 1 96.12 235 LYS B O 1
ATOM 4192 N N . LEU B 1 236 ? -13.531 -36.531 -0.132 1 98 236 LEU B N 1
ATOM 4193 C CA . LEU B 1 236 ? -12.906 -37.5 -1.021 1 98 236 LEU B CA 1
ATOM 4194 C C . LEU B 1 236 ? -12.602 -38.781 -0.277 1 98 236 LEU B C 1
ATOM 4196 O O . LEU B 1 236 ? -12.812 -39.875 -0.807 1 98 236 LEU B O 1
ATOM 4200 N N . LEU B 1 237 ? -12.125 -38.625 0.905 1 97.12 237 LEU B N 1
ATOM 4201 C CA . LEU B 1 237 ? -11.852 -39.812 1.724 1 97.12 237 LEU B CA 1
ATOM 4202 C C . LEU B 1 237 ? -13.133 -40.594 2.02 1 97.12 237 LEU B C 1
ATOM 4204 O O . LEU B 1 237 ? -13.148 -41.812 1.938 1 97.12 237 LEU B O 1
ATOM 4208 N N . THR B 1 238 ? -14.125 -39.875 2.389 1 96.25 238 THR B N 1
ATOM 4209 C CA . THR B 1 238 ? -15.422 -40.5 2.686 1 96.25 238 THR B CA 1
ATOM 4210 C C . THR B 1 238 ? -15.977 -41.188 1.455 1 96.25 238 THR B C 1
ATOM 4212 O O . THR B 1 238 ? -16.641 -42.219 1.577 1 96.25 238 THR B O 1
ATOM 4215 N N . ALA B 1 239 ? -15.664 -40.688 0.325 1 97.38 239 ALA B N 1
ATOM 4216 C CA . ALA B 1 239 ? -16.141 -41.25 -0.934 1 97.38 239 ALA B CA 1
ATOM 4217 C C . ALA B 1 239 ? -15.289 -42.469 -1.354 1 97.38 239 ALA B C 1
ATOM 4219 O O . ALA B 1 239 ? -15.562 -43.094 -2.371 1 97.38 239 ALA B O 1
ATOM 4220 N N . GLY B 1 240 ? -14.211 -42.719 -0.622 1 97.81 240 GLY B N 1
ATOM 4221 C CA . GLY B 1 240 ? -13.477 -43.969 -0.832 1 97.81 240 GLY B CA 1
ATOM 4222 C C . GLY B 1 240 ? -12.148 -43.75 -1.529 1 97.81 240 GLY B C 1
ATOM 4223 O O . GLY B 1 240 ? -11.523 -44.719 -1.982 1 97.81 240 GLY B O 1
ATOM 4224 N N . ALA B 1 241 ? -11.68 -42.531 -1.68 1 98.06 241 ALA B N 1
ATOM 4225 C CA . ALA B 1 241 ? -10.367 -42.312 -2.271 1 98.06 241 ALA B CA 1
ATOM 4226 C C . ALA B 1 241 ? -9.273 -43.031 -1.486 1 98.06 241 ALA B C 1
ATOM 4228 O O . ALA B 1 241 ? -9.305 -43.062 -0.254 1 98.06 241 ALA B O 1
ATOM 4229 N N . ALA B 1 242 ? -8.391 -43.656 -2.152 1 97.56 242 ALA B N 1
ATOM 4230 C CA . ALA B 1 242 ? -7.297 -44.375 -1.512 1 97.56 242 ALA B CA 1
ATOM 4231 C C . ALA B 1 242 ? -6.312 -43.406 -0.852 1 97.56 242 ALA B C 1
ATOM 4233 O O . ALA B 1 242 ? -5.828 -43.656 0.253 1 97.56 242 ALA B O 1
ATOM 4234 N N . ARG B 1 243 ? -5.949 -42.375 -1.568 1 97.81 243 ARG B N 1
ATOM 4235 C CA . ARG B 1 243 ? -5.066 -41.281 -1.125 1 97.81 243 ARG B CA 1
ATOM 4236 C C . ARG B 1 243 ? -5.523 -39.938 -1.676 1 97.81 243 ARG B C 1
ATOM 4238 O O . ARG B 1 243 ? -6.145 -39.875 -2.74 1 97.81 243 ARG B O 1
ATOM 4245 N N . VAL B 1 244 ? -5.168 -38.906 -0.955 1 98.38 244 VAL B N 1
ATOM 4246 C CA . VAL B 1 244 ? -5.59 -37.562 -1.381 1 98.38 244 VAL B CA 1
ATOM 4247 C C . VAL B 1 244 ? -4.383 -36.625 -1.42 1 98.38 244 VAL B C 1
ATOM 4249 O O . VAL B 1 244 ? -3.619 -36.562 -0.455 1 98.38 244 VAL B O 1
ATOM 4252 N N . TYR B 1 245 ? -4.125 -36 -2.566 1 98.75 245 TYR B N 1
ATOM 4253 C CA . TYR B 1 245 ? -3.152 -34.938 -2.746 1 98.75 245 TYR B CA 1
ATOM 4254 C C . TYR B 1 245 ? -3.846 -33.594 -3.037 1 98.75 245 TYR B C 1
ATOM 4256 O O . TYR B 1 245 ? -4.965 -33.594 -3.553 1 98.75 245 TYR B O 1
ATOM 4264 N N . ALA B 1 246 ? -3.262 -32.531 -2.662 1 98.81 246 ALA B N 1
ATOM 4265 C CA . ALA B 1 246 ? -3.639 -31.203 -3.135 1 98.81 246 ALA B CA 1
ATOM 4266 C C . ALA B 1 246 ? -2.467 -30.516 -3.83 1 98.81 246 ALA B C 1
ATOM 4268 O O . ALA B 1 246 ? -1.34 -30.547 -3.33 1 98.81 246 ALA B O 1
ATOM 4269 N N . ILE B 1 247 ? -2.684 -30.016 -4.996 1 98.69 247 ILE B N 1
ATOM 4270 C CA . ILE B 1 247 ? -1.661 -29.297 -5.738 1 98.69 247 ILE B CA 1
ATOM 4271 C C . ILE B 1 247 ? -2.193 -27.922 -6.129 1 98.69 247 ILE B C 1
ATOM 4273 O O . ILE B 1 247 ? -3.176 -27.812 -6.867 1 98.69 247 ILE B O 1
ATOM 4277 N N . LEU B 1 248 ? -1.604 -26.906 -5.633 1 98.19 248 LEU B N 1
ATOM 4278 C CA . LEU B 1 248 ? -1.989 -25.516 -5.879 1 98.19 248 LEU B CA 1
ATOM 4279 C C . LEU B 1 248 ? -0.805 -24.719 -6.398 1 98.19 248 LEU B C 1
ATOM 4281 O O . LEU B 1 248 ? 0.347 -25.016 -6.09 1 98.19 248 LEU B O 1
ATOM 4285 N N . THR B 1 249 ? -1.079 -23.641 -7.156 1 98.38 249 THR B N 1
ATOM 4286 C CA . THR B 1 249 ? 0.002 -22.766 -7.605 1 98.38 249 THR B CA 1
ATOM 4287 C C . THR B 1 249 ? 0.509 -21.906 -6.457 1 9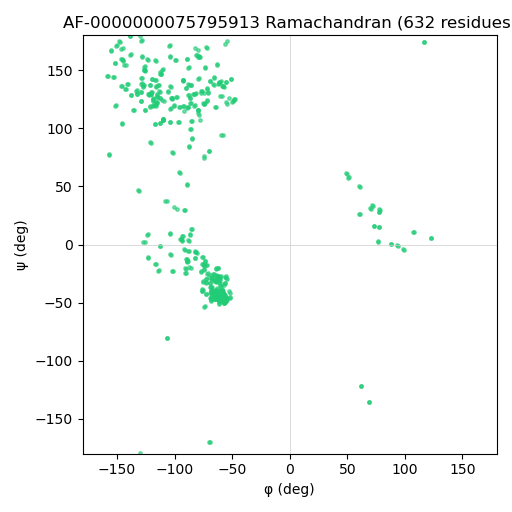8.38 249 THR B C 1
ATOM 4289 O O . THR B 1 249 ? 1.705 -21.891 -6.156 1 98.38 249 THR B O 1
ATOM 4292 N N . HIS B 1 250 ? -0.397 -21.203 -5.809 1 98.75 250 HIS B N 1
ATOM 4293 C CA . HIS B 1 250 ? -0.014 -20.234 -4.781 1 98.75 250 HIS B CA 1
ATOM 4294 C C . HIS B 1 250 ? -0.422 -20.719 -3.395 1 98.75 250 HIS B C 1
ATOM 4296 O O . HIS B 1 250 ? -1.609 -20.734 -3.062 1 98.75 250 HIS B O 1
ATOM 4302 N N . GLY B 1 251 ? 0.529 -21.125 -2.602 1 98.62 251 GLY B N 1
ATOM 4303 C CA . GLY B 1 251 ? 0.271 -21.469 -1.212 1 98.62 251 GLY B CA 1
ATOM 4304 C C . GLY B 1 251 ? 0.359 -20.281 -0.277 1 98.62 251 GLY B C 1
ATOM 4305 O O . GLY B 1 251 ? 1.402 -20.031 0.333 1 98.62 251 GLY B O 1
ATOM 4306 N N . ILE B 1 252 ? -0.679 -19.531 -0.146 1 98.44 252 ILE B N 1
ATOM 4307 C CA . ILE B 1 252 ? -0.707 -18.359 0.729 1 98.44 252 ILE B CA 1
ATOM 4308 C C . ILE B 1 252 ? -0.635 -18.812 2.188 1 98.44 252 ILE B C 1
ATOM 4310 O O . ILE B 1 252 ? 0.19 -18.312 2.957 1 98.44 252 ILE B O 1
ATOM 4314 N N . PHE B 1 253 ? -1.48 -19.797 2.564 1 98.19 253 PHE B N 1
ATOM 4315 C CA . PHE B 1 253 ? -1.49 -20.5 3.844 1 98.19 253 PHE B CA 1
ATOM 4316 C C . PHE B 1 253 ? -1.517 -19.5 5.004 1 98.19 253 PHE B C 1
ATOM 4318 O O . PHE B 1 253 ? -0.678 -19.578 5.902 1 98.19 253 PHE B O 1
ATOM 4325 N N . SER B 1 254 ? -2.463 -18.641 5.102 1 97.06 254 SER B N 1
ATOM 4326 C CA . SER B 1 254 ? -2.604 -17.672 6.18 1 97.06 254 SER B CA 1
ATOM 4327 C C . SER B 1 254 ? -3.41 -18.25 7.34 1 97.06 254 SER B C 1
ATOM 4329 O O . SER B 1 254 ? -4.07 -19.281 7.195 1 97.06 254 SER B O 1
ATOM 4331 N N . GLY B 1 255 ? -3.266 -17.672 8.5 1 95.69 255 GLY B N 1
ATOM 4332 C CA . GLY B 1 255 ? -4.094 -18.031 9.641 1 95.69 255 GLY B CA 1
ATOM 4333 C C . GLY B 1 255 ? -3.93 -19.469 10.07 1 95.69 255 GLY B C 1
ATOM 4334 O O . GLY B 1 255 ? -2.811 -19.922 10.32 1 95.69 255 GLY B O 1
ATOM 4335 N N . PRO B 1 256 ? -5.098 -20.25 10.07 1 97.12 256 PRO B N 1
ATOM 4336 C CA . PRO B 1 256 ? -5.07 -21.625 10.578 1 97.12 256 PRO B CA 1
ATOM 4337 C C . PRO B 1 256 ? -4.637 -22.641 9.523 1 97.12 256 PRO B C 1
ATOM 4339 O O . PRO B 1 256 ? -4.777 -23.844 9.727 1 97.12 256 PRO B O 1
ATOM 4342 N N . ALA B 1 257 ? -4.113 -22.141 8.453 1 98.19 257 ALA B N 1
ATOM 4343 C CA . ALA B 1 257 ? -3.869 -23 7.293 1 98.19 257 ALA B CA 1
ATOM 4344 C C . ALA B 1 257 ? -2.971 -24.172 7.656 1 98.19 257 ALA B C 1
ATOM 4346 O O . ALA B 1 257 ? -3.293 -25.328 7.352 1 98.19 257 ALA B O 1
ATOM 4347 N N . LEU B 1 258 ? -1.857 -23.969 8.297 1 98.31 258 LEU B N 1
ATOM 4348 C CA . LEU B 1 258 ? -0.891 -25.031 8.594 1 98.31 258 LEU B CA 1
ATOM 4349 C C . LEU B 1 258 ? -1.488 -26.062 9.539 1 98.31 258 LEU B C 1
ATOM 4351 O O . LEU B 1 258 ? -1.29 -27.266 9.352 1 98.31 258 LEU B O 1
ATOM 4355 N N . ALA B 1 259 ? -2.205 -25.562 10.547 1 98.19 259 ALA B N 1
ATOM 4356 C CA . ALA B 1 259 ? -2.873 -26.469 11.461 1 98.19 259 ALA B CA 1
ATOM 4357 C C . ALA B 1 259 ? -3.898 -27.328 10.727 1 98.19 259 ALA B C 1
ATOM 4359 O O . ALA B 1 259 ? -4.012 -28.531 10.992 1 98.19 259 ALA B O 1
ATOM 4360 N N . ARG B 1 260 ? -4.641 -26.734 9.828 1 98.31 260 ARG B N 1
ATOM 4361 C CA . ARG B 1 260 ? -5.641 -27.453 9.047 1 98.31 260 ARG B CA 1
ATOM 4362 C C . ARG B 1 260 ? -4.992 -28.516 8.172 1 98.31 260 ARG B C 1
ATOM 4364 O O . ARG B 1 260 ? -5.453 -29.656 8.133 1 98.31 260 ARG B O 1
ATOM 4371 N N . ILE B 1 261 ? -3.904 -28.125 7.5 1 98.5 261 ILE B N 1
ATOM 4372 C CA . ILE B 1 261 ? -3.217 -29.062 6.613 1 98.5 261 ILE B CA 1
ATOM 4373 C C . ILE B 1 261 ? -2.66 -30.234 7.422 1 98.5 261 ILE B C 1
ATOM 4375 O O . ILE B 1 261 ? -2.801 -31.391 7.027 1 98.5 261 ILE B O 1
ATOM 4379 N N . ASN B 1 262 ? -2.098 -29.906 8.547 1 97.62 262 ASN B N 1
ATOM 4380 C CA . ASN B 1 262 ? -1.522 -30.938 9.406 1 97.62 262 ASN B CA 1
ATOM 4381 C C . ASN B 1 262 ? -2.582 -31.938 9.875 1 97.62 262 ASN B C 1
ATOM 4383 O O . ASN B 1 262 ? -2.299 -33.125 10.031 1 97.62 262 ASN B O 1
ATOM 4387 N N . SER B 1 263 ? -3.754 -31.516 10.055 1 97.19 263 SER B N 1
ATOM 4388 C CA . SER B 1 263 ? -4.816 -32.344 10.617 1 97.19 263 SER B CA 1
ATOM 4389 C C . SER B 1 263 ? -5.582 -33.062 9.531 1 97.19 263 SER B C 1
ATOM 4391 O O . SER B 1 263 ? -6.281 -34.062 9.812 1 97.19 263 SER B O 1
ATOM 4393 N N . ALA B 1 264 ? -5.512 -32.594 8.328 1 96.88 264 ALA B N 1
ATOM 4394 C CA . ALA B 1 264 ? -6.262 -33.188 7.223 1 96.88 264 ALA B CA 1
ATOM 4395 C C . ALA B 1 264 ? -5.547 -34.406 6.668 1 96.88 264 ALA B C 1
ATOM 4397 O O . ALA B 1 264 ? -4.363 -34.625 6.945 1 96.88 264 ALA B O 1
ATOM 4398 N N . CYS B 1 265 ? -6.266 -35.188 5.949 1 95.5 265 CYS B N 1
ATOM 4399 C CA . CYS B 1 265 ? -5.762 -36.469 5.457 1 95.5 265 CYS B CA 1
ATOM 4400 C C . CYS B 1 265 ? -5.078 -36.312 4.105 1 95.5 265 CYS B C 1
ATOM 4402 O O . CYS B 1 265 ? -5.359 -37.062 3.17 1 95.5 265 CYS B O 1
ATOM 4404 N N . PHE B 1 266 ? -4.172 -35.406 3.998 1 98.12 266 PHE B N 1
ATOM 4405 C CA . PHE B 1 266 ? -3.406 -35.25 2.768 1 98.12 266 PHE B CA 1
ATOM 4406 C C . PHE B 1 266 ? -2.148 -36.094 2.789 1 98.12 266 PHE B C 1
ATOM 4408 O O . PHE B 1 266 ? -1.464 -36.188 3.811 1 98.12 266 PHE B O 1
ATOM 4415 N N . GLU B 1 267 ? -1.921 -36.75 1.708 1 98 267 GLU B N 1
ATOM 4416 C CA . GLU B 1 267 ? -0.585 -37.312 1.514 1 98 267 GLU B CA 1
ATOM 4417 C C . GLU B 1 267 ? 0.457 -36.219 1.365 1 98 267 GLU B C 1
ATOM 4419 O O . GLU B 1 267 ? 1.558 -36.312 1.912 1 98 267 GLU B O 1
ATOM 4424 N N . ALA B 1 268 ? 0.143 -35.219 0.596 1 98.5 268 ALA B N 1
ATOM 4425 C CA . ALA B 1 268 ? 0.985 -34.031 0.377 1 98.5 268 ALA B CA 1
ATOM 4426 C C . ALA B 1 268 ? 0.16 -32.844 -0.12 1 98.5 268 ALA B C 1
ATOM 4428 O O . ALA B 1 268 ? -0.858 -33.031 -0.792 1 98.5 268 ALA B O 1
ATOM 4429 N N . VAL B 1 269 ? 0.533 -31.703 0.296 1 98.88 269 VAL B N 1
ATOM 4430 C CA . VAL B 1 269 ? 0.049 -30.453 -0.253 1 98.88 269 VAL B CA 1
ATOM 4431 C C . VAL B 1 269 ? 1.169 -29.766 -1.031 1 98.88 269 VAL B C 1
ATOM 4433 O O . VAL B 1 269 ? 2.121 -29.25 -0.438 1 98.88 269 VAL B O 1
ATOM 4436 N N . VAL B 1 270 ? 1.001 -29.797 -2.328 1 98.81 270 VAL B N 1
ATOM 4437 C CA . VAL B 1 270 ? 2.068 -29.344 -3.219 1 98.81 270 VAL B CA 1
ATOM 4438 C C . VAL B 1 270 ? 1.743 -27.953 -3.762 1 98.81 270 VAL B C 1
ATOM 4440 O O . VAL B 1 270 ? 0.642 -27.719 -4.266 1 98.81 270 VAL B O 1
ATOM 4443 N N . VAL B 1 271 ? 2.666 -27 -3.598 1 98.88 271 VAL B N 1
ATOM 4444 C CA . VAL B 1 271 ? 2.516 -25.641 -4.109 1 98.88 271 VAL B CA 1
ATOM 4445 C C . VAL B 1 271 ? 3.77 -25.234 -4.883 1 98.88 271 VAL B C 1
ATOM 4447 O O . VAL B 1 271 ? 4.699 -26.031 -5.031 1 98.88 271 VAL B O 1
ATOM 4450 N N . THR B 1 272 ? 3.803 -24.016 -5.441 1 98.62 272 THR B N 1
ATOM 4451 C CA . THR B 1 272 ? 5.008 -23.516 -6.082 1 98.62 272 THR B CA 1
ATOM 4452 C C . THR B 1 272 ? 5.703 -22.484 -5.188 1 98.62 272 THR B C 1
ATOM 4454 O O . THR B 1 272 ? 5.184 -22.125 -4.129 1 98.62 272 THR B O 1
ATOM 4457 N N . ASN B 1 273 ? 6.875 -22.109 -5.602 1 98.62 273 ASN B N 1
ATOM 4458 C CA . ASN B 1 273 ? 7.574 -21.078 -4.852 1 98.62 273 ASN B CA 1
ATOM 4459 C C . ASN B 1 273 ? 7.273 -19.688 -5.402 1 98.62 273 ASN B C 1
ATOM 4461 O O . ASN B 1 273 ? 8.133 -18.797 -5.363 1 98.62 273 ASN B O 1
ATOM 4465 N N . THR B 1 274 ? 6.066 -19.5 -5.98 1 98.69 274 THR B N 1
ATOM 4466 C CA . THR B 1 274 ? 5.609 -18.141 -6.277 1 98.69 274 THR B CA 1
ATOM 4467 C C . THR B 1 274 ? 5.605 -17.281 -5.016 1 98.69 274 THR B C 1
ATOM 4469 O O . THR B 1 274 ? 5.734 -16.062 -5.094 1 98.69 274 THR B O 1
ATOM 4472 N N . ILE B 1 275 ? 5.332 -17.938 -3.965 1 98.06 275 ILE B N 1
ATOM 4473 C CA . ILE B 1 275 ? 5.402 -17.406 -2.609 1 98.06 275 ILE B CA 1
ATOM 4474 C C . ILE B 1 275 ? 6.414 -18.203 -1.791 1 98.06 275 ILE B C 1
ATOM 4476 O O . ILE B 1 275 ? 6.504 -19.422 -1.931 1 98.06 275 ILE B O 1
ATOM 4480 N N . PRO B 1 276 ? 7.172 -17.469 -0.896 1 98 276 PRO B N 1
ATOM 4481 C CA . PRO B 1 276 ? 8.109 -18.234 -0.071 1 98 276 PRO B CA 1
ATOM 4482 C C . PRO B 1 276 ? 7.41 -19.312 0.767 1 98 276 PRO B C 1
ATOM 4484 O O . PRO B 1 276 ? 6.391 -19.031 1.402 1 98 276 PRO B O 1
ATOM 4487 N N . GLN B 1 277 ? 8.016 -20.531 0.806 1 98.12 277 GLN B N 1
ATOM 4488 C CA . GLN B 1 277 ? 7.359 -21.641 1.487 1 98.12 277 GLN B CA 1
ATOM 4489 C C . GLN B 1 277 ? 8.25 -22.219 2.582 1 98.12 277 GLN B C 1
ATOM 4491 O O . GLN B 1 277 ? 7.789 -23.016 3.412 1 98.12 277 GLN B O 1
ATOM 4496 N N . GLU B 1 278 ? 9.508 -21.844 2.635 1 96.44 278 GLU B N 1
ATOM 4497 C CA . GLU B 1 278 ? 10.492 -22.5 3.492 1 96.44 278 GLU B CA 1
ATOM 4498 C C . GLU B 1 278 ? 10.047 -22.5 4.949 1 96.44 278 GLU B C 1
ATOM 4500 O O . GLU B 1 278 ? 10.094 -23.531 5.617 1 96.44 278 GLU B O 1
ATOM 4505 N N . GLY B 1 279 ? 9.633 -21.359 5.477 1 95.81 279 GLY B N 1
ATOM 4506 C CA . GLY B 1 279 ? 9.148 -21.281 6.844 1 95.81 279 GLY B CA 1
ATOM 4507 C C . GLY B 1 279 ? 7.941 -22.156 7.102 1 95.81 279 GLY B C 1
ATOM 4508 O O . GLY B 1 279 ? 7.832 -22.781 8.164 1 95.81 279 GLY B O 1
ATOM 4509 N N . LYS B 1 280 ? 7.086 -22.266 6.133 1 97.06 280 LYS B N 1
ATOM 4510 C CA . LYS B 1 280 ? 5.871 -23.062 6.25 1 97.06 280 LYS B CA 1
ATOM 4511 C C . LYS B 1 280 ? 6.195 -24.562 6.223 1 97.06 280 LYS B C 1
ATOM 4513 O O . LYS B 1 280 ? 5.617 -25.328 6.988 1 97.06 280 LYS B O 1
ATOM 4518 N N . MET B 1 281 ? 7.082 -24.906 5.336 1 97.69 281 MET B N 1
ATOM 4519 C CA . MET B 1 281 ? 7.48 -26.312 5.176 1 97.69 281 MET B CA 1
ATOM 4520 C C . MET B 1 281 ? 8.141 -26.828 6.445 1 97.69 281 MET B C 1
ATOM 4522 O O . MET B 1 281 ? 8.094 -28.031 6.727 1 97.69 281 MET B O 1
ATOM 4526 N N . LYS B 1 282 ? 8.781 -25.969 7.246 1 97.25 282 LYS B N 1
ATOM 4527 C CA . LYS B 1 282 ? 9.398 -26.359 8.508 1 97.25 282 LYS B CA 1
ATOM 4528 C C . LYS B 1 282 ? 8.344 -26.766 9.539 1 97.25 282 LYS B C 1
ATOM 4530 O O . LYS B 1 282 ? 8.594 -27.609 10.391 1 97.25 282 LYS B O 1
ATOM 4535 N N . HIS B 1 283 ? 7.168 -26.203 9.391 1 96.81 283 HIS B N 1
ATOM 4536 C CA . HIS B 1 283 ? 6.129 -26.422 10.391 1 96.81 283 HIS B CA 1
ATOM 4537 C C . HIS B 1 283 ? 5.09 -27.422 9.891 1 96.81 283 HIS B C 1
ATOM 4539 O O . HIS B 1 283 ? 4.199 -27.828 10.641 1 96.81 283 HIS B O 1
ATOM 4545 N N . CYS B 1 284 ? 5.148 -27.781 8.672 1 97.75 284 CYS B N 1
ATOM 4546 C CA . CYS B 1 284 ? 4.211 -28.734 8.07 1 97.75 284 CYS B CA 1
ATOM 4547 C C . CYS B 1 284 ? 4.898 -29.594 7.02 1 97.75 284 CYS B C 1
ATOM 4549 O O . CYS B 1 284 ? 5.039 -29.188 5.867 1 97.75 284 CYS B O 1
ATOM 4551 N N . SER B 1 285 ? 5.168 -30.797 7.336 1 96.69 285 SER B N 1
ATOM 4552 C CA . SER B 1 285 ? 5.961 -31.688 6.492 1 96.69 285 SER B CA 1
ATOM 4553 C C . SER B 1 285 ? 5.16 -32.156 5.277 1 96.69 285 SER B C 1
ATOM 4555 O O . SER B 1 285 ? 5.73 -32.656 4.316 1 96.69 285 SER B O 1
ATOM 4557 N N . LYS B 1 286 ? 3.895 -31.953 5.305 1 98.38 286 LYS B N 1
ATOM 4558 C CA . LYS B 1 286 ? 3.047 -32.344 4.184 1 98.38 286 LYS B CA 1
ATOM 4559 C C . LYS B 1 286 ? 3.213 -31.391 3.004 1 98.38 286 LYS B C 1
ATOM 4561 O O . LYS B 1 286 ? 2.816 -31.719 1.882 1 98.38 286 LYS B O 1
ATOM 4566 N N . ILE B 1 287 ? 3.762 -30.188 3.27 1 98.75 287 ILE B N 1
ATOM 4567 C CA . ILE B 1 287 ? 3.883 -29.156 2.23 1 98.75 287 ILE B CA 1
ATOM 4568 C C . ILE B 1 287 ? 5.145 -29.422 1.406 1 98.75 287 ILE B C 1
ATOM 4570 O O . ILE B 1 287 ? 6.223 -29.641 1.963 1 98.75 287 ILE B O 1
ATOM 4574 N N . GLN B 1 288 ? 4.992 -29.438 0.149 1 98.56 288 GLN B N 1
ATOM 4575 C CA . GLN B 1 288 ? 6.094 -29.516 -0.807 1 98.56 288 GLN B CA 1
ATOM 4576 C C . GLN B 1 288 ? 6.023 -28.375 -1.82 1 98.56 288 GLN B C 1
ATOM 4578 O O . GLN B 1 288 ? 4.938 -27.891 -2.137 1 98.56 288 GLN B O 1
ATOM 4583 N N . ALA B 1 289 ? 7.188 -27.969 -2.297 1 98.44 289 ALA B N 1
ATOM 4584 C CA . ALA B 1 289 ? 7.207 -26.812 -3.188 1 98.44 289 ALA B CA 1
ATOM 4585 C C . ALA B 1 289 ? 7.84 -27.156 -4.531 1 98.44 289 ALA B C 1
ATOM 4587 O O . ALA B 1 289 ? 8.891 -27.797 -4.582 1 98.44 289 ALA B O 1
ATOM 4588 N N . ILE B 1 290 ? 7.18 -26.828 -5.586 1 97.94 290 ILE B N 1
ATOM 4589 C CA . ILE B 1 290 ? 7.711 -26.891 -6.945 1 97.94 290 ILE B CA 1
ATOM 4590 C C . ILE B 1 290 ? 8.438 -25.594 -7.281 1 97.94 290 ILE B C 1
ATOM 4592 O O . ILE B 1 290 ? 7.902 -24.5 -7.078 1 97.94 290 ILE B O 1
ATOM 4596 N N . ASP B 1 291 ? 9.664 -25.656 -7.711 1 97.5 291 ASP B N 1
ATOM 4597 C CA . ASP B 1 291 ? 10.445 -24.5 -8.102 1 97.5 291 ASP B CA 1
ATOM 4598 C C . ASP B 1 291 ? 10.086 -24.031 -9.508 1 97.5 291 ASP B C 1
ATOM 4600 O O . ASP B 1 291 ? 10.312 -24.75 -10.484 1 97.5 291 ASP B O 1
ATOM 4604 N N . ILE B 1 292 ? 9.555 -22.844 -9.633 1 96.94 292 ILE B N 1
ATOM 4605 C CA . ILE B 1 292 ? 9.102 -22.359 -10.93 1 96.94 292 ILE B CA 1
ATOM 4606 C C . ILE B 1 292 ? 10.102 -21.344 -11.484 1 96.94 292 ILE B C 1
ATOM 4608 O O . ILE B 1 292 ? 9.82 -20.672 -12.469 1 96.94 292 ILE B O 1
ATOM 4612 N N . SER B 1 293 ? 11.305 -21.172 -10.875 1 97.62 293 SER B N 1
ATOM 4613 C CA . SER B 1 293 ? 12.281 -20.172 -11.297 1 97.62 293 SER B CA 1
ATOM 4614 C C . SER B 1 293 ? 12.695 -20.375 -12.75 1 97.62 293 SER B C 1
ATOM 4616 O O . SER B 1 293 ? 12.961 -19.406 -13.469 1 97.62 293 SER B O 1
ATOM 4618 N N . MET B 1 294 ? 12.742 -21.641 -13.195 1 95.88 294 MET B N 1
ATOM 4619 C CA . MET B 1 294 ? 13.133 -21.922 -14.57 1 95.88 294 MET B CA 1
ATOM 4620 C C . MET B 1 294 ? 12.109 -21.359 -15.555 1 95.88 294 MET B C 1
ATOM 4622 O O . MET B 1 294 ? 12.477 -20.828 -16.609 1 95.88 294 MET B O 1
ATOM 4626 N N . ILE B 1 295 ? 10.82 -21.516 -15.227 1 96.31 295 ILE B N 1
ATOM 4627 C CA . ILE B 1 295 ? 9.75 -21.016 -16.078 1 96.31 295 ILE B CA 1
ATOM 4628 C C . ILE B 1 295 ? 9.852 -19.5 -16.188 1 96.31 295 ILE B C 1
ATOM 4630 O O . ILE B 1 295 ? 9.789 -18.938 -17.281 1 96.31 295 ILE B O 1
ATOM 4634 N N . LEU B 1 296 ? 10.031 -18.797 -15.078 1 97.81 296 LEU B N 1
ATOM 4635 C CA . LEU B 1 296 ? 10.125 -17.344 -15.039 1 97.81 296 LEU B CA 1
ATOM 4636 C C . LEU B 1 296 ? 11.375 -16.859 -15.781 1 97.81 296 LEU B C 1
ATOM 4638 O O . LEU B 1 296 ? 11.32 -15.883 -16.531 1 97.81 296 LEU B O 1
ATOM 4642 N N . ALA B 1 297 ? 12.508 -17.531 -15.562 1 97.62 297 ALA B N 1
ATOM 4643 C CA . ALA B 1 297 ? 13.75 -17.172 -16.234 1 97.62 297 ALA B CA 1
ATOM 4644 C C . ALA B 1 297 ? 13.602 -17.25 -17.75 1 97.62 297 ALA B C 1
ATOM 4646 O O . ALA B 1 297 ? 14.031 -16.359 -18.484 1 97.62 297 ALA B O 1
ATOM 4647 N N . GLU B 1 298 ? 13.023 -18.344 -18.203 1 96.56 298 GLU B N 1
ATOM 4648 C CA . GLU B 1 298 ? 12.82 -18.516 -19.641 1 96.56 298 GLU B CA 1
ATOM 4649 C C . GLU B 1 298 ? 11.883 -17.453 -20.203 1 96.56 298 GLU B C 1
ATOM 4651 O O . GLU B 1 298 ? 12.094 -16.938 -21.297 1 96.56 298 GLU B O 1
ATOM 4656 N N . ALA B 1 299 ? 10.812 -17.156 -19.469 1 97.5 299 ALA B N 1
ATOM 4657 C CA . ALA B 1 299 ? 9.891 -16.109 -19.891 1 97.5 299 ALA B CA 1
ATOM 4658 C C . ALA B 1 299 ? 10.617 -14.773 -20.047 1 97.5 299 ALA B C 1
ATOM 4660 O O . ALA B 1 299 ? 10.398 -14.047 -21.016 1 97.5 299 ALA B O 1
ATOM 4661 N N . ILE B 1 300 ? 11.453 -14.414 -19.062 1 98.12 300 ILE B N 1
ATOM 4662 C CA . ILE B 1 300 ? 12.227 -13.18 -19.094 1 98.12 300 ILE B CA 1
ATOM 4663 C C . ILE B 1 300 ? 13.148 -13.164 -20.312 1 98.12 300 ILE B C 1
ATOM 4665 O O . ILE B 1 300 ? 13.195 -12.18 -21.047 1 98.12 300 ILE B O 1
ATOM 4669 N N . LYS B 1 301 ? 13.883 -14.234 -20.531 1 97 301 LYS B N 1
ATOM 4670 C CA . LYS B 1 301 ? 14.797 -14.359 -21.656 1 97 301 LYS B CA 1
ATOM 4671 C C . LYS B 1 301 ? 14.07 -14.141 -22.984 1 97 301 LYS B C 1
ATOM 4673 O O . LYS B 1 301 ? 14.531 -13.391 -23.828 1 97 301 LYS B O 1
ATOM 4678 N N . ARG B 1 302 ? 12.953 -14.812 -23.125 1 96.44 302 ARG B N 1
ATOM 4679 C CA . ARG B 1 302 ? 12.18 -14.734 -24.359 1 96.44 302 ARG B CA 1
ATOM 4680 C C . ARG B 1 302 ? 11.617 -13.328 -24.562 1 96.44 302 ARG B C 1
ATOM 4682 O O . ARG B 1 302 ? 11.633 -12.805 -25.688 1 96.44 302 ARG B O 1
ATOM 4689 N N . THR B 1 303 ? 11.094 -12.75 -23.5 1 96.94 303 THR B N 1
ATOM 4690 C CA . THR B 1 303 ? 10.578 -11.383 -23.578 1 96.94 303 THR B CA 1
ATOM 4691 C C . THR B 1 303 ? 11.68 -10.414 -23.984 1 96.94 303 THR B C 1
ATOM 4693 O O . THR B 1 303 ? 11.477 -9.555 -24.844 1 96.94 303 THR B O 1
ATOM 4696 N N . HIS B 1 304 ? 12.805 -10.531 -23.359 1 97.38 304 HIS B N 1
ATOM 4697 C CA . HIS B 1 304 ? 13.938 -9.664 -23.641 1 97.38 304 HIS B CA 1
ATOM 4698 C C . HIS B 1 304 ? 14.359 -9.781 -25.109 1 97.38 304 HIS B C 1
ATOM 4700 O O . HIS B 1 304 ? 14.711 -8.781 -25.734 1 97.38 304 HIS B O 1
ATOM 4706 N N . ASN B 1 305 ? 14.312 -10.984 -25.641 1 96.06 305 ASN B N 1
ATOM 4707 C CA . ASN B 1 305 ? 14.789 -11.258 -26.984 1 96.06 305 ASN B CA 1
ATOM 4708 C C . ASN B 1 305 ? 13.695 -11.039 -28.031 1 96.06 305 ASN B C 1
ATOM 4710 O O . ASN B 1 305 ? 13.914 -11.242 -29.219 1 96.06 305 ASN B O 1
ATOM 4714 N N . GLY B 1 306 ? 12.5 -10.758 -27.594 1 94.38 306 GLY B N 1
ATOM 4715 C CA . GLY B 1 306 ? 11.391 -10.57 -28.516 1 94.38 306 GLY B CA 1
ATOM 4716 C C . GLY B 1 306 ? 10.836 -11.883 -29.047 1 94.38 306 GLY B C 1
ATOM 4717 O O . GLY B 1 306 ? 10.344 -11.938 -30.188 1 94.38 306 GLY B O 1
ATOM 4718 N N . GLU B 1 307 ? 10.977 -12.93 -28.25 1 93.06 307 GLU B N 1
ATOM 4719 C CA . GLU B 1 307 ? 10.469 -14.25 -28.609 1 93.06 307 GLU B CA 1
ATOM 4720 C C . GLU B 1 307 ? 9.133 -14.523 -27.938 1 93.06 307 GLU B C 1
ATOM 4722 O O . GLU B 1 307 ? 8.828 -13.938 -26.891 1 93.06 307 GLU B O 1
ATOM 4727 N N . SER B 1 308 ? 8.406 -15.43 -28.484 1 90.56 308 SER B N 1
ATOM 4728 C CA . SER B 1 308 ? 7.086 -15.75 -27.953 1 90.56 308 SER B CA 1
ATOM 4729 C C . SER B 1 308 ? 7.188 -16.5 -26.625 1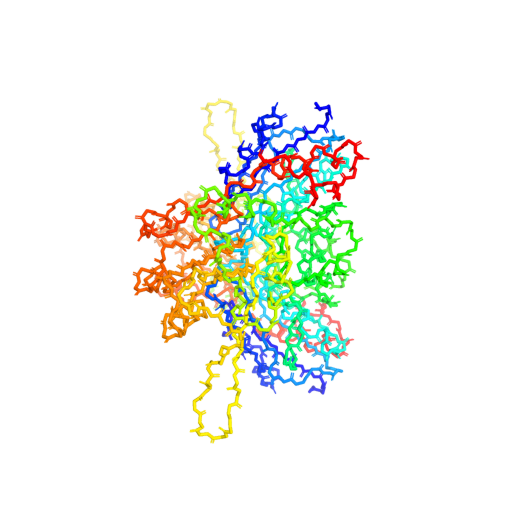 90.56 308 SER B C 1
ATOM 4731 O O . SER B 1 308 ? 7.938 -17.469 -26.516 1 90.56 308 SER B O 1
ATOM 4733 N N . VAL B 1 309 ? 6.363 -16.031 -25.672 1 90.31 309 VAL B N 1
ATOM 4734 C CA . VAL B 1 309 ? 6.297 -16.672 -24.359 1 90.31 309 VAL B CA 1
ATOM 4735 C C . VAL B 1 309 ? 5.297 -17.828 -24.406 1 90.31 309 VAL B C 1
ATOM 4737 O O . VAL B 1 309 ? 5.379 -18.75 -23.578 1 90.31 309 VAL B O 1
ATOM 4740 N N . SER B 1 310 ? 4.383 -17.891 -25.344 1 83.88 310 SER B N 1
ATOM 4741 C CA . SER B 1 310 ? 3.348 -18.906 -25.453 1 83.88 310 SER B CA 1
ATOM 4742 C C . SER B 1 310 ? 3.959 -20.297 -25.641 1 83.88 310 SER B C 1
ATOM 4744 O O . SER B 1 310 ? 3.344 -21.312 -25.297 1 83.88 310 SER B O 1
ATOM 4746 N N . TYR B 1 311 ? 5.125 -20.297 -26.219 1 78.69 311 TYR B N 1
ATOM 4747 C CA . TYR B 1 311 ? 5.863 -21.547 -26.422 1 78.69 311 TYR B CA 1
ATOM 4748 C C . TYR B 1 311 ? 6.059 -22.281 -25.109 1 78.69 311 TYR B C 1
ATOM 4750 O O . TYR B 1 311 ? 6.043 -23.516 -25.078 1 78.69 311 TYR B O 1
ATOM 4758 N N . LEU B 1 312 ? 6.094 -21.547 -24 1 81.62 312 LEU B N 1
ATOM 4759 C CA . LEU B 1 312 ? 6.379 -22.109 -22.688 1 81.62 312 LEU B CA 1
ATOM 4760 C C . LEU B 1 312 ? 5.172 -22.875 -22.141 1 81.62 312 LEU B C 1
ATOM 4762 O O . LEU B 1 312 ? 5.301 -23.672 -21.219 1 81.62 312 LEU B O 1
ATOM 4766 N N . PHE B 1 313 ? 4.059 -22.672 -22.672 1 78.5 313 PHE B N 1
ATOM 4767 C CA . PHE B 1 313 ? 2.846 -23.297 -22.172 1 78.5 313 PHE B CA 1
ATOM 4768 C C . PHE B 1 313 ? 2.775 -24.766 -22.609 1 78.5 313 PHE B C 1
ATOM 4770 O O . PHE B 1 313 ? 2.096 -25.578 -21.984 1 78.5 313 PHE B O 1
ATOM 4777 N N . SER B 1 314 ? 3.477 -25.078 -23.703 1 72.81 314 SER B N 1
ATOM 4778 C CA . SER B 1 314 ? 3.445 -26.438 -24.234 1 72.81 314 SER B CA 1
ATOM 4779 C C . SER B 1 314 ? 4.805 -27.109 -24.109 1 72.81 314 SER B C 1
ATOM 4781 O O . SER B 1 314 ? 4.902 -28.344 -24.156 1 72.81 314 SER B O 1
ATOM 4783 N N . HIS B 1 315 ? 5.859 -26.312 -24 1 69.62 315 HIS B N 1
ATOM 4784 C CA . HIS B 1 315 ? 7.207 -26.859 -24.016 1 69.62 315 HIS B CA 1
ATOM 4785 C C . HIS B 1 315 ? 8.039 -26.312 -22.859 1 69.62 315 HIS B C 1
ATOM 4787 O O . HIS B 1 315 ? 9.039 -25.625 -23.078 1 69.62 315 HIS B O 1
ATOM 4793 N N . VAL B 1 316 ? 7.523 -26.297 -21.734 1 63.41 316 VAL B N 1
ATOM 4794 C CA . VAL B 1 316 ? 8.266 -25.703 -20.625 1 63.41 316 VAL B CA 1
ATOM 4795 C C . VAL B 1 316 ? 9.523 -26.516 -20.344 1 63.41 316 VAL B C 1
ATOM 4797 O O . VAL B 1 316 ? 9.461 -27.75 -20.25 1 63.41 316 VAL B O 1
ATOM 4800 N N . PRO B 1 317 ? 10.734 -25.875 -20.5 1 55.69 317 PRO B N 1
ATOM 4801 C CA . PRO B 1 317 ? 11.93 -26.609 -20.078 1 55.69 317 PRO B CA 1
ATOM 4802 C C . PRO B 1 317 ? 11.875 -27.016 -18.594 1 55.69 317 PRO B C 1
ATOM 4804 O O . PRO B 1 317 ? 11.516 -26.203 -17.75 1 55.69 317 PRO B O 1
ATOM 4807 N N . LEU B 1 318 ? 11.398 -28.266 -18.328 1 60.28 318 LEU B N 1
ATOM 4808 C CA . LEU B 1 318 ? 11.359 -28.688 -16.938 1 60.28 318 LEU B CA 1
ATOM 4809 C C . LEU B 1 318 ? 12.648 -29.391 -16.531 1 60.28 318 LEU B C 1
ATOM 4811 O O . LEU B 1 318 ? 13.297 -30.031 -17.375 1 60.28 318 LEU B O 1
#

Sequence (636 aa):
MANIKIFGGSSHQDLSQKIADRLGLELGKVVTKKFSNQETCVEIGESVRGEDVYIVQSGCGEINDSLMELLIMIDACKIASASRVTAVIPCFPYARQDKKDKGGAPISAKLVANMLSVAGADHIITMDLHASQIQGFFDIPVDNLYAEPAVLKWIRENISEWRNCTVVSPDAGGAKRATSIAHRLHVAFALIHKERKKANEVDRMVLVGDVKDRVAILVDDMADTCGTICHAADKLLTAGAARVYAILTHGIFSGPALARINSACFEAVVVTNTIPQEGKMKHCSKIQAIDISMILAEAIKRTHNGESVSYLFSHVPLMANIKIFGGSSHQDLSQKIADRLGLELGKVVTKKFSNQETCVEIGESVRGEDVYIVQSGCGEINDSLMELLIMIDACKIASASRVTAVIPCFPYARQDKKDKGGAPISAKLVANMLSVAGADHIITMDLHASQIQGFFDIPVDNLYAEPAVLKWIRENISEWRNCTVVSPDAGGAKRATSIAHRLHVAFALIHKERKKANEVDRMVLVGDVKDRVAILVDDMADTCGTICHAADKLLTAGAARVYAILTHGIFSGPALARINSACFEAVVVTNTIPQEGKMKHCSKIQAIDISMILAEAIKRTHNGESVSYLFSHVPL

Radius of gyration: 28.39 Å; Cα contacts (8 Å, |Δi|>4): 1455; chains: 2; bounding box: 70×88×58 Å

Solvent-accessible surface area (backbone atoms only — not comparable to full-atom values): 32974 Å² total; per-residue (Å²): 129,83,60,60,44,39,35,54,42,84,56,41,49,68,50,36,49,48,21,24,54,76,68,72,44,70,68,48,54,65,49,77,50,63,47,80,67,51,46,77,40,59,33,40,69,58,90,43,61,65,18,40,35,35,39,33,39,26,46,44,68,64,25,45,54,38,49,50,48,48,39,43,49,39,30,12,42,47,75,44,42,30,65,39,36,30,41,35,22,41,32,60,57,50,41,87,34,66,54,67,84,48,82,34,35,32,44,50,27,40,52,52,37,49,42,41,47,74,29,46,40,54,32,38,38,32,37,51,59,78,44,75,69,57,64,72,46,39,97,47,57,69,45,75,39,70,60,58,63,60,51,54,51,47,42,68,74,72,35,89,58,51,77,56,24,19,26,24,6,66,34,71,88,33,37,67,63,19,44,52,52,13,58,76,65,68,36,46,60,32,37,26,37,79,42,80,52,62,93,96,46,75,71,41,81,44,75,47,66,77,39,58,75,15,37,29,36,35,30,43,55,61,39,43,50,40,61,65,59,43,52,44,48,52,53,41,47,74,58,38,25,70,43,31,37,37,40,27,46,34,56,67,48,24,84,60,12,56,64,46,56,67,71,36,82,53,73,31,38,36,22,28,51,45,37,78,47,68,77,55,36,76,76,26,81,44,46,43,70,44,79,54,38,61,58,53,31,50,43,51,54,24,55,74,70,72,42,75,57,70,56,46,75,80,57,54,80,123,129,83,60,62,44,39,35,52,41,85,55,41,50,67,51,38,49,49,22,25,53,74,66,73,46,69,69,49,55,63,50,77,49,62,47,78,65,51,46,76,42,59,33,40,68,57,91,40,61,64,16,40,36,35,39,36,40,26,47,44,68,63,26,45,55,40,49,49,49,49,38,45,49,39,30,13,40,46,75,44,43,29,66,40,36,30,42,34,21,40,32,60,59,50,41,86,34,65,54,69,87,48,84,34,35,31,43,48,25,38,52,51,37,48,42,41,46,73,29,48,40,55,32,38,39,30,36,52,59,77,44,74,71,56,64,71,48,39,96,48,57,67,45,74,40,70,62,58,62,62,51,54,52,47,41,68,73,72,35,90,58,52,76,55,25,19,26,23,6,66,33,72,88,33,36,66,63,19,46,51,53,14,59,78,65,67,37,46,59,31,38,25,37,79,43,82,50,62,93,96,48,76,69,41,82,44,76,47,66,77,38,59,75,15,37,30,35,35,30,42,55,59,39,42,49,41,62,67,58,43,53,43,48,52,54,42,46,73,58,37,24,68,43,32,35,36,40,27,46,34,55,66,48,23,83,59,11,58,62,46,56,69,72,36,82,53,71,30,39,35,21,28,50,48,37,78,47,67,77,55,36,75,78,25,82,45,47,44,70,45,81,53,39,60,57,53,31,49,42,49,53,24,56,74,70,72,42,73,57,70,56,47,76,81,58,51,81,122

pLDDT: mean 95.02, std 7.8, range [55.69, 98.94]

Foldseek 3Di:
DPQEAEEEDDQAVPLSCLLCVLLVHDHFDKDWDADPVRDIDIDRPDQNAQGAYEYEFECADVNVNRLVRQLQVLLNNVVSHHPAYEYEYAHQPQLVLCDPPDPPRDSVLLVSLVSSVVSPHQEYEYEDRQDPCSCVSHPHYYHYHYCLVLVLVCLVVPPVQSLFEEQEELEPSCQVVSVVSCVVSVYHYKYWYWDDDDDPDDTDIDIGTAQAQHEYEYEHAEDACCPSVLVVLVVSVVRHHPAYEYEYAYYNNPDNRLVSQQVGRHCAYEYEVSGPCVVVCVSHVRYHYRYCSQLVSVLSVCVVVVHDSVCCRPCPPD/DPQEAEEEDDQAVPLSCLLCVLLVHDHFDKDWDADPVRDIDIDRPDQNAQGAYEYEFECADVNVNRLVRQLQVLLNNVVSHHPAYEYEYAHQPQLVLCDPPDPPRDSVLLVSLVSSVVSPHQEYEYELRQDPCSCVSHPHYYHYHYCLVLVLVCLVVPPVQSLQEEQEELEPSCQVVSVVSCVVSVYHYKYWYWDDDDPPDDTDIDIGTAQAQHEYEYEHAEDACCPSVLVVLVVSVVRHHPAYEYEYAYYNNPDNRLVSQQPGRHCAYEYEVSGPCVVVCVSHVRYHYRYCSQLVSVLSVCVVVVHDSVCCRPDPPD

Secondary structure (DSSP, 8-state):
--SEEEEE-SS-HHHHHHHHHHTT-PBPPEEEEE-TTS-EEEEE-S--TT-EEEEE--S-SSHHHHHHHHHHHHHHHHHTT-SEEEEEESS-TTTT--S--STT---HHHHHHHHHHHHT--EEEEES-SSGGGGGG-SS-EEEE-SHHHHHHHHHHH-TTGGGEEEEESSGGGHHHHHHHHHHHT-EEEEEEEE-PSTTS--EEEEES--TTSEEEEEEEEESS-HHHHHHHHHHHHTT-SEEEEEEEEE---TTHHHHHHHS--SEEEEETTS--HHHHHH-TTEEEE--HHHHHHHHHHHHHT--SGGGGTS---/--SEEEEE-SS-HHHHHHHHHHTT-PBPPEEEEE-TTS-EEEEE-S--TT-EEEEE--S-SSHHHHHHHHHHHHHHHHHTT-SEEEEEESS-TTTT--S--STT---HHHHHHHHHHHHT--EEEEES-SSGGGGGG-SS-EEEE-SHHHHHHHHHHH-TTGGGEEEEESSGGGHHHHHHHHHHHT-EEEEEEEE--STTSPPEEEEES--TTSEEEEEEEEESS-HHHHHHHHHHHHTT-SEEEEEEEEE---TTHHHHHHHS--SEEEEETTS--HHHHHH-TTEEEE--HHHHHHHHHHHHHT--SGGGGTS---

InterPro domains:
  IPR000836 Phosphoribosyltransferase domain [cd06223] (147-274)
  IPR000842 Phosphoribosyl pyrophosphate synthetase, conserved site [PS00114] (128-143)
  IPR005946 Ribose-phosphate pyrophosphokinase [PF14572] (204-313)
  IPR005946 Ribose-phosphate pyrophosphokinase [PTHR10210] (1-316)
  IPR005946 Ribose-phosphate pyrophosphokinase [TIGR01251] (4-314)
  IPR029057 Phosphoribosyltransferase-like [G3DSA:3.40.50.2020] (6-305)
  IPR029057 Phosphoribosyltransferase-like [G3DSA:3.40.50.2020] (147-290)
  IPR029057 Phosphoribosyltransferase-like [SSF53271] (69-306)
  IPR029099 Ribose-phosphate pyrophosphokinase, N-terminal domain [PF13793] (4-120)